Protein AF-A0A2A4K9W3-F1 (afdb_monomer)

pLDDT: mean 78.17, std 26.15, range [20.75, 98.75]

Radius of gyration: 34.93 Å; Cα contacts (8 Å, |Δi|>4): 1114; chains: 1; bounding box: 105×98×85 Å

Nearest PDB structures (foldseek):
  7c4d-assembly1_A  TM=9.275E-01  e=4.435E-24  uncultured bacterium
  3bf8-assembly2_B  TM=8.915E-01  e=7.740E-21  Escherichia coli
  3bf7-assembly2_B  TM=8.606E-01  e=3.906E-21  Escherichia coli
  3e3a-assembly1_A  TM=7.263E-01  e=5.926E-12  Mycobacterium tuberculosis
  4mys-assembly1_A  TM=7.220E-01  e=1.109E-11  Escherichi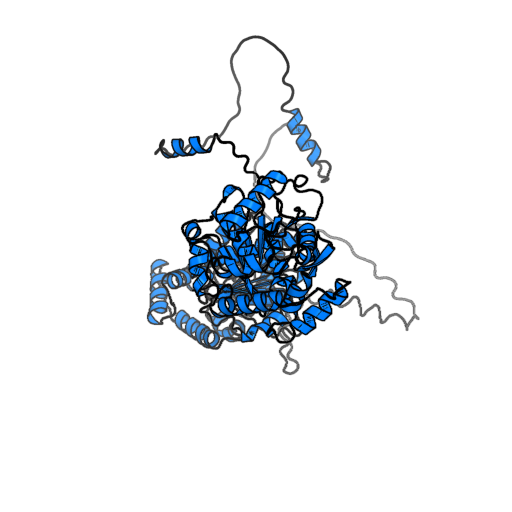a coli K-12

Solvent-accessible surface area (backbone atoms only — not comparable to full-atom values): 40301 Å² total; per-residue (Å²): 122,65,31,69,45,79,43,72,74,56,66,76,73,44,96,48,60,24,38,39,37,31,41,33,80,70,45,34,30,75,78,47,48,65,63,40,50,50,50,22,72,76,67,72,36,21,24,35,29,27,15,53,78,30,17,45,81,13,54,77,55,95,72,67,45,44,70,58,48,24,52,50,50,50,53,48,26,62,77,58,71,46,75,40,28,29,36,37,9,28,35,54,16,17,46,31,45,53,40,26,36,55,72,45,48,91,38,40,51,28,40,40,28,35,27,49,51,84,47,63,61,55,70,67,59,67,60,46,51,58,52,53,50,50,55,60,68,67,54,84,42,90,84,49,88,44,63,78,53,37,42,52,54,44,50,63,71,47,64,83,55,93,67,55,74,65,60,50,51,38,52,49,64,35,53,36,75,44,98,86,72,44,59,41,69,35,48,40,54,71,48,51,61,75,32,40,71,50,58,50,33,51,66,75,88,52,67,84,35,66,30,85,48,52,30,39,38,42,28,16,62,70,27,76,44,56,45,77,84,48,49,63,59,44,40,63,30,23,71,49,53,46,78,46,66,44,80,91,12,33,74,53,32,68,72,69,38,44,62,66,40,46,56,55,50,51,53,53,60,66,73,47,64,79,73,81,73,87,74,67,76,66,57,78,62,50,65,71,55,57,81,76,66,80,91,84,82,81,88,82,90,83,82,85,82,90,80,85,89,86,81,90,88,88,82,88,84,84,86,90,81,56,88,66,55,59,57,51,56,58,55,61,66,67,53,74,85,71,81,73,92,81,84,90,78,86,82,83,82,87,82,85,86,83,88,86,88,84,89,84,89,85,88,86,88,85,87,83,93,80,83,94,81,85,86,87,71,97,82,77,72,69,76,66,67,70,72,68,72,81,82,80,83,88,75,93,73,95,76,85,79,81,94,70,82,96,62,85,77,80,70,80,66,73,56,61,78,64,31,67,46,81,33,63,55,78,81,41,73,83,44,69,37,36,39,37,31,43,33,82,91,45,32,34,75,80,44,46,69,60,41,49,55,51,17,77,75,64,66,40,28,28,37,28,26,16,54,75,30,16,50,79,18,52,78,53,85,74,55,35,40,70,36,50,19,35,22,54,56,46,52,36,55,75,49,53,25,70,29,26,30,33,39,9,28,35,52,18,16,47,20,45,52,40,28,30,49,73,46,44,82,40,37,63,31,42,36,25,33,28,49,47,79,62,65,58,55,64,68,55,57,56,42,54,58,52,50,47,58,56,63,69,67,57,71,35,83,93,33,50,69,68,54,25,40,49,40,50,47,50,57,37,60,80,65,62,73,55,92,46,71,72,51,46,57,55,52,51,67,47,46,39,78,45,98,90,69,47,32,34,71,36,50,40,52,70,32,49,62,77,24,42,70,40,65,50,41,66,77,89,63,83,94,38,58,26,80,46,54,30,39,37,45,26,16,61,71,31,74,49,58,47,80,86,34,48,69,54,45,41,63,35,28,69,46,52,47,80,48,69,40,82,84,7,35,72,55,32,66,72,60,32,44,65,64,42,49,53,54,52,49,54,54,52,55,55,52,56,58,54,70,74,72,112

Structure (mmCIF, N/CA/C/O backbone):
data_AF-A0A2A4K9W3-F1
#
_entry.id   AF-A0A2A4K9W3-F1
#
loop_
_atom_site.group_PDB
_atom_site.id
_atom_site.type_symbol
_atom_site.label_atom_id
_atom_site.label_alt_id
_atom_site.label_comp_id
_atom_site.label_asym_id
_atom_site.label_entity_id
_atom_site.label_seq_id
_atom_site.pdbx_PDB_ins_code
_atom_site.Cartn_x
_atom_site.Cartn_y
_atom_site.Cartn_z
_atom_site.occupancy
_atom_site.B_iso_or_equiv
_atom_site.auth_seq_id
_atom_site.auth_comp_id
_atom_site.auth_asym_id
_atom_site.auth_atom_id
_atom_site.pdbx_PDB_model_num
ATOM 1 N N . MET A 1 1 ? 10.804 8.559 -33.985 1.00 88.06 1 MET A N 1
ATOM 2 C CA . MET A 1 1 ? 9.741 7.810 -33.282 1.00 88.06 1 MET A CA 1
ATOM 3 C C . MET A 1 1 ? 10.394 6.772 -32.387 1.00 88.06 1 MET A C 1
ATOM 5 O O . MET A 1 1 ? 11.371 6.177 -32.829 1.00 88.06 1 MET A O 1
ATOM 9 N N . LEU A 1 2 ? 9.909 6.586 -31.159 1.00 98.00 2 LEU A N 1
ATOM 10 C CA . LEU A 1 2 ? 10.432 5.560 -30.252 1.00 98.00 2 LEU A CA 1
ATOM 11 C C . LEU A 1 2 ? 10.071 4.149 -30.743 1.00 98.00 2 LEU A C 1
ATOM 13 O O . LEU A 1 2 ? 9.017 3.945 -31.344 1.00 98.00 2 LEU A O 1
ATOM 17 N N . SER A 1 3 ? 10.936 3.176 -30.468 1.00 97.88 3 SER A N 1
ATOM 18 C CA . SER A 1 3 ? 10.643 1.753 -30.616 1.00 97.88 3 SER A CA 1
ATOM 19 C C . SER A 1 3 ? 9.884 1.247 -29.394 1.00 97.88 3 SER A C 1
ATOM 21 O O . SER A 1 3 ? 10.222 1.567 -28.256 1.00 97.88 3 SER A O 1
ATOM 23 N N . TYR A 1 4 ? 8.871 0.421 -29.620 1.00 97.94 4 TYR A N 1
ATOM 24 C CA . TYR A 1 4 ? 8.006 -0.109 -28.575 1.00 97.94 4 TYR A CA 1
ATOM 25 C C . TYR A 1 4 ? 7.601 -1.552 -28.881 1.00 97.94 4 TYR A C 1
ATOM 27 O O . TYR A 1 4 ? 7.861 -2.079 -29.965 1.00 97.94 4 TYR A O 1
ATOM 35 N N . LYS A 1 5 ? 6.968 -2.197 -27.904 1.00 96.88 5 LYS A N 1
ATOM 36 C CA . LYS A 1 5 ? 6.293 -3.483 -28.046 1.00 96.88 5 LYS A CA 1
ATOM 37 C C . LYS A 1 5 ? 4.961 -3.418 -27.312 1.00 96.88 5 LYS A C 1
ATOM 39 O O . LYS A 1 5 ? 4.946 -3.162 -26.111 1.00 96.88 5 LYS A O 1
ATOM 44 N N . ILE A 1 6 ? 3.872 -3.659 -28.035 1.00 96.12 6 ILE A N 1
ATOM 45 C CA . ILE A 1 6 ? 2.546 -3.859 -27.446 1.00 96.12 6 ILE A CA 1
ATOM 46 C C . ILE A 1 6 ? 2.469 -5.308 -26.948 1.00 96.12 6 ILE A C 1
ATOM 48 O O . ILE A 1 6 ? 2.940 -6.234 -27.613 1.00 96.12 6 ILE A O 1
ATOM 52 N N . LEU A 1 7 ? 1.910 -5.487 -25.758 1.00 90.88 7 LEU A N 1
ATOM 53 C CA . LEU A 1 7 ? 1.569 -6.758 -25.142 1.00 90.88 7 LEU A CA 1
ATOM 54 C C . LEU A 1 7 ? 0.045 -6.756 -24.963 1.00 90.88 7 LEU A C 1
ATOM 56 O O . LEU A 1 7 ? -0.474 -5.921 -24.219 1.00 90.88 7 LEU A O 1
ATOM 60 N N . GLY A 1 8 ? -0.642 -7.680 -25.636 1.00 80.00 8 GLY A N 1
ATOM 61 C CA . GLY A 1 8 ? -2.106 -7.763 -25.677 1.00 80.00 8 GLY A CA 1
ATOM 62 C C . GLY A 1 8 ? -2.675 -7.542 -27.079 1.00 80.00 8 GLY A C 1
ATOM 63 O O . GLY A 1 8 ? -1.924 -7.394 -28.046 1.00 80.00 8 GLY A O 1
ATOM 64 N N . GLU A 1 9 ? -4.002 -7.540 -27.156 1.00 67.06 9 GLU A N 1
ATOM 65 C CA . GLU A 1 9 ? -4.796 -7.164 -28.330 1.00 67.06 9 GLU A CA 1
ATOM 66 C C . GLU A 1 9 ? -4.887 -5.628 -28.365 1.00 67.06 9 GLU A C 1
ATOM 68 O O . GLU A 1 9 ? -5.492 -5.020 -27.482 1.00 67.06 9 GLU A O 1
ATOM 73 N N . GLY A 1 10 ? -4.174 -5.006 -29.317 1.00 72.06 10 GLY A N 1
ATOM 74 C CA . GLY A 1 10 ? -4.237 -3.570 -29.621 1.00 72.06 10 GLY A CA 1
ATOM 75 C C . GLY A 1 10 ? -3.872 -2.603 -28.484 1.00 72.06 10 GLY A C 1
ATOM 76 O O . GLY A 1 10 ? -3.665 -2.975 -27.340 1.00 72.06 10 GLY A O 1
ATOM 77 N N . VAL A 1 11 ? -3.768 -1.306 -28.786 1.00 75.19 11 VAL A N 1
ATOM 78 C CA . VAL A 1 11 ? -3.808 -0.228 -27.759 1.00 75.19 11 VAL A CA 1
ATOM 79 C C . VAL A 1 11 ? -5.100 0.586 -27.821 1.00 75.19 11 VAL A C 1
ATOM 81 O O . VAL A 1 11 ? -5.365 1.378 -26.925 1.00 75.19 11 VAL A O 1
ATOM 84 N N . THR A 1 12 ? -5.899 0.353 -28.862 1.00 69.75 12 THR A N 1
ATOM 85 C CA . THR A 1 12 ? -7.206 0.961 -29.143 1.00 69.75 12 THR A CA 1
ATOM 86 C C . THR A 1 12 ? -8.359 -0.045 -29.029 1.00 69.75 12 THR A C 1
ATOM 88 O O . THR A 1 12 ? -9.498 0.311 -29.293 1.00 69.75 12 THR A O 1
ATOM 91 N N . GLU A 1 13 ? -8.065 -1.304 -28.690 1.00 67.50 13 GLU A N 1
ATOM 92 C CA . GLU A 1 13 ? -9.034 -2.415 -28.598 1.00 67.50 13 GLU A CA 1
ATOM 93 C C . GLU A 1 13 ? -9.529 -2.635 -27.150 1.00 67.50 13 GLU A C 1
ATOM 95 O O . GLU A 1 13 ? -10.381 -3.478 -26.896 1.00 67.50 13 GLU A O 1
ATOM 100 N N . SER A 1 14 ? -9.016 -1.839 -26.203 1.00 68.88 14 SER A N 1
ATOM 101 C CA . SER A 1 14 ? -9.389 -1.813 -24.785 1.00 68.88 14 SER A CA 1
ATOM 102 C C . SER A 1 14 ? -10.139 -0.517 -24.472 1.00 68.88 14 SER A C 1
ATOM 104 O O . SER A 1 14 ? -9.625 0.565 -24.757 1.00 68.88 14 SER A O 1
ATOM 106 N N . ASP A 1 15 ? -11.299 -0.615 -23.810 1.00 72.56 15 ASP A N 1
ATOM 107 C CA . ASP A 1 15 ? -12.054 0.544 -23.292 1.00 72.56 15 ASP A CA 1
ATOM 108 C C . ASP A 1 15 ? -11.281 1.332 -22.218 1.00 72.56 15 ASP A C 1
ATOM 110 O O . ASP A 1 15 ? -11.595 2.488 -21.919 1.00 72.56 15 ASP A O 1
ATOM 114 N N . GLU A 1 16 ? -10.256 0.716 -21.625 1.00 83.75 16 GLU A N 1
ATOM 115 C CA . GLU A 1 16 ? -9.394 1.358 -20.646 1.00 83.75 16 GLU A CA 1
ATOM 116 C C . GLU A 1 16 ? -8.086 1.894 -21.250 1.00 83.75 16 GLU A C 1
ATOM 118 O O . GLU A 1 16 ? -7.463 1.217 -22.075 1.00 83.75 16 GLU A O 1
ATOM 123 N N . PRO A 1 17 ? -7.585 3.046 -20.756 1.00 90.12 17 PRO A N 1
ATOM 124 C CA . PRO A 1 17 ? -6.285 3.594 -21.127 1.00 90.12 17 PRO A CA 1
ATOM 125 C C . PRO A 1 17 ? -5.141 2.564 -21.038 1.00 90.12 17 PRO A C 1
ATOM 127 O O . PRO A 1 17 ? -5.005 1.896 -20.005 1.00 90.12 17 PRO A O 1
ATOM 130 N N . PRO A 1 18 ? -4.255 2.462 -22.043 1.00 94.94 18 PRO A N 1
ATOM 131 C CA . PRO A 1 18 ? -3.096 1.570 -21.993 1.00 94.94 18 PRO A CA 1
ATOM 132 C C . PRO A 1 18 ? -2.094 1.944 -20.888 1.00 94.94 18 PRO A C 1
ATOM 134 O O . PRO A 1 18 ? -2.093 3.054 -20.343 1.00 94.94 18 PRO A O 1
ATOM 137 N N . ILE A 1 19 ? -1.205 1.002 -20.570 1.00 96.56 19 ILE A N 1
ATOM 138 C CA . ILE A 1 19 ? -0.126 1.163 -19.587 1.00 96.56 19 ILE A CA 1
ATOM 139 C C . ILE A 1 19 ? 1.211 1.231 -20.325 1.00 96.56 19 ILE A C 1
ATOM 141 O O . ILE A 1 19 ? 1.625 0.257 -20.948 1.00 96.56 19 ILE A O 1
ATOM 145 N N . PHE A 1 20 ? 1.919 2.352 -20.232 1.00 98.25 20 PHE A N 1
ATOM 146 C CA . PHE A 1 20 ? 3.242 2.520 -20.837 1.00 98.25 20 PHE A CA 1
ATOM 147 C C . PHE A 1 20 ? 4.344 2.243 -19.814 1.00 98.25 20 PHE A C 1
ATOM 149 O O . PHE A 1 20 ? 4.329 2.817 -18.727 1.00 98.25 20 PHE A O 1
ATOM 156 N N . ILE A 1 21 ? 5.304 1.384 -20.166 1.00 98.69 21 ILE A N 1
ATOM 157 C CA . ILE A 1 21 ? 6.434 1.002 -19.309 1.00 98.69 21 ILE A CA 1
ATOM 158 C C . ILE A 1 21 ? 7.747 1.556 -19.873 1.00 98.69 21 ILE A C 1
ATOM 160 O O . ILE A 1 21 ? 8.115 1.263 -21.015 1.00 98.69 21 ILE A O 1
ATOM 164 N N . PHE A 1 22 ? 8.476 2.301 -19.039 1.00 98.69 22 PHE A N 1
ATOM 165 C CA . PHE A 1 22 ? 9.767 2.913 -19.354 1.00 98.69 22 PHE A CA 1
ATOM 166 C C . PHE A 1 22 ? 10.899 2.330 -18.499 1.00 98.69 22 PHE A C 1
ATOM 168 O O . PHE A 1 22 ? 10.834 2.296 -17.268 1.00 98.69 22 PHE A O 1
ATOM 175 N N . HIS A 1 23 ? 11.969 1.905 -19.162 1.00 97.88 23 HIS A N 1
ATOM 176 C CA . HIS A 1 23 ? 13.103 1.234 -18.532 1.00 97.88 23 HIS A CA 1
ATOM 177 C C . HIS A 1 23 ? 14.119 2.204 -17.884 1.00 97.88 23 HIS A C 1
ATOM 179 O O . HIS A 1 23 ? 14.194 3.385 -18.232 1.00 97.88 23 HIS A O 1
ATOM 185 N N . GLY A 1 24 ? 14.961 1.682 -16.985 1.00 96.56 24 GLY A N 1
ATOM 186 C CA . GLY A 1 24 ? 16.088 2.412 -16.389 1.00 96.56 24 GLY A CA 1
ATOM 187 C C . GLY A 1 24 ? 17.249 2.690 -17.357 1.00 96.56 24 GLY A C 1
ATOM 188 O O . GLY A 1 24 ? 17.265 2.220 -18.496 1.00 96.56 24 GLY A O 1
ATOM 189 N N . LEU A 1 25 ? 18.244 3.465 -16.913 1.00 95.81 25 LEU A N 1
ATOM 190 C CA . LEU A 1 25 ? 19.446 3.759 -17.707 1.00 95.81 25 LEU A CA 1
ATOM 191 C C . LEU A 1 25 ? 20.192 2.454 -18.048 1.00 95.81 25 LEU A C 1
ATOM 193 O O . LEU A 1 25 ? 20.294 1.567 -17.206 1.00 95.81 25 LEU A O 1
ATOM 197 N N . LEU A 1 26 ? 20.701 2.329 -19.279 1.00 94.94 26 LEU A N 1
ATOM 198 C CA . LEU A 1 26 ? 21.335 1.103 -19.810 1.00 94.94 26 LEU A CA 1
ATOM 199 C C . LEU A 1 26 ? 20.417 -0.136 -19.886 1.00 94.94 26 LEU A C 1
ATOM 201 O O . LEU A 1 26 ? 20.894 -1.221 -20.210 1.00 94.94 26 LEU A O 1
ATOM 205 N N . SER A 1 27 ? 19.112 -0.005 -19.645 1.00 94.06 27 SER A N 1
ATOM 206 C CA . SER A 1 27 ? 18.123 -1.066 -19.878 1.00 94.06 27 SER A CA 1
ATOM 207 C C . SER A 1 27 ? 17.445 -0.899 -21.256 1.00 94.06 27 SER A C 1
ATOM 209 O O . SER A 1 27 ? 17.841 -0.055 -22.063 1.00 94.06 27 SER A O 1
ATOM 211 N N . ASN A 1 28 ? 16.465 -1.751 -21.562 1.00 94.50 28 ASN A N 1
ATOM 212 C CA . ASN A 1 28 ? 15.651 -1.727 -22.780 1.00 94.50 28 ASN A CA 1
ATOM 213 C C . ASN A 1 28 ? 14.292 -2.419 -22.546 1.00 94.50 28 ASN A C 1
ATOM 215 O O . ASN A 1 28 ? 14.117 -3.178 -21.587 1.00 94.50 28 ASN A O 1
ATOM 219 N N . LYS A 1 29 ? 13.339 -2.211 -23.461 1.00 95.50 29 LYS A N 1
ATOM 220 C CA . LYS A 1 29 ? 11.953 -2.712 -23.400 1.00 95.50 29 LYS A CA 1
ATOM 221 C C . LYS A 1 29 ? 11.829 -4.219 -23.161 1.00 95.50 29 LYS A C 1
ATOM 223 O O . LYS A 1 29 ? 10.857 -4.656 -22.551 1.00 95.50 29 LYS A O 1
ATOM 228 N N . LYS A 1 30 ? 12.807 -5.024 -23.603 1.00 92.31 30 LYS A N 1
ATOM 229 C CA . LYS A 1 30 ? 12.748 -6.494 -23.503 1.00 92.31 30 LYS A CA 1
ATOM 230 C C . LYS A 1 30 ? 12.833 -6.984 -22.059 1.00 92.31 30 LYS A C 1
ATOM 232 O O . LYS A 1 30 ? 12.216 -7.994 -21.737 1.00 92.31 30 LYS A O 1
ATOM 237 N N . GLN A 1 31 ? 13.547 -6.262 -21.189 1.00 89.81 31 GLN A N 1
ATOM 238 C CA . GLN A 1 31 ? 13.652 -6.610 -19.766 1.00 89.81 31 GLN A CA 1
ATOM 239 C C . GLN A 1 31 ? 12.291 -6.516 -19.050 1.00 89.81 31 GLN A C 1
ATOM 241 O O . GLN A 1 31 ? 12.012 -7.296 -18.145 1.00 89.81 31 GLN A O 1
ATOM 246 N N . TRP A 1 32 ? 11.403 -5.633 -19.518 1.00 93.75 32 TRP A N 1
ATOM 247 C CA . TRP A 1 32 ? 10.076 -5.415 -18.938 1.00 93.75 32 TRP A CA 1
ATOM 248 C C . TRP A 1 32 ? 8.978 -6.325 -19.501 1.00 93.75 32 TRP A C 1
ATOM 250 O O . TRP A 1 32 ? 7.856 -6.291 -19.003 1.00 93.75 32 TRP A O 1
ATOM 260 N N . GLU A 1 33 ? 9.260 -7.176 -20.495 1.00 88.12 33 GLU A N 1
ATOM 261 C CA . GLU A 1 33 ? 8.230 -8.026 -21.113 1.00 88.12 33 GLU A CA 1
ATOM 262 C C . GLU A 1 33 ? 7.602 -9.041 -20.149 1.00 88.12 33 GLU A C 1
ATOM 264 O O . GLU A 1 33 ? 6.416 -9.337 -20.274 1.00 88.12 33 GLU A O 1
ATOM 269 N N . GLY A 1 34 ? 8.373 -9.587 -19.201 1.00 82.69 34 GLY A N 1
ATOM 270 C CA . GLY A 1 34 ? 7.863 -10.553 -18.221 1.00 82.69 34 GLY A CA 1
ATOM 271 C C . GLY A 1 34 ? 6.837 -9.915 -17.284 1.00 82.69 34 GLY A C 1
ATOM 272 O O . GLY A 1 34 ? 5.686 -10.344 -17.232 1.00 82.69 34 GLY A O 1
ATOM 273 N N . ILE A 1 35 ? 7.237 -8.827 -16.623 1.00 87.25 35 ILE A N 1
ATOM 274 C CA . ILE A 1 35 ? 6.372 -8.005 -15.766 1.00 87.25 35 ILE A CA 1
ATOM 275 C C . ILE A 1 35 ? 5.182 -7.452 -16.558 1.00 87.25 35 ILE A C 1
ATOM 277 O O . ILE A 1 35 ? 4.046 -7.560 -16.107 1.00 87.25 35 ILE A O 1
ATOM 281 N N . GLY A 1 36 ? 5.412 -6.927 -17.763 1.00 87.50 36 GLY A N 1
ATOM 282 C CA . GLY A 1 36 ? 4.363 -6.370 -18.616 1.00 87.50 36 GLY A CA 1
ATOM 283 C C . GLY A 1 36 ? 3.294 -7.392 -19.009 1.00 87.50 36 GLY A C 1
ATOM 284 O O . GLY A 1 36 ? 2.113 -7.064 -18.997 1.00 87.50 36 GLY A O 1
ATOM 285 N N . LYS A 1 37 ? 3.671 -8.653 -19.270 1.00 82.69 37 LYS A N 1
ATOM 286 C CA . LYS A 1 37 ? 2.710 -9.749 -19.490 1.00 82.69 37 LYS A CA 1
ATOM 287 C C . LYS A 1 37 ? 1.901 -10.080 -18.236 1.00 82.69 37 LYS A C 1
ATOM 289 O O . LYS A 1 37 ? 0.720 -10.387 -18.352 1.00 82.69 37 LYS A O 1
ATOM 294 N N . ILE A 1 38 ? 2.504 -10.012 -17.049 1.00 76.19 38 ILE A N 1
ATOM 295 C CA . ILE A 1 38 ? 1.777 -10.231 -15.789 1.00 76.19 38 ILE A CA 1
ATOM 296 C C . ILE A 1 38 ? 0.788 -9.082 -15.542 1.00 76.19 38 ILE A C 1
ATOM 298 O O . ILE A 1 38 ? -0.374 -9.340 -15.235 1.00 76.19 38 ILE A O 1
ATOM 302 N N . ILE A 1 39 ? 1.208 -7.831 -15.766 1.00 84.94 39 ILE A N 1
ATOM 303 C CA . ILE A 1 39 ? 0.339 -6.648 -15.681 1.00 84.94 39 ILE A CA 1
ATOM 304 C C . ILE A 1 39 ? -0.838 -6.764 -16.655 1.00 84.94 39 ILE A C 1
ATOM 306 O O . ILE A 1 39 ? -1.982 -6.647 -16.218 1.00 84.94 39 ILE A O 1
ATOM 310 N N . LEU A 1 40 ? -0.585 -7.077 -17.929 1.00 85.00 40 LEU A N 1
ATOM 311 C CA . LEU A 1 40 ? -1.621 -7.365 -18.928 1.00 85.00 40 LEU A CA 1
ATOM 312 C C . LEU A 1 40 ? -2.590 -8.448 -18.430 1.00 85.00 40 LEU A C 1
ATOM 314 O O . LEU A 1 40 ? -3.799 -8.241 -18.396 1.00 85.00 40 LEU A O 1
ATOM 318 N N . ASN A 1 41 ? -2.073 -9.599 -17.996 1.00 75.81 41 ASN A N 1
ATOM 319 C CA . ASN A 1 41 ? -2.905 -10.737 -17.608 1.00 75.81 41 ASN A CA 1
ATOM 320 C C . ASN A 1 41 ? -3.802 -10.443 -16.395 1.00 75.81 41 ASN A C 1
ATOM 322 O O . ASN A 1 41 ? -4.929 -10.945 -16.355 1.00 75.81 41 ASN A O 1
ATOM 326 N N . LEU A 1 42 ? -3.319 -9.648 -15.433 1.00 75.75 42 LEU A N 1
ATOM 327 C CA . LEU A 1 42 ? -4.027 -9.313 -14.192 1.00 75.75 42 LEU A CA 1
ATOM 328 C C . LEU A 1 42 ? -4.925 -8.072 -14.296 1.00 75.75 42 LEU A C 1
ATOM 330 O O . LEU A 1 42 ? -5.874 -7.959 -13.521 1.00 75.75 42 LEU A O 1
ATOM 334 N N . THR A 1 43 ? -4.643 -7.139 -15.207 1.00 81.88 43 THR A N 1
ATOM 335 C CA . THR A 1 43 ? -5.427 -5.894 -15.369 1.00 81.88 43 THR A CA 1
ATOM 336 C C . THR A 1 43 ? -6.319 -5.895 -16.604 1.00 81.88 43 THR A C 1
ATOM 338 O O . THR A 1 43 ? -7.229 -5.085 -16.672 1.00 81.88 43 THR A O 1
ATOM 341 N N . LYS A 1 44 ? -6.057 -6.784 -17.572 1.00 84.25 44 LYS A N 1
ATOM 342 C CA . LYS A 1 44 ? -6.655 -6.824 -18.922 1.00 84.25 44 LYS A CA 1
ATOM 343 C C . LYS A 1 44 ? -6.405 -5.578 -19.783 1.00 84.25 44 LYS A C 1
ATOM 345 O O . LYS A 1 44 ? -6.881 -5.520 -20.908 1.00 84.25 44 LYS A O 1
ATOM 350 N N . ARG A 1 45 ? -5.591 -4.634 -19.303 1.00 88.19 45 ARG A N 1
ATOM 351 C CA . ARG A 1 45 ? -5.194 -3.421 -20.024 1.00 88.19 45 ARG A CA 1
ATOM 352 C C . ARG A 1 45 ? -3.998 -3.702 -20.921 1.00 88.19 45 ARG A C 1
ATOM 354 O O . ARG A 1 45 ? -3.033 -4.333 -20.486 1.00 88.19 45 ARG A O 1
ATOM 361 N N . SER A 1 46 ? -4.017 -3.160 -22.131 1.00 93.12 46 SER A N 1
ATOM 362 C CA . SER A 1 46 ? -2.901 -3.252 -23.071 1.00 93.12 46 SER A CA 1
ATOM 363 C C . SER A 1 46 ? -1.639 -2.592 -22.511 1.00 93.12 46 SER A C 1
ATOM 365 O O . SER A 1 46 ? -1.673 -1.453 -22.034 1.00 93.12 46 SER A O 1
ATOM 367 N N . VAL A 1 47 ? -0.506 -3.295 -22.580 1.00 96.19 47 VAL A N 1
ATOM 368 C CA . VAL A 1 47 ? 0.772 -2.827 -22.021 1.00 96.19 47 VAL A CA 1
ATOM 369 C C . VAL A 1 47 ? 1.761 -2.517 -23.140 1.00 96.19 47 VAL A C 1
ATOM 371 O O . VAL A 1 47 ? 2.003 -3.347 -24.012 1.00 96.19 47 VAL A O 1
ATOM 374 N N . VAL A 1 48 ? 2.379 -1.339 -23.104 1.00 97.88 48 VAL A N 1
ATOM 375 C CA . VAL A 1 48 ? 3.339 -0.865 -24.107 1.00 97.88 48 VAL A CA 1
ATOM 376 C C . VAL A 1 48 ? 4.713 -0.706 -23.463 1.00 97.88 48 VAL A C 1
ATOM 378 O O . VAL A 1 48 ? 4.972 0.264 -22.755 1.00 97.88 48 VAL A O 1
ATOM 381 N N . ALA A 1 49 ? 5.618 -1.651 -23.710 1.00 98.31 49 ALA A N 1
ATOM 382 C CA . ALA A 1 49 ? 7.010 -1.543 -23.275 1.00 98.31 49 ALA A CA 1
ATOM 383 C C . ALA A 1 49 ? 7.810 -0.724 -24.301 1.00 98.31 49 ALA A C 1
ATOM 385 O O . ALA A 1 49 ? 7.861 -1.089 -25.478 1.00 98.31 49 ALA A O 1
ATOM 386 N N . VAL A 1 50 ? 8.433 0.377 -23.876 1.00 98.56 50 VAL A N 1
ATOM 387 C CA . VAL A 1 50 ? 9.063 1.364 -24.772 1.00 98.56 50 VAL A CA 1
ATOM 388 C C . VAL A 1 50 ? 10.572 1.423 -24.553 1.00 98.56 50 VAL A C 1
ATOM 390 O O . VAL A 1 50 ? 11.027 1.520 -23.417 1.00 98.56 50 VAL A O 1
ATOM 393 N N . ASP A 1 51 ? 11.349 1.408 -25.640 1.00 98.50 51 ASP A N 1
ATOM 394 C CA . ASP A 1 51 ? 12.745 1.847 -25.605 1.00 98.50 51 ASP A CA 1
ATOM 395 C C . ASP A 1 51 ? 12.766 3.372 -25.615 1.00 98.50 51 ASP A C 1
ATOM 397 O O . ASP A 1 51 ? 12.289 4.001 -26.563 1.00 98.50 51 ASP A O 1
ATOM 401 N N . LEU A 1 52 ? 13.336 3.994 -24.591 1.00 98.56 52 LEU A N 1
ATOM 402 C CA . LEU A 1 52 ? 13.514 5.442 -24.586 1.00 98.56 52 LEU A CA 1
ATOM 403 C C . LEU A 1 52 ? 14.593 5.867 -25.596 1.00 98.56 52 LEU A C 1
ATOM 405 O O . LEU A 1 52 ? 15.402 5.057 -26.059 1.00 98.56 52 LEU A O 1
ATOM 409 N N . ARG A 1 53 ? 14.621 7.155 -25.960 1.00 98.25 53 ARG A N 1
ATOM 410 C CA . ARG A 1 53 ? 15.642 7.703 -26.872 1.00 98.25 53 ARG A CA 1
ATOM 411 C C . ARG A 1 53 ? 17.057 7.311 -26.442 1.00 98.25 53 ARG A C 1
ATOM 413 O O . ARG A 1 53 ? 17.349 7.203 -25.247 1.00 98.25 53 ARG A O 1
ATOM 420 N N . ASN A 1 54 ? 17.953 7.133 -27.414 1.00 98.06 54 ASN A N 1
ATOM 421 C CA . ASN A 1 54 ? 19.334 6.686 -27.192 1.00 98.06 54 ASN A CA 1
ATOM 422 C C . ASN A 1 54 ? 19.496 5.280 -26.573 1.00 98.06 54 ASN A C 1
ATOM 424 O O . ASN A 1 54 ? 20.617 4.935 -26.200 1.00 98.06 54 ASN A O 1
ATOM 428 N N . HIS A 1 55 ? 18.435 4.466 -26.488 1.00 97.62 55 HIS A N 1
ATOM 429 C CA . HIS A 1 55 ? 18.469 3.095 -25.965 1.00 97.62 55 HIS A CA 1
ATOM 430 C C . HIS A 1 55 ? 17.824 2.082 -26.924 1.00 97.62 55 HIS A C 1
ATOM 432 O O . HIS A 1 55 ? 16.981 2.429 -27.751 1.00 97.62 55 HIS A O 1
ATOM 438 N N . GLY A 1 56 ? 18.213 0.810 -26.784 1.00 94.94 56 GLY A N 1
ATOM 439 C CA . GLY A 1 56 ? 17.588 -0.321 -27.473 1.00 94.94 56 GLY A CA 1
ATOM 440 C C . GLY A 1 56 ? 17.501 -0.150 -28.994 1.00 94.94 56 GLY A C 1
ATOM 441 O O . GLY A 1 56 ? 18.516 -0.027 -29.682 1.00 94.94 56 GLY A O 1
ATOM 442 N N . ASP A 1 57 ? 16.285 -0.195 -29.530 1.00 95.19 57 ASP A N 1
ATOM 443 C CA . ASP A 1 57 ? 15.979 -0.006 -30.952 1.00 95.19 57 ASP A CA 1
ATOM 444 C C . ASP A 1 57 ? 15.403 1.392 -31.262 1.00 95.19 57 ASP A C 1
ATOM 446 O O . ASP A 1 57 ? 14.980 1.647 -32.389 1.00 95.19 57 ASP A O 1
ATOM 450 N N . SER A 1 58 ? 15.385 2.303 -30.282 1.00 97.50 58 SER A N 1
ATOM 451 C CA . SER A 1 58 ? 14.978 3.698 -30.477 1.00 97.50 58 SER A CA 1
ATOM 452 C C . SER A 1 58 ? 16.077 4.545 -31.136 1.00 97.50 58 SER A C 1
ATOM 454 O O . SER A 1 58 ? 17.264 4.228 -31.014 1.00 97.50 58 SER A O 1
ATOM 456 N N . PRO A 1 59 ? 15.715 5.653 -31.816 1.00 95.81 59 PRO A N 1
ATOM 457 C CA . PRO A 1 59 ? 16.674 6.517 -32.494 1.00 95.81 59 PRO A CA 1
ATOM 458 C C . PRO A 1 59 ? 17.789 7.040 -31.585 1.00 95.81 59 PRO A C 1
ATOM 460 O O . PRO A 1 59 ? 17.574 7.402 -30.422 1.00 95.81 59 PRO A O 1
ATOM 463 N N . HIS A 1 60 ? 18.985 7.129 -32.163 1.00 96.06 60 HIS A N 1
ATOM 464 C CA . HIS A 1 60 ? 20.129 7.817 -31.576 1.00 96.06 60 HIS A CA 1
ATOM 465 C C . HIS A 1 60 ? 20.041 9.300 -31.957 1.00 96.06 60 HIS A C 1
ATOM 467 O O . HIS A 1 60 ? 20.096 9.646 -33.134 1.00 96.06 60 HIS A O 1
ATOM 473 N N . VAL A 1 61 ? 19.846 10.171 -30.965 1.00 97.38 61 VAL A N 1
ATOM 474 C CA . VAL A 1 61 ? 19.565 11.609 -31.125 1.00 97.38 61 VAL A CA 1
ATOM 475 C C . VAL A 1 61 ? 20.435 12.442 -30.185 1.00 97.38 61 VAL A C 1
ATOM 477 O O . VAL A 1 61 ? 20.771 12.002 -29.089 1.00 97.38 61 VAL A O 1
ATOM 480 N N . GLY A 1 62 ? 20.788 13.665 -30.590 1.00 97.38 62 GLY A N 1
ATOM 481 C CA . GLY A 1 62 ? 21.809 14.494 -29.926 1.00 97.38 62 GLY A CA 1
ATOM 482 C C . GLY A 1 62 ? 21.447 15.131 -28.572 1.00 97.38 62 GLY A C 1
ATOM 483 O O . GLY A 1 62 ? 22.282 15.862 -28.033 1.00 97.38 62 GLY A O 1
ATOM 484 N N . SER A 1 63 ? 20.242 14.880 -28.043 1.00 96.62 63 SER A N 1
ATOM 485 C CA . SER A 1 63 ? 19.745 15.372 -26.744 1.00 96.62 63 SER A CA 1
ATOM 486 C C . SER A 1 63 ? 19.131 14.239 -25.922 1.00 96.62 63 SER A C 1
ATOM 488 O O . SER A 1 63 ? 18.527 13.317 -26.475 1.00 96.62 63 SER A O 1
ATOM 490 N N . HIS A 1 64 ? 19.231 14.329 -24.595 1.00 97.69 64 HIS A N 1
ATOM 491 C CA . HIS A 1 64 ? 18.669 13.350 -23.665 1.00 97.69 64 HIS A CA 1
ATOM 492 C C . HIS A 1 64 ? 18.011 13.999 -22.425 1.00 97.69 64 HIS A C 1
ATOM 494 O O . HIS A 1 64 ? 18.047 13.457 -21.324 1.00 97.69 64 HIS A O 1
ATOM 500 N N . ARG A 1 65 ? 17.406 15.182 -22.596 1.00 96.31 65 ARG A N 1
ATOM 501 C CA . ARG A 1 65 ? 16.672 15.888 -21.530 1.00 96.31 65 ARG A CA 1
ATOM 502 C C . ARG A 1 65 ? 15.290 15.272 -21.272 1.00 96.31 65 ARG A C 1
ATOM 504 O O . ARG A 1 65 ? 14.699 14.669 -22.164 1.00 96.31 65 ARG A O 1
ATOM 511 N N . TYR A 1 66 ? 14.729 15.443 -20.075 1.00 97.44 66 TYR A N 1
ATOM 512 C CA . TYR A 1 66 ? 13.430 14.842 -19.727 1.00 97.44 66 TYR A CA 1
ATOM 513 C C . TYR A 1 66 ? 12.219 15.524 -20.380 1.00 97.44 66 TYR A C 1
ATOM 515 O O . TYR A 1 66 ? 11.233 14.849 -20.662 1.00 97.44 66 TYR A O 1
ATOM 523 N N . GLU A 1 67 ? 12.293 16.820 -20.694 1.00 95.75 67 GLU A N 1
ATOM 524 C CA . GLU A 1 67 ? 11.265 17.502 -21.502 1.00 95.75 67 GLU A CA 1
ATOM 525 C C . GLU A 1 67 ? 11.206 16.933 -22.934 1.00 95.75 67 GLU A C 1
ATOM 527 O O . GLU A 1 67 ? 10.143 16.785 -23.531 1.00 95.75 67 GLU A O 1
ATOM 532 N N . ASP A 1 68 ? 12.377 16.557 -23.440 1.00 97.69 68 ASP A N 1
ATOM 533 C CA . ASP A 1 68 ? 12.629 15.896 -24.719 1.00 97.69 68 ASP A CA 1
ATOM 534 C C . ASP A 1 68 ? 12.046 14.462 -24.733 1.00 97.69 68 ASP A C 1
ATOM 536 O O . ASP A 1 68 ? 11.339 14.085 -25.666 1.00 97.69 68 ASP A O 1
ATOM 540 N N . HIS A 1 69 ? 12.264 13.679 -23.664 1.00 98.31 69 HIS A N 1
ATOM 541 C CA . HIS A 1 69 ? 11.600 12.376 -23.472 1.00 98.31 69 HIS A CA 1
ATOM 542 C C . HIS A 1 69 ? 10.068 12.514 -23.448 1.00 98.31 69 HIS A C 1
ATOM 544 O O . HIS A 1 69 ? 9.377 11.710 -24.068 1.00 98.31 69 HIS A O 1
ATOM 550 N N . ALA A 1 70 ? 9.522 13.538 -22.781 1.00 98.00 70 ALA A N 1
ATOM 551 C CA . ALA A 1 70 ? 8.077 13.773 -22.752 1.00 98.00 70 ALA A CA 1
ATOM 552 C C . ALA A 1 70 ? 7.503 14.068 -24.152 1.00 98.00 70 ALA A C 1
ATOM 554 O O . ALA A 1 70 ? 6.448 13.535 -24.499 1.00 98.00 70 ALA A O 1
ATOM 555 N N . ALA A 1 71 ? 8.207 14.851 -24.977 1.00 97.94 71 ALA A N 1
ATOM 556 C CA . ALA A 1 71 ? 7.809 15.118 -26.361 1.00 97.94 71 ALA A CA 1
ATOM 557 C C . ALA A 1 71 ? 7.807 13.844 -27.231 1.00 97.94 71 ALA A C 1
ATOM 559 O O . ALA A 1 71 ? 6.857 13.612 -27.981 1.00 97.94 71 ALA A O 1
ATOM 560 N N . ASP A 1 72 ? 8.820 12.981 -27.091 1.00 98.56 72 ASP A N 1
ATOM 561 C CA . ASP A 1 72 ? 8.877 11.697 -27.805 1.00 98.56 72 ASP A CA 1
ATOM 562 C C . ASP A 1 72 ? 7.714 10.765 -27.436 1.00 98.56 72 ASP A C 1
ATOM 564 O O . ASP A 1 72 ? 7.167 10.081 -28.305 1.00 98.56 72 ASP A O 1
ATOM 568 N N . ILE A 1 73 ? 7.342 10.720 -26.151 1.00 98.56 73 ILE A N 1
ATOM 569 C CA . ILE A 1 73 ? 6.249 9.872 -25.663 1.00 98.56 73 ILE A CA 1
ATOM 570 C C . ILE A 1 73 ? 4.890 10.419 -26.126 1.00 98.56 73 ILE A C 1
ATOM 572 O O . ILE A 1 73 ? 4.037 9.633 -26.525 1.00 98.56 73 ILE A O 1
ATOM 576 N N . LEU A 1 74 ? 4.692 11.742 -26.154 1.00 98.38 74 LEU A N 1
ATOM 577 C CA . LEU A 1 74 ? 3.467 12.348 -26.697 1.00 98.38 74 LEU A CA 1
ATOM 578 C C . LEU A 1 74 ? 3.300 12.081 -28.201 1.00 98.38 74 LEU A C 1
ATOM 580 O O . LEU A 1 74 ? 2.203 11.746 -28.637 1.00 98.38 74 LEU A O 1
ATOM 584 N N . ASN A 1 75 ? 4.386 12.143 -28.976 1.00 98.25 75 ASN A N 1
ATOM 585 C CA . ASN A 1 75 ? 4.390 11.749 -30.390 1.00 98.25 75 ASN A CA 1
ATOM 586 C C . ASN A 1 75 ? 4.056 10.249 -30.553 1.00 98.25 75 ASN A C 1
ATOM 588 O O . ASN A 1 75 ? 3.278 9.862 -31.423 1.00 98.25 75 ASN A O 1
ATOM 592 N N . LEU A 1 76 ? 4.573 9.390 -29.663 1.00 98.19 76 LEU A N 1
ATOM 593 C CA . LEU A 1 76 ? 4.192 7.976 -29.637 1.00 98.19 76 LEU A CA 1
ATOM 594 C C . LEU A 1 76 ? 2.705 7.775 -29.287 1.00 98.19 76 LEU A C 1
ATOM 596 O O . LEU A 1 76 ? 2.071 6.910 -29.887 1.00 98.19 76 LEU A O 1
ATOM 600 N N . PHE A 1 77 ? 2.136 8.564 -28.369 1.00 97.19 77 PHE A N 1
ATOM 601 C CA . PHE A 1 77 ? 0.704 8.515 -28.046 1.00 97.19 77 PHE A CA 1
ATOM 602 C C . PHE A 1 77 ? -0.146 8.897 -29.261 1.00 97.19 77 PHE A C 1
ATOM 604 O O . PHE A 1 77 ? -1.037 8.140 -29.632 1.00 97.19 77 PHE A O 1
ATOM 611 N N . GLU A 1 78 ? 0.168 10.018 -29.915 1.00 96.75 78 GLU A N 1
ATOM 612 C CA . GLU A 1 78 ? -0.506 10.472 -31.138 1.00 96.75 78 GLU A CA 1
ATOM 613 C C . GLU A 1 78 ? -0.460 9.396 -32.230 1.00 96.75 78 GLU A C 1
ATOM 615 O O . GLU A 1 78 ? -1.493 9.018 -32.782 1.00 96.75 78 GLU A O 1
ATOM 620 N N . LYS A 1 79 ? 0.721 8.815 -32.480 1.00 96.00 79 LYS A N 1
ATOM 621 C CA . LYS A 1 79 ? 0.892 7.756 -33.482 1.00 96.00 79 LYS A CA 1
ATOM 622 C C . LYS A 1 79 ? 0.089 6.485 -33.183 1.00 96.00 79 LYS A C 1
ATOM 624 O O . LYS A 1 79 ? -0.259 5.759 -34.116 1.00 96.00 79 LYS A O 1
ATOM 629 N N . LEU A 1 80 ? -0.156 6.203 -31.907 1.00 95.25 80 LEU A N 1
ATOM 630 C CA . LEU A 1 80 ? -0.892 5.036 -31.426 1.00 95.25 80 LEU A CA 1
ATOM 631 C C . LEU A 1 80 ? -2.387 5.307 -31.172 1.00 95.25 80 LEU A C 1
ATOM 633 O O . LEU A 1 80 ? -3.084 4.391 -30.747 1.00 95.25 80 LEU A O 1
ATOM 637 N N . GLY A 1 81 ? -2.883 6.528 -31.407 1.00 94.44 81 GLY A N 1
ATOM 638 C CA . GLY A 1 81 ? -4.271 6.901 -31.104 1.00 94.44 81 GLY A CA 1
ATOM 639 C C . GLY A 1 81 ? -4.588 6.969 -29.603 1.00 94.44 81 GLY A C 1
ATOM 640 O O . GLY A 1 81 ? -5.741 6.840 -29.207 1.00 94.44 81 GLY A O 1
ATOM 641 N N . VAL A 1 82 ? -3.575 7.143 -28.750 1.00 94.62 82 VAL A N 1
ATOM 642 C CA . VAL A 1 82 ? -3.713 7.098 -27.288 1.00 94.62 82 VAL A CA 1
ATOM 643 C C . VAL A 1 82 ? -4.107 8.471 -26.745 1.00 94.62 82 VAL A C 1
ATOM 645 O O . VAL A 1 82 ? -3.299 9.401 -26.673 1.00 94.62 82 VAL A O 1
ATOM 648 N N . GLU A 1 83 ? -5.363 8.603 -26.317 1.00 93.06 83 GLU A N 1
ATOM 649 C CA . GLU A 1 83 ? -5.855 9.837 -25.698 1.00 93.06 83 GLU A CA 1
ATOM 650 C C . GLU A 1 83 ? -5.301 10.056 -24.291 1.00 93.06 83 GLU A C 1
ATOM 652 O O . GLU A 1 83 ? -4.924 11.183 -23.963 1.00 93.06 83 GLU A O 1
ATOM 657 N N . GLN A 1 84 ? -5.241 8.994 -23.484 1.00 93.62 84 GLN A N 1
ATOM 658 C CA . GLN A 1 84 ? -4.682 8.971 -22.134 1.00 93.62 84 GLN A CA 1
ATOM 659 C C . GLN A 1 84 ? -3.979 7.636 -21.857 1.00 93.62 84 GLN A C 1
ATOM 661 O O . GLN A 1 84 ? -4.294 6.629 -22.484 1.00 93.62 84 GLN A O 1
ATOM 666 N N . ALA A 1 85 ? -3.067 7.604 -20.882 1.00 95.88 85 ALA A N 1
ATOM 667 C CA . ALA A 1 85 ? -2.396 6.377 -20.440 1.00 95.88 85 ALA A CA 1
ATOM 668 C C . ALA A 1 85 ? -2.096 6.379 -18.934 1.00 95.88 85 ALA A C 1
ATOM 670 O O . ALA A 1 85 ? -2.080 7.435 -18.295 1.00 95.88 85 ALA A O 1
ATOM 671 N N . SER A 1 86 ? -1.823 5.208 -18.355 1.00 96.38 86 SER A N 1
ATOM 672 C CA . SER A 1 86 ? -1.068 5.108 -17.095 1.00 96.38 86 SER A CA 1
ATOM 673 C C . SER A 1 86 ? 0.411 4.879 -17.403 1.00 96.38 86 SER A C 1
ATOM 675 O O . SER A 1 86 ? 0.747 4.228 -18.392 1.00 96.38 86 SER A O 1
ATOM 677 N N . LEU A 1 87 ? 1.301 5.402 -16.562 1.00 98.44 87 LEU A N 1
ATOM 678 C CA . LEU A 1 87 ? 2.748 5.294 -16.746 1.00 98.44 87 LEU A CA 1
ATOM 679 C C . LEU A 1 87 ? 3.369 4.423 -15.653 1.00 98.44 87 LEU A C 1
ATOM 681 O O . LEU A 1 87 ? 3.035 4.574 -14.482 1.00 98.44 87 LEU A O 1
ATOM 685 N N . VAL A 1 88 ? 4.319 3.575 -16.031 1.00 98.62 88 VAL A N 1
ATOM 686 C CA . VAL A 1 88 ? 5.220 2.838 -15.139 1.00 98.62 88 VAL A CA 1
ATOM 687 C C . VAL A 1 88 ? 6.645 3.175 -15.564 1.00 98.62 88 VAL A C 1
ATOM 689 O O . VAL A 1 88 ? 6.977 3.051 -16.741 1.00 98.62 88 VAL A O 1
ATOM 692 N N . GLY A 1 89 ? 7.508 3.602 -14.647 1.00 98.44 89 GLY A N 1
ATOM 693 C CA . GLY A 1 89 ? 8.879 3.962 -15.005 1.00 98.44 89 GLY A CA 1
ATOM 694 C C . GLY A 1 89 ? 9.893 3.653 -13.916 1.00 98.44 89 GLY A C 1
ATOM 695 O O . GLY A 1 89 ? 9.737 4.105 -12.787 1.00 98.44 89 GLY A O 1
ATOM 696 N N . HIS A 1 90 ? 10.962 2.933 -14.265 1.00 98.31 90 HIS A N 1
ATOM 697 C CA . HIS A 1 90 ? 12.081 2.646 -13.358 1.00 98.31 90 HIS A CA 1
ATOM 698 C C . HIS A 1 90 ? 13.240 3.610 -13.560 1.00 98.31 90 HIS A C 1
ATOM 700 O O . HIS A 1 90 ? 13.646 3.849 -14.697 1.00 98.31 90 HIS A O 1
ATOM 706 N N . SER A 1 91 ? 13.804 4.141 -12.472 1.00 96.56 91 SER A N 1
ATOM 707 C CA . SER A 1 91 ? 15.019 4.963 -12.513 1.00 96.56 91 SER A CA 1
ATOM 708 C C . SER A 1 91 ? 14.909 6.115 -13.537 1.00 96.56 91 SER A C 1
ATOM 710 O O . SER A 1 91 ? 13.993 6.934 -13.473 1.00 96.56 91 SER A O 1
ATOM 712 N N . MET A 1 92 ? 15.784 6.175 -14.543 1.00 97.62 92 MET A N 1
ATOM 713 C CA . MET A 1 92 ? 15.678 7.119 -15.665 1.00 97.62 92 MET A CA 1
ATOM 714 C C . MET A 1 92 ? 14.276 7.149 -16.315 1.00 97.62 92 MET A C 1
ATOM 716 O O . MET A 1 92 ? 13.761 8.230 -16.596 1.00 97.62 92 MET A O 1
ATOM 720 N N . GLY A 1 93 ? 13.635 5.993 -16.514 1.00 98.50 93 GLY A N 1
ATOM 721 C CA . GLY A 1 93 ? 12.273 5.889 -17.041 1.00 98.50 93 GLY A CA 1
ATOM 722 C C . GLY A 1 93 ? 11.205 6.432 -16.088 1.00 98.50 93 GLY A C 1
ATOM 723 O O . GLY A 1 93 ? 10.213 7.000 -16.540 1.00 98.50 93 GLY A O 1
ATOM 724 N N . GLY A 1 94 ? 11.432 6.353 -14.774 1.00 98.44 94 GLY A N 1
ATOM 725 C CA . GLY A 1 94 ? 10.578 6.983 -13.762 1.00 98.44 94 GLY A CA 1
ATOM 726 C C . GLY A 1 94 ? 10.623 8.507 -13.853 1.00 98.44 94 GLY A C 1
ATOM 727 O O . GLY A 1 94 ? 9.583 9.160 -13.886 1.00 98.44 94 GLY A O 1
ATOM 728 N N . LYS A 1 95 ? 11.815 9.088 -14.031 1.00 98.31 95 LYS A N 1
ATOM 729 C CA . LYS A 1 95 ? 11.961 10.528 -14.305 1.00 98.31 95 LYS A CA 1
ATOM 730 C C . LYS A 1 95 ? 11.339 10.951 -15.639 1.00 98.31 95 LYS A C 1
ATOM 732 O O . LYS A 1 95 ? 10.749 12.028 -15.700 1.00 98.31 95 LYS A O 1
ATOM 737 N N . ALA A 1 96 ? 11.392 10.116 -16.678 1.00 98.69 96 ALA A N 1
ATOM 738 C CA . ALA A 1 96 ? 10.667 10.375 -17.925 1.00 98.69 96 ALA A CA 1
ATOM 739 C C . ALA A 1 96 ? 9.138 10.387 -17.709 1.00 98.69 96 ALA A C 1
ATOM 741 O O . ALA A 1 96 ? 8.468 11.312 -18.168 1.00 98.69 96 ALA A O 1
ATOM 742 N N . ALA A 1 97 ? 8.598 9.434 -16.938 1.00 98.75 97 ALA A N 1
ATOM 743 C CA . ALA A 1 97 ? 7.177 9.392 -16.584 1.00 98.75 97 ALA A CA 1
ATOM 744 C C . ALA A 1 97 ? 6.728 10.625 -15.777 1.00 98.75 97 ALA A C 1
ATOM 746 O O . ALA A 1 97 ? 5.739 11.272 -16.120 1.00 98.75 97 ALA A O 1
ATOM 747 N N . LEU A 1 98 ? 7.492 10.994 -14.744 1.00 98.62 98 LEU A N 1
ATOM 748 C CA . LEU A 1 98 ? 7.253 12.187 -13.923 1.00 98.62 98 LEU A CA 1
ATOM 749 C C . LEU A 1 98 ? 7.340 13.475 -14.756 1.00 98.62 98 LEU A C 1
ATOM 751 O O . LEU A 1 98 ? 6.507 14.371 -14.616 1.00 98.62 98 LEU A O 1
ATOM 755 N N . GLY A 1 99 ? 8.321 13.559 -15.660 1.00 98.19 99 GLY A N 1
ATOM 756 C CA . GLY A 1 99 ? 8.491 14.685 -16.576 1.00 98.19 99 GLY A CA 1
ATOM 757 C C . GLY A 1 99 ? 7.308 14.856 -17.530 1.00 98.19 99 GLY A C 1
ATOM 758 O O . GLY A 1 99 ? 6.841 15.979 -17.738 1.00 98.19 99 GLY A O 1
ATOM 759 N N . LEU A 1 100 ? 6.773 13.748 -18.049 1.00 98.56 100 LEU A N 1
ATOM 760 C CA . LEU A 1 100 ? 5.573 13.738 -18.880 1.00 98.56 100 LEU A CA 1
ATOM 761 C C . LEU A 1 100 ? 4.320 14.140 -18.092 1.00 98.56 100 LEU A C 1
ATOM 763 O O . LEU A 1 100 ? 3.590 15.018 -18.545 1.00 98.56 100 LEU A O 1
ATOM 767 N N . ALA A 1 101 ? 4.094 13.583 -16.900 1.00 98.38 101 ALA A N 1
ATOM 768 C CA . ALA A 1 101 ? 2.926 13.903 -16.074 1.00 98.38 101 ALA A CA 1
ATOM 769 C C . ALA A 1 101 ? 2.864 15.384 -15.656 1.00 98.38 101 ALA A C 1
ATOM 771 O O . ALA A 1 101 ? 1.794 15.989 -15.662 1.00 98.38 101 ALA A O 1
ATOM 772 N N . LEU A 1 102 ? 4.015 16.008 -15.380 1.00 98.12 102 LEU A N 1
ATOM 773 C CA . LEU A 1 102 ? 4.107 17.452 -15.127 1.00 98.12 102 LEU A CA 1
ATOM 774 C C . LEU A 1 102 ? 3.975 18.301 -16.404 1.00 98.12 102 LEU A C 1
ATOM 776 O O . LEU A 1 102 ? 3.706 19.500 -16.327 1.00 98.12 102 LEU A O 1
ATOM 780 N N . THR A 1 103 ? 4.193 17.726 -17.586 1.00 97.38 103 THR A N 1
ATOM 781 C CA . THR A 1 103 ? 4.136 18.453 -18.865 1.00 97.38 103 THR A CA 1
ATOM 782 C C . THR A 1 103 ? 2.753 18.387 -19.507 1.00 97.38 103 THR A C 1
ATOM 784 O O . THR A 1 103 ? 2.270 19.412 -19.981 1.00 97.38 103 THR A O 1
ATOM 787 N N . ALA A 1 104 ? 2.100 17.227 -19.463 1.00 97.00 104 ALA A N 1
ATOM 788 C CA . ALA A 1 104 ? 0.793 16.961 -20.056 1.00 97.00 104 ALA A CA 1
ATOM 789 C C . ALA A 1 104 ? -0.132 16.229 -19.055 1.00 97.00 104 ALA A C 1
ATOM 791 O O . ALA A 1 104 ? -0.514 15.083 -19.293 1.00 97.00 104 ALA A O 1
ATOM 792 N N . PRO A 1 105 ? -0.518 16.863 -17.928 1.00 95.69 105 PRO A N 1
ATOM 793 C CA . PRO A 1 105 ? -1.252 16.202 -16.842 1.00 95.69 105 PRO A CA 1
ATOM 794 C C . PRO A 1 105 ? -2.575 15.565 -17.294 1.00 95.69 105 PRO A C 1
ATOM 796 O O . PRO A 1 105 ? -2.902 14.467 -16.857 1.00 95.69 105 PRO A O 1
ATOM 799 N N . LEU A 1 106 ? -3.296 16.199 -18.226 1.00 94.12 106 LEU A N 1
ATOM 800 C CA . LEU A 1 106 ? -4.571 15.701 -18.770 1.00 94.12 106 LEU A CA 1
ATOM 801 C C . LEU A 1 106 ? -4.432 14.465 -19.680 1.00 94.12 106 LEU A C 1
ATOM 803 O O . LEU A 1 106 ? -5.441 13.881 -20.068 1.00 94.12 106 LEU A O 1
ATOM 807 N N . LYS A 1 107 ? -3.203 14.070 -20.037 1.00 95.94 107 LYS A N 1
ATOM 808 C CA . LYS A 1 107 ? -2.908 12.843 -20.791 1.00 95.94 107 LYS A CA 1
ATOM 809 C C . LYS A 1 107 ? -2.627 11.643 -19.880 1.00 95.94 107 LYS A C 1
ATOM 811 O O . LYS A 1 107 ? -2.534 10.524 -20.377 1.00 95.94 107 LYS A O 1
ATOM 816 N N . ILE A 1 108 ? -2.473 11.848 -18.568 1.00 96.75 108 ILE A N 1
ATOM 817 C CA . ILE A 1 108 ? -1.985 10.819 -17.644 1.00 96.75 108 ILE A CA 1
ATOM 818 C C . ILE A 1 108 ? -3.025 10.497 -16.569 1.00 96.75 108 ILE A C 1
ATOM 820 O O . ILE A 1 108 ? -3.419 11.360 -15.787 1.00 96.75 108 ILE A O 1
ATOM 824 N N . THR A 1 109 ? -3.413 9.226 -16.499 1.00 93.38 109 THR A N 1
ATOM 825 C CA . THR A 1 109 ? -4.404 8.681 -15.546 1.00 93.38 109 THR A CA 1
ATOM 826 C C . THR A 1 109 ? -3.785 8.277 -14.208 1.00 93.38 109 THR A C 1
ATOM 828 O O . THR A 1 109 ? -4.455 8.315 -13.182 1.00 93.38 109 THR A O 1
ATOM 831 N N . GLY A 1 110 ? -2.495 7.936 -14.208 1.00 94.75 110 GLY A N 1
ATOM 832 C CA . GLY A 1 110 ? -1.717 7.653 -13.008 1.00 94.75 110 GLY A CA 1
ATOM 833 C C . GLY A 1 110 ? -0.249 7.381 -13.334 1.00 94.75 110 GLY A C 1
ATOM 834 O O . GLY A 1 110 ? 0.079 6.977 -14.454 1.00 94.75 110 GLY A O 1
ATOM 835 N N . VAL A 1 111 ? 0.634 7.610 -12.361 1.00 98.31 111 VAL A N 1
ATOM 836 C CA . VAL A 1 111 ? 2.088 7.421 -12.491 1.00 98.31 111 VAL A CA 1
ATOM 837 C C . VAL A 1 111 ? 2.603 6.485 -11.403 1.00 98.31 111 VAL A C 1
ATOM 839 O O . VAL A 1 111 ? 2.499 6.796 -10.220 1.00 98.31 111 VAL A O 1
ATOM 842 N N . LEU A 1 112 ? 3.207 5.369 -11.804 1.00 98.44 112 LEU A N 1
ATOM 843 C CA . LEU A 1 112 ? 3.951 4.463 -10.937 1.00 98.44 112 LEU A CA 1
ATOM 844 C C . LEU A 1 112 ? 5.451 4.637 -11.200 1.00 98.44 112 LEU A C 1
ATOM 846 O O . LEU A 1 112 ? 5.951 4.388 -12.299 1.00 98.44 112 LEU A O 1
ATOM 850 N N . VAL A 1 113 ? 6.170 5.058 -10.172 1.00 98.69 113 VAL A N 1
ATOM 851 C CA . VAL A 1 113 ? 7.611 5.283 -10.180 1.00 98.69 113 VAL A CA 1
ATOM 852 C C . VAL A 1 113 ? 8.302 4.154 -9.431 1.00 98.69 113 VAL A C 1
ATOM 854 O O . VAL A 1 113 ? 7.995 3.905 -8.268 1.00 98.69 113 VAL A O 1
ATOM 857 N N . VAL A 1 114 ? 9.250 3.485 -10.084 1.00 98.50 114 VAL A N 1
ATOM 858 C CA . VAL A 1 114 ? 10.086 2.452 -9.467 1.00 98.50 114 VAL A CA 1
ATOM 859 C C . VAL A 1 114 ? 11.449 3.060 -9.154 1.00 98.50 114 VAL A C 1
ATOM 861 O O . VAL A 1 114 ? 12.224 3.382 -10.058 1.00 98.50 114 VAL A O 1
ATOM 864 N N . ASP A 1 115 ? 11.680 3.233 -7.861 1.00 97.06 115 ASP A N 1
ATOM 865 C CA . ASP A 1 115 ? 12.916 3.630 -7.196 1.00 97.06 115 ASP A CA 1
ATOM 866 C C . ASP A 1 115 ? 13.678 4.807 -7.830 1.00 97.06 115 ASP A C 1
ATOM 868 O O . ASP A 1 115 ? 14.776 4.673 -8.373 1.00 97.06 115 ASP A O 1
ATOM 872 N N . ILE A 1 116 ? 13.045 5.986 -7.823 1.00 97.62 116 ILE A N 1
ATOM 873 C CA . ILE A 1 116 ? 13.677 7.258 -8.187 1.00 97.62 116 ILE A CA 1
ATOM 874 C C . ILE A 1 116 ? 12.874 8.454 -7.667 1.00 97.62 116 ILE A C 1
ATOM 876 O O . ILE A 1 116 ? 11.645 8.474 -7.744 1.00 97.62 116 ILE A O 1
ATOM 880 N N . SER A 1 117 ? 13.559 9.494 -7.200 1.00 94.94 117 SER A N 1
ATOM 881 C CA . SER A 1 117 ? 12.954 10.789 -6.883 1.00 94.94 117 SER A CA 1
ATOM 882 C C . SER A 1 117 ? 13.005 11.777 -8.072 1.00 94.94 117 SER A C 1
ATOM 884 O O . SER A 1 117 ? 13.865 11.672 -8.956 1.00 94.94 117 SER A O 1
ATOM 886 N N . PRO A 1 118 ? 12.152 12.821 -8.103 1.00 94.56 118 PRO A N 1
ATOM 887 C CA . PRO A 1 118 ? 12.294 13.973 -8.998 1.00 94.56 118 PRO A CA 1
ATOM 888 C C . PRO A 1 118 ? 13.429 14.932 -8.563 1.00 94.56 118 PRO A C 1
ATOM 890 O O . PRO A 1 118 ? 13.404 16.124 -8.883 1.00 94.56 118 PRO A O 1
ATOM 893 N N . ALA A 1 119 ? 14.439 14.438 -7.841 1.00 91.56 119 ALA A N 1
ATOM 894 C CA . ALA A 1 119 ? 15.597 15.201 -7.396 1.00 91.56 119 ALA A CA 1
ATOM 895 C C . ALA A 1 119 ? 16.882 14.804 -8.151 1.00 91.56 119 ALA A C 1
ATOM 897 O O . ALA A 1 119 ? 16.863 14.209 -9.236 1.00 91.56 119 ALA A O 1
ATOM 898 N N . SER A 1 120 ? 18.026 15.226 -7.615 1.00 84.31 120 SER A N 1
ATOM 899 C CA . SER A 1 120 ? 19.344 14.844 -8.118 1.00 84.31 120 SER A CA 1
ATOM 900 C C . SER A 1 120 ? 19.863 13.698 -7.260 1.00 84.31 120 SER A C 1
ATOM 902 O O . SER A 1 120 ? 19.893 13.845 -6.045 1.00 84.31 120 SER A O 1
ATOM 904 N N . ILE A 1 121 ? 20.277 12.591 -7.877 1.00 84.81 121 ILE A N 1
ATOM 905 C CA . ILE A 1 121 ? 20.796 11.432 -7.133 1.00 84.81 121 ILE A CA 1
ATOM 906 C C . ILE A 1 121 ? 22.098 11.784 -6.389 1.00 84.81 121 ILE A C 1
ATOM 908 O O . ILE A 1 121 ? 22.741 12.809 -6.673 1.00 84.81 121 ILE A O 1
ATOM 912 N N . THR A 1 122 ? 22.494 10.925 -5.446 1.00 80.75 122 THR A N 1
ATOM 913 C CA . THR A 1 122 ? 23.693 11.113 -4.615 1.00 80.75 122 THR A CA 1
ATOM 914 C C . THR A 1 122 ? 24.960 11.317 -5.458 1.00 80.75 122 THR A C 1
ATOM 916 O O . THR A 1 122 ? 25.059 10.860 -6.601 1.00 80.75 122 THR A O 1
ATOM 919 N N . GLN A 1 123 ? 25.953 12.022 -4.900 1.00 81.88 123 GLN A N 1
ATOM 920 C CA . GLN A 1 123 ? 27.201 12.320 -5.618 1.00 81.88 123 GLN A CA 1
ATOM 921 C C . GLN A 1 123 ? 27.932 11.045 -6.064 1.00 81.88 123 GLN A C 1
ATOM 923 O O . GLN A 1 123 ? 28.456 11.008 -7.172 1.00 81.88 123 GLN A O 1
ATOM 928 N N . TYR A 1 124 ? 27.852 9.975 -5.266 1.00 80.44 124 TYR A N 1
ATOM 929 C CA . TYR A 1 124 ? 28.375 8.654 -5.607 1.00 80.44 124 TYR A CA 1
ATOM 930 C C . TYR A 1 124 ? 27.956 8.203 -7.017 1.00 80.44 124 TYR A C 1
ATOM 932 O O . TYR A 1 124 ? 28.807 7.969 -7.872 1.00 80.44 124 TYR A O 1
ATOM 940 N N . TYR A 1 125 ? 26.654 8.168 -7.319 1.00 81.19 125 TYR A N 1
ATOM 941 C CA . TYR A 1 125 ? 26.189 7.725 -8.637 1.00 81.19 125 TYR A CA 1
ATOM 942 C C . TYR A 1 125 ? 26.561 8.693 -9.770 1.00 81.19 125 TYR A C 1
ATOM 944 O O . TYR A 1 125 ? 26.778 8.253 -10.901 1.00 81.19 125 TYR A O 1
ATOM 952 N N . LYS A 1 126 ? 26.686 9.998 -9.485 1.00 84.62 126 LYS A N 1
ATOM 953 C CA . LYS A 1 126 ? 27.172 10.990 -10.464 1.00 84.62 126 LYS A CA 1
ATOM 954 C C . LYS A 1 126 ? 28.617 10.738 -10.877 1.00 84.62 126 LYS A C 1
ATOM 956 O O . LYS A 1 126 ? 28.950 10.994 -12.030 1.00 84.62 126 LYS A O 1
ATOM 961 N N . ASP A 1 127 ? 29.436 10.218 -9.968 1.00 87.38 127 ASP A N 1
ATOM 962 C CA . ASP A 1 127 ? 30.840 9.903 -10.224 1.00 87.38 127 ASP A CA 1
ATOM 963 C C . ASP A 1 127 ? 31.012 8.499 -10.836 1.00 87.38 127 ASP A C 1
ATOM 965 O O . ASP A 1 127 ? 31.910 8.287 -11.653 1.00 87.38 127 ASP A O 1
ATOM 969 N N . GLU A 1 128 ? 30.145 7.537 -10.494 1.00 88.69 128 GLU A N 1
ATOM 970 C CA . GLU A 1 128 ? 30.208 6.160 -11.010 1.00 88.69 128 GLU A CA 1
ATOM 971 C C . GLU A 1 128 ? 29.684 6.015 -12.451 1.00 88.69 128 GLU A C 1
ATOM 973 O O . GLU A 1 128 ? 30.329 5.355 -13.271 1.00 88.69 128 GLU A O 1
ATOM 978 N N . TYR A 1 129 ? 28.556 6.640 -12.820 1.00 91.19 129 TYR A N 1
ATOM 979 C CA . TYR A 1 129 ? 27.999 6.481 -14.174 1.00 91.19 129 TYR A CA 1
ATOM 980 C C . TYR A 1 129 ? 28.945 6.929 -15.310 1.00 91.19 129 TYR A C 1
ATOM 982 O O . TYR A 1 129 ? 29.043 6.202 -16.304 1.00 91.19 129 TYR A O 1
ATOM 990 N N . PRO A 1 130 ? 29.698 8.044 -15.205 1.00 94.25 130 PRO A N 1
ATOM 991 C CA . PRO A 1 130 ? 30.733 8.390 -16.176 1.00 94.25 130 PRO A CA 1
ATOM 992 C C . PRO A 1 130 ? 31.835 7.332 -16.293 1.00 94.25 130 PRO A C 1
ATOM 994 O O . PRO A 1 130 ? 32.315 7.091 -17.399 1.00 94.25 130 PRO A O 1
ATOM 997 N N . LYS A 1 131 ? 32.230 6.667 -15.197 1.00 94.38 131 LYS A N 1
ATOM 998 C CA . LYS A 1 131 ? 33.227 5.578 -15.235 1.00 94.38 131 LYS A CA 1
ATOM 999 C C . LYS A 1 131 ? 32.677 4.374 -15.996 1.00 94.38 131 LYS A C 1
ATOM 1001 O O . LYS A 1 131 ? 33.340 3.886 -16.907 1.00 94.38 131 LYS A O 1
ATOM 1006 N N . ILE A 1 132 ? 31.440 3.965 -15.693 1.00 94.31 132 ILE A N 1
ATOM 1007 C CA . ILE A 1 132 ? 30.738 2.874 -16.391 1.00 94.31 132 ILE A CA 1
ATOM 1008 C C . ILE A 1 132 ? 30.643 3.167 -17.894 1.00 94.31 132 ILE A C 1
ATOM 1010 O O . ILE A 1 132 ? 31.037 2.341 -18.715 1.00 94.31 132 ILE A O 1
ATOM 1014 N N . LEU A 1 133 ? 30.166 4.356 -18.269 1.00 95.81 133 LEU A N 1
ATOM 1015 C CA . LEU A 1 133 ? 29.994 4.740 -19.670 1.00 95.81 133 LEU A CA 1
ATOM 1016 C C . LEU A 1 133 ? 31.331 4.847 -20.424 1.00 95.81 133 LEU A C 1
ATOM 1018 O O . LEU A 1 133 ? 31.407 4.421 -21.575 1.00 95.81 133 LEU A O 1
ATOM 1022 N N . ASN A 1 134 ? 32.396 5.355 -19.793 1.00 96.69 134 ASN A N 1
ATOM 1023 C CA . ASN A 1 134 ? 33.732 5.375 -20.399 1.00 96.69 134 ASN A CA 1
ATOM 1024 C C . ASN A 1 134 ? 34.323 3.963 -20.549 1.00 96.69 134 ASN A C 1
ATOM 1026 O O . ASN A 1 134 ? 34.890 3.659 -21.597 1.00 96.69 134 ASN A O 1
ATOM 1030 N N . ALA A 1 135 ? 34.132 3.077 -19.566 1.00 96.50 135 ALA A N 1
ATOM 1031 C CA . ALA A 1 135 ? 34.532 1.674 -19.673 1.00 96.50 135 ALA A CA 1
ATOM 1032 C C . ALA A 1 135 ? 33.783 0.965 -20.815 1.00 96.50 135 ALA A C 1
ATOM 1034 O O . ALA A 1 135 ? 34.403 0.300 -21.640 1.00 96.50 135 ALA A O 1
ATOM 1035 N N . MET A 1 136 ? 32.467 1.180 -20.942 1.00 96.69 136 MET A N 1
ATOM 1036 C CA . MET A 1 136 ? 31.688 0.687 -22.084 1.00 96.69 136 MET A CA 1
ATOM 1037 C C . MET A 1 136 ? 32.187 1.262 -23.417 1.00 96.69 136 MET A C 1
ATOM 1039 O O . MET A 1 136 ? 32.296 0.523 -24.394 1.00 96.69 136 MET A O 1
ATOM 1043 N N . LYS A 1 137 ? 32.522 2.559 -23.478 1.00 96.44 137 LYS A N 1
ATOM 1044 C CA . LYS A 1 137 ? 33.070 3.207 -24.683 1.00 96.44 137 LYS A CA 1
ATOM 1045 C C . LYS A 1 137 ? 34.408 2.604 -25.126 1.00 96.44 137 LYS A C 1
ATOM 1047 O O . LYS A 1 137 ? 34.681 2.574 -26.322 1.00 96.44 137 LYS A O 1
ATOM 1052 N N . ALA A 1 138 ? 35.216 2.124 -24.181 1.00 96.69 138 ALA A N 1
ATOM 1053 C CA . ALA A 1 138 ? 36.514 1.510 -24.445 1.00 96.69 138 ALA A CA 1
ATOM 1054 C C . ALA A 1 138 ? 36.437 0.058 -24.963 1.00 96.69 138 ALA A C 1
ATOM 1056 O O . ALA A 1 138 ? 37.449 -0.455 -25.436 1.00 96.69 138 ALA A O 1
ATOM 1057 N N . VAL A 1 139 ? 35.272 -0.605 -24.899 1.00 96.69 139 VAL A N 1
ATOM 1058 C CA . VAL A 1 139 ? 35.115 -1.991 -25.374 1.00 96.69 139 VAL A CA 1
ATOM 1059 C C . VAL A 1 139 ? 35.260 -2.073 -26.895 1.00 96.69 139 VAL A C 1
ATOM 1061 O O . VAL A 1 139 ? 34.460 -1.500 -27.639 1.00 96.69 139 VAL A O 1
ATOM 1064 N N . ASP A 1 140 ? 36.246 -2.842 -27.360 1.00 94.88 140 ASP A N 1
ATOM 1065 C CA . ASP A 1 140 ? 36.459 -3.121 -28.780 1.00 94.88 140 ASP A CA 1
ATOM 1066 C C . ASP A 1 140 ? 35.637 -4.344 -29.235 1.00 94.88 140 ASP A C 1
ATOM 1068 O O . ASP A 1 140 ? 35.675 -5.412 -28.616 1.00 94.88 140 ASP A O 1
ATOM 1072 N N . PHE A 1 141 ? 34.913 -4.177 -30.347 1.00 95.00 141 PHE A N 1
ATOM 1073 C CA . PHE A 1 141 ? 34.103 -5.199 -31.019 1.00 95.00 141 PHE A CA 1
ATOM 1074 C C . PHE A 1 141 ? 34.636 -5.587 -32.414 1.00 95.00 141 PHE A C 1
ATOM 1076 O O . PHE A 1 141 ? 34.043 -6.443 -33.071 1.00 95.00 141 PHE A O 1
ATOM 1083 N N . LYS A 1 142 ? 35.740 -4.995 -32.904 1.00 88.44 142 LYS A N 1
ATOM 1084 C CA . LYS A 1 142 ? 36.253 -5.184 -34.285 1.00 88.44 142 LYS A CA 1
ATOM 1085 C C . LYS A 1 142 ? 36.485 -6.647 -34.669 1.00 88.44 142 LYS A C 1
ATOM 1087 O O . LYS A 1 142 ? 36.329 -7.013 -35.837 1.00 88.44 142 LYS A O 1
ATOM 1092 N N . LEU A 1 143 ? 36.883 -7.481 -33.707 1.00 84.50 143 LEU A N 1
ATOM 1093 C CA . LEU A 1 143 ? 37.165 -8.907 -33.912 1.00 84.50 143 LEU A CA 1
ATOM 1094 C C . LEU A 1 143 ? 35.945 -9.806 -33.670 1.00 84.50 143 LEU A C 1
ATOM 1096 O O . LEU A 1 143 ? 35.935 -10.957 -34.112 1.00 84.50 143 LEU A O 1
ATOM 1100 N N . SER A 1 144 ? 34.897 -9.296 -33.025 1.00 90.75 144 SER A N 1
ATOM 1101 C CA . SER A 1 144 ? 33.689 -10.066 -32.759 1.00 90.75 144 SER A CA 1
ATOM 1102 C C . SER A 1 144 ? 32.966 -10.403 -34.070 1.00 90.75 144 SER A C 1
ATOM 1104 O O . SER A 1 144 ? 32.810 -9.561 -34.958 1.00 90.75 144 SER A O 1
ATOM 1106 N N . ARG A 1 145 ? 32.501 -11.651 -34.209 1.00 88.69 145 ARG A N 1
ATOM 1107 C CA . ARG A 1 145 ? 31.712 -12.107 -35.376 1.00 88.69 145 ARG A CA 1
ATOM 1108 C C . ARG A 1 145 ? 30.324 -12.629 -35.006 1.00 88.69 145 ARG A C 1
ATOM 1110 O O . ARG A 1 145 ? 29.486 -12.822 -35.879 1.00 88.69 145 ARG A O 1
ATOM 1117 N N . LYS A 1 146 ? 30.060 -12.860 -33.715 1.00 94.50 146 LYS A N 1
ATOM 1118 C CA . LYS A 1 146 ? 28.760 -13.307 -33.182 1.00 94.50 146 LYS A CA 1
ATOM 1119 C C . LYS A 1 146 ? 28.435 -12.551 -31.894 1.00 94.50 146 LYS A C 1
ATOM 1121 O O . LYS A 1 146 ? 29.315 -12.355 -31.062 1.00 94.50 146 LYS A O 1
ATOM 1126 N N . VAL A 1 147 ? 27.167 -12.203 -31.665 1.00 94.94 147 VAL A N 1
ATOM 1127 C CA . VAL A 1 147 ? 26.741 -11.459 -30.456 1.00 94.94 147 VAL A CA 1
ATOM 1128 C C . VAL A 1 147 ? 27.131 -12.182 -29.158 1.00 94.94 147 VAL A C 1
ATOM 1130 O O . VAL A 1 147 ? 27.648 -11.561 -28.236 1.00 94.94 147 VAL A O 1
ATOM 1133 N N . ASN A 1 148 ? 26.977 -13.508 -29.092 1.00 93.75 148 ASN A N 1
ATOM 1134 C CA . ASN A 1 148 ? 27.356 -14.286 -27.902 1.00 93.75 148 ASN A CA 1
ATOM 1135 C C . ASN A 1 148 ? 28.877 -14.352 -27.673 1.00 93.75 148 ASN A C 1
ATOM 1137 O O . ASN A 1 148 ? 29.310 -14.576 -26.547 1.00 93.75 148 ASN A O 1
ATOM 1141 N N . GLN A 1 149 ? 29.687 -14.163 -28.719 1.00 94.69 149 GLN A N 1
ATOM 1142 C CA . GLN A 1 149 ? 31.137 -14.003 -28.599 1.00 94.69 149 GLN A CA 1
ATOM 1143 C C . GLN A 1 149 ? 31.450 -12.603 -28.049 1.00 94.69 149 GLN A C 1
ATOM 1145 O O . GLN A 1 149 ? 32.087 -12.500 -27.004 1.00 94.69 149 GLN A O 1
ATOM 1150 N N . ALA A 1 150 ? 30.888 -11.560 -28.670 1.00 96.44 150 ALA A N 1
ATOM 1151 C CA . ALA A 1 150 ? 31.039 -10.167 -28.249 1.00 96.44 150 ALA A CA 1
ATOM 1152 C C . ALA A 1 150 ? 30.656 -9.940 -26.778 1.00 96.44 150 ALA A C 1
ATOM 1154 O O . ALA A 1 150 ? 31.344 -9.221 -26.066 1.00 96.44 150 ALA A O 1
ATOM 1155 N N . LYS A 1 151 ? 29.595 -10.595 -26.282 1.00 96.25 151 LYS A N 1
ATOM 1156 C CA . LYS A 1 151 ? 29.202 -10.533 -24.863 1.00 96.25 151 LYS A CA 1
ATOM 1157 C C . LYS A 1 151 ? 30.259 -11.110 -23.915 1.00 96.25 151 LYS A C 1
ATOM 1159 O O . LYS A 1 151 ? 30.458 -10.557 -22.839 1.00 96.25 151 LYS A O 1
ATOM 1164 N N . ARG A 1 152 ? 30.957 -12.188 -24.293 1.00 94.44 152 ARG A N 1
ATOM 1165 C CA . ARG A 1 152 ? 32.063 -12.744 -23.486 1.00 94.44 152 ARG A CA 1
ATOM 1166 C C . ARG A 1 152 ? 33.300 -11.852 -23.544 1.00 94.44 152 ARG A C 1
ATOM 1168 O O . ARG A 1 152 ? 33.913 -11.595 -22.517 1.00 94.44 152 ARG A O 1
ATOM 1175 N N . GLU A 1 153 ? 33.632 -11.352 -24.731 1.00 95.19 153 GLU A N 1
ATOM 1176 C CA . GLU A 1 153 ? 34.759 -10.436 -24.947 1.00 95.19 153 GLU A CA 1
ATOM 1177 C C . GLU A 1 153 ? 34.561 -9.124 -24.177 1.00 95.19 153 GLU A C 1
ATOM 1179 O O . GLU A 1 153 ? 35.469 -8.686 -23.476 1.00 95.19 153 GLU A O 1
ATOM 1184 N N . ALA A 1 154 ? 33.358 -8.549 -24.217 1.00 96.25 154 ALA A N 1
ATOM 1185 C CA . ALA A 1 154 ? 32.988 -7.381 -23.427 1.00 96.25 154 ALA A CA 1
ATOM 1186 C C . ALA A 1 154 ? 32.978 -7.674 -21.918 1.00 96.25 154 ALA A C 1
ATOM 1188 O O . ALA A 1 154 ? 33.485 -6.858 -21.158 1.00 96.25 154 ALA A O 1
ATOM 1189 N N . LYS A 1 155 ? 32.481 -8.841 -21.463 1.00 95.44 155 LYS A N 1
ATOM 1190 C CA . LYS A 1 155 ? 32.552 -9.225 -20.037 1.00 95.44 155 LYS A CA 1
ATOM 1191 C C . LYS A 1 155 ? 34.002 -9.274 -19.541 1.00 95.44 155 LYS A C 1
ATOM 1193 O O . LYS A 1 155 ? 34.281 -8.796 -18.449 1.00 95.44 155 LYS A O 1
ATOM 1198 N N . ASN A 1 156 ? 34.923 -9.790 -20.356 1.00 94.19 156 ASN A N 1
ATOM 1199 C CA . ASN A 1 156 ? 36.348 -9.829 -20.023 1.00 94.19 156 ASN A CA 1
ATOM 1200 C C . ASN A 1 156 ? 37.000 -8.435 -20.038 1.00 94.19 156 ASN A C 1
ATOM 1202 O O . ASN A 1 156 ? 37.839 -8.158 -19.186 1.00 94.19 156 ASN A O 1
ATOM 1206 N N . GLN A 1 157 ? 36.616 -7.560 -20.974 1.00 96.00 157 GLN A N 1
ATOM 1207 C CA . GLN A 1 157 ? 37.094 -6.168 -21.037 1.00 96.00 157 GLN A CA 1
ATOM 1208 C C . GLN A 1 157 ? 36.543 -5.298 -19.891 1.00 96.00 157 GLN A C 1
ATOM 1210 O O . GLN A 1 157 ? 37.209 -4.366 -19.457 1.00 96.00 157 GLN A O 1
ATOM 1215 N N . LEU A 1 158 ? 35.355 -5.621 -19.372 1.00 95.31 158 LEU A N 1
ATOM 1216 C CA . LEU A 1 158 ? 34.696 -4.925 -18.261 1.00 95.31 158 LEU A CA 1
ATOM 1217 C C . LEU A 1 158 ? 34.943 -5.583 -16.890 1.00 95.31 158 LEU A C 1
ATOM 1219 O O . LEU A 1 158 ? 34.317 -5.185 -15.914 1.00 95.31 158 LEU A O 1
ATOM 1223 N N . LYS A 1 159 ? 35.839 -6.574 -16.785 1.00 91.38 159 LYS A N 1
ATOM 1224 C CA . LYS A 1 159 ? 36.078 -7.343 -15.544 1.00 91.38 159 LYS A CA 1
ATOM 1225 C C . LYS A 1 159 ? 36.483 -6.475 -14.339 1.00 91.38 159 LYS A C 1
ATOM 1227 O O . LYS A 1 159 ? 36.188 -6.836 -13.206 1.00 91.38 159 LYS A O 1
ATOM 1232 N N . ASP A 1 160 ? 37.159 -5.354 -14.598 1.00 89.12 160 ASP A N 1
ATOM 1233 C CA . ASP A 1 160 ? 37.677 -4.432 -13.580 1.00 89.12 160 ASP A CA 1
ATOM 1234 C C . ASP A 1 160 ? 36.651 -3.328 -13.230 1.00 89.12 160 ASP A C 1
ATOM 1236 O O . ASP A 1 160 ? 36.899 -2.479 -12.372 1.00 89.12 160 ASP A O 1
ATOM 1240 N N . LEU A 1 161 ? 35.476 -3.329 -13.878 1.00 89.25 161 LEU A N 1
ATOM 1241 C CA . LEU A 1 161 ? 34.375 -2.427 -13.559 1.00 89.25 161 LEU A CA 1
ATOM 1242 C C . LEU A 1 161 ? 33.675 -2.900 -12.281 1.00 89.25 161 LEU A C 1
ATOM 1244 O O . LEU A 1 161 ? 32.918 -3.873 -12.299 1.00 89.25 161 LEU A O 1
ATOM 1248 N N . LYS A 1 162 ? 33.872 -2.164 -11.182 1.00 81.06 162 LYS A N 1
ATOM 1249 C CA . LYS A 1 162 ? 33.168 -2.390 -9.914 1.00 81.06 162 LYS A CA 1
ATOM 1250 C C . LYS A 1 162 ? 31.652 -2.270 -10.126 1.00 81.06 162 LYS A C 1
ATOM 1252 O O . LYS A 1 162 ? 31.105 -1.176 -10.208 1.00 81.06 162 LYS A O 1
ATOM 1257 N N . SER A 1 163 ? 30.987 -3.411 -10.247 1.00 81.06 163 SER A N 1
ATOM 1258 C CA . SER A 1 163 ? 29.561 -3.539 -10.543 1.00 81.06 163 SER A CA 1
ATOM 1259 C C . SER A 1 163 ? 29.044 -4.866 -9.993 1.00 81.06 163 SER A C 1
ATOM 1261 O O . SER A 1 163 ? 29.816 -5.812 -9.834 1.00 81.06 163 SER A O 1
ATOM 1263 N N . ASP A 1 164 ? 27.752 -4.934 -9.679 1.00 82.50 164 ASP A N 1
ATOM 1264 C CA . ASP A 1 164 ? 27.091 -6.211 -9.409 1.00 82.50 164 ASP A CA 1
ATOM 1265 C C . ASP A 1 164 ? 26.801 -6.976 -10.718 1.00 82.50 164 ASP A C 1
ATOM 1267 O O . ASP A 1 164 ? 26.825 -6.420 -11.825 1.00 82.50 164 ASP A O 1
ATOM 1271 N N . ASP A 1 165 ? 26.516 -8.277 -10.599 1.00 84.06 165 ASP A N 1
ATOM 1272 C CA . ASP A 1 165 ? 26.198 -9.124 -11.752 1.00 84.06 165 ASP A CA 1
ATOM 1273 C C . ASP A 1 165 ? 24.950 -8.642 -12.514 1.00 84.06 165 ASP A C 1
ATOM 1275 O O . ASP A 1 165 ? 24.845 -8.878 -13.720 1.00 84.06 165 ASP A O 1
ATOM 1279 N N . TYR A 1 166 ? 23.999 -7.963 -11.865 1.00 85.62 166 TYR A N 1
ATOM 1280 C CA . TYR A 1 166 ? 22.776 -7.494 -12.518 1.00 85.62 166 TYR A CA 1
ATOM 1281 C C . TYR A 1 166 ? 23.053 -6.311 -13.456 1.00 85.62 166 TYR A C 1
ATOM 1283 O O . TYR A 1 166 ? 22.635 -6.328 -14.620 1.00 85.62 166 TYR A O 1
ATOM 1291 N N . LEU A 1 167 ? 23.810 -5.315 -12.994 1.00 87.75 167 LEU A N 1
ATOM 1292 C CA . LEU A 1 167 ? 24.269 -4.180 -13.788 1.00 87.75 167 LEU A CA 1
ATOM 1293 C C . LEU A 1 167 ? 25.162 -4.652 -14.940 1.00 87.75 167 LEU A C 1
ATOM 1295 O O . LEU A 1 167 ? 24.952 -4.239 -16.082 1.00 87.75 167 LEU A O 1
ATOM 1299 N N . LEU A 1 168 ? 26.101 -5.567 -14.680 1.00 91.38 168 LEU A N 1
ATOM 1300 C CA . LEU A 1 168 ? 26.967 -6.123 -15.721 1.00 91.38 168 LEU A CA 1
ATOM 1301 C C . LEU A 1 168 ? 26.161 -6.884 -16.787 1.00 91.38 168 LEU A C 1
ATOM 1303 O O . LEU A 1 168 ? 26.340 -6.651 -17.984 1.00 91.38 168 LEU A O 1
ATOM 1307 N N . ASN A 1 169 ? 25.221 -7.745 -16.388 1.00 90.69 169 ASN A N 1
ATOM 1308 C CA . ASN A 1 169 ? 24.339 -8.441 -17.330 1.00 90.69 169 ASN A CA 1
ATOM 1309 C C . ASN A 1 169 ? 23.425 -7.467 -18.098 1.00 90.69 169 ASN A C 1
ATOM 1311 O O . ASN A 1 169 ? 23.199 -7.655 -19.297 1.00 90.69 169 ASN A O 1
ATOM 1315 N N . THR A 1 170 ? 22.958 -6.396 -17.451 1.00 91.44 170 THR A N 1
ATOM 1316 C CA . THR A 1 170 ? 22.182 -5.319 -18.081 1.00 91.44 170 THR A CA 1
ATOM 1317 C C . THR A 1 170 ? 23.000 -4.598 -19.149 1.00 91.44 170 THR A C 1
ATOM 1319 O O . THR A 1 170 ? 22.550 -4.527 -20.294 1.00 91.44 170 THR A O 1
ATOM 1322 N N . ILE A 1 171 ? 24.235 -4.183 -18.844 1.00 94.44 171 ILE A N 1
ATOM 1323 C CA . ILE A 1 171 ? 25.189 -3.611 -19.809 1.00 94.44 171 ILE A CA 1
ATOM 1324 C C . ILE A 1 171 ? 25.346 -4.549 -21.010 1.00 94.44 171 ILE A C 1
ATOM 1326 O O . ILE A 1 171 ? 25.027 -4.167 -22.139 1.00 94.44 171 ILE A O 1
ATOM 1330 N N . LEU A 1 172 ? 25.738 -5.805 -20.770 1.00 94.75 172 LEU A N 1
ATOM 1331 C CA . LEU A 1 172 ? 25.965 -6.812 -21.812 1.00 94.75 172 LEU A CA 1
ATOM 1332 C C . LEU A 1 172 ? 24.703 -7.129 -22.632 1.00 94.75 172 LEU A C 1
ATOM 1334 O O . LEU A 1 172 ? 24.810 -7.544 -23.789 1.00 94.75 172 LEU A O 1
ATOM 1338 N N . SER A 1 173 ? 23.500 -6.913 -22.088 1.00 93.00 173 SER A N 1
ATOM 1339 C CA . SER A 1 173 ? 22.242 -7.083 -22.828 1.00 93.00 173 SER A CA 1
ATOM 1340 C C . SER A 1 173 ? 22.104 -6.125 -24.021 1.00 93.00 173 SER A C 1
ATOM 1342 O O . SER A 1 173 ? 21.446 -6.481 -24.999 1.00 93.00 173 SER A O 1
ATOM 1344 N N . ASN A 1 174 ? 22.801 -4.981 -24.000 1.00 95.44 174 ASN A N 1
ATOM 1345 C CA . ASN A 1 174 ? 22.794 -3.971 -25.064 1.00 95.44 174 ASN A CA 1
ATOM 1346 C C . ASN A 1 174 ? 23.715 -4.291 -26.249 1.00 95.44 174 ASN A C 1
ATOM 1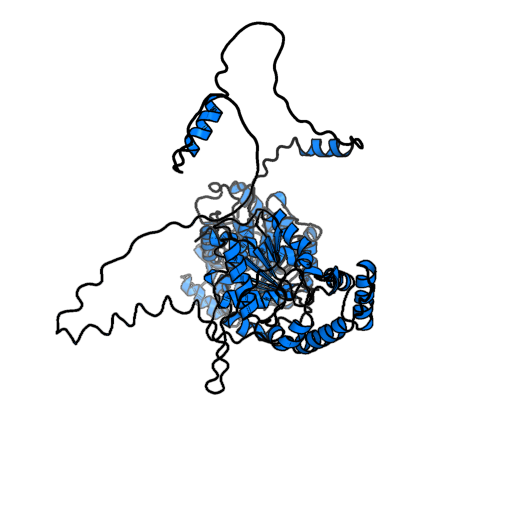348 O O . ASN A 1 174 ? 23.775 -3.500 -27.187 1.00 95.44 174 ASN A O 1
ATOM 1352 N N . ILE A 1 175 ? 24.451 -5.404 -26.240 1.00 96.38 175 ILE A N 1
ATOM 1353 C CA . ILE A 1 175 ? 25.292 -5.791 -27.380 1.00 96.38 175 ILE A CA 1
ATOM 1354 C C . ILE A 1 175 ? 24.401 -6.413 -28.461 1.00 96.38 175 ILE A C 1
ATOM 1356 O O . ILE A 1 175 ? 23.822 -7.484 -28.251 1.00 96.38 175 ILE A O 1
ATOM 1360 N N . LYS A 1 176 ? 24.310 -5.752 -29.621 1.00 94.38 176 LYS A N 1
ATOM 1361 C CA . LYS A 1 176 ? 23.535 -6.204 -30.787 1.00 94.38 176 LYS A CA 1
ATOM 1362 C C . LYS A 1 176 ? 24.297 -6.023 -32.100 1.00 94.38 176 LYS A C 1
ATOM 1364 O O . LYS A 1 176 ? 25.334 -5.366 -32.144 1.00 94.38 176 LYS A O 1
ATOM 1369 N N . ILE A 1 177 ? 23.751 -6.600 -33.170 1.00 93.50 177 ILE A N 1
ATOM 1370 C CA . ILE A 1 177 ? 24.108 -6.225 -34.541 1.00 93.50 177 ILE A CA 1
ATOM 1371 C C . ILE A 1 177 ? 23.412 -4.891 -34.843 1.00 93.50 177 ILE A C 1
ATOM 1373 O O . ILE A 1 177 ? 22.220 -4.727 -34.564 1.00 93.50 177 ILE A O 1
ATOM 1377 N N . ARG A 1 178 ? 24.175 -3.925 -35.344 1.00 87.94 178 ARG A N 1
ATOM 1378 C CA . ARG A 1 178 ? 23.736 -2.581 -35.729 1.00 87.94 178 ARG A CA 1
ATOM 1379 C C . ARG A 1 178 ? 23.252 -2.562 -37.191 1.00 87.94 178 ARG A C 1
ATOM 1381 O O . ARG A 1 178 ? 23.519 -3.511 -37.926 1.00 87.94 178 ARG A O 1
ATOM 1388 N N . PRO A 1 179 ? 22.544 -1.504 -37.639 1.00 84.81 179 PRO A N 1
ATOM 1389 C CA . PRO A 1 179 ? 22.061 -1.403 -39.023 1.00 84.81 179 PRO A CA 1
ATOM 1390 C C . PRO A 1 179 ? 23.165 -1.450 -40.094 1.00 84.81 179 PRO A C 1
ATOM 1392 O O . PRO A 1 179 ? 22.900 -1.857 -41.217 1.00 84.81 179 PRO A O 1
ATOM 1395 N N . ASP A 1 180 ? 24.399 -1.085 -39.739 1.00 87.81 180 ASP A N 1
ATOM 1396 C CA . ASP A 1 180 ? 25.607 -1.165 -40.575 1.00 87.81 180 ASP A CA 1
ATOM 1397 C C . ASP A 1 180 ? 26.268 -2.565 -40.582 1.00 87.81 180 ASP A C 1
ATOM 1399 O O . ASP A 1 180 ? 27.411 -2.717 -41.010 1.00 87.81 180 ASP A O 1
ATOM 1403 N N . ALA A 1 181 ? 25.568 -3.584 -40.071 1.00 88.50 181 ALA A N 1
ATOM 1404 C CA . ALA A 1 181 ? 26.040 -4.952 -39.846 1.00 88.50 181 ALA A CA 1
ATOM 1405 C C . ALA A 1 181 ? 27.230 -5.108 -38.870 1.00 88.50 181 ALA A C 1
ATOM 1407 O O . ALA A 1 181 ? 27.707 -6.228 -38.664 1.00 88.50 181 ALA A O 1
ATOM 1408 N N . THR A 1 182 ? 27.683 -4.040 -38.202 1.00 91.25 182 THR A N 1
ATOM 1409 C CA . THR A 1 182 ? 28.697 -4.138 -37.140 1.00 91.25 182 THR A CA 1
ATOM 1410 C C . THR A 1 182 ? 28.088 -4.665 -35.839 1.00 91.25 182 THR A C 1
ATOM 1412 O O . THR A 1 182 ? 26.881 -4.571 -35.609 1.00 91.25 182 THR A O 1
ATOM 1415 N N . ILE A 1 183 ? 28.911 -5.225 -34.948 1.00 95.88 183 ILE A N 1
ATOM 1416 C CA . ILE A 1 183 ? 28.487 -5.513 -33.572 1.00 95.88 183 ILE A CA 1
ATOM 1417 C C . ILE A 1 183 ? 28.851 -4.322 -32.690 1.00 95.88 183 ILE A C 1
ATOM 1419 O O . ILE A 1 183 ? 29.963 -3.804 -32.763 1.00 95.88 183 ILE A O 1
ATOM 1423 N N . GLY A 1 184 ? 27.933 -3.916 -31.817 1.00 95.25 184 GLY A N 1
ATOM 1424 C CA . GLY A 1 184 ? 28.240 -2.946 -30.779 1.00 95.25 184 GLY A CA 1
ATOM 1425 C C . GLY A 1 184 ? 27.062 -2.636 -29.871 1.00 95.25 184 GLY A C 1
ATOM 1426 O O . GLY A 1 184 ? 26.038 -3.323 -29.866 1.00 95.25 184 GLY A O 1
ATOM 1427 N N . TRP A 1 185 ? 27.216 -1.570 -29.094 1.00 96.62 185 TRP A N 1
ATOM 1428 C CA . TRP A 1 185 ? 26.194 -1.102 -28.166 1.00 96.62 185 TRP A CA 1
ATOM 1429 C C . TRP A 1 185 ? 24.946 -0.585 -28.887 1.00 96.62 185 TRP A C 1
ATOM 1431 O O . TRP A 1 185 ? 25.048 0.189 -29.844 1.00 96.62 185 TRP A O 1
ATOM 1441 N N . ALA A 1 186 ? 23.783 -0.987 -28.372 1.00 95.44 186 ALA A N 1
ATOM 1442 C CA . ALA A 1 186 ? 22.460 -0.456 -28.685 1.00 95.44 186 ALA A CA 1
ATOM 1443 C C . ALA A 1 186 ? 22.210 0.928 -28.062 1.00 95.44 186 ALA A C 1
ATOM 1445 O O . ALA A 1 186 ? 21.358 1.671 -28.543 1.00 95.44 186 ALA A O 1
ATOM 1446 N N . VAL A 1 187 ? 22.956 1.280 -27.011 1.00 96.75 187 VAL A N 1
ATOM 1447 C CA . VAL A 1 187 ? 22.908 2.596 -26.363 1.00 96.75 187 VAL A CA 1
ATOM 1448 C C . VAL A 1 187 ? 23.845 3.602 -27.038 1.00 96.75 187 VAL A C 1
ATOM 1450 O O . VAL A 1 187 ? 24.940 3.246 -27.477 1.00 96.75 187 VAL A O 1
ATOM 1453 N N . ASN A 1 188 ? 23.430 4.867 -27.097 1.00 97.00 188 ASN A N 1
ATOM 1454 C CA . ASN A 1 188 ? 24.231 5.969 -27.639 1.00 97.00 188 ASN A CA 1
ATOM 1455 C C . ASN A 1 188 ? 25.167 6.544 -26.560 1.00 97.00 188 ASN A C 1
ATOM 1457 O O . ASN A 1 188 ? 24.870 7.572 -25.948 1.00 97.00 188 ASN A O 1
ATOM 1461 N N . ILE A 1 189 ? 26.275 5.849 -26.288 1.00 97.19 189 ILE A N 1
ATOM 1462 C CA . ILE A 1 189 ? 27.173 6.165 -25.163 1.00 97.19 189 ILE A CA 1
ATOM 1463 C C . ILE A 1 189 ? 27.677 7.612 -25.205 1.00 97.19 189 ILE A C 1
ATOM 1465 O O . ILE A 1 189 ? 27.709 8.261 -24.164 1.00 97.19 189 ILE A O 1
ATOM 1469 N N . ASP A 1 190 ? 28.019 8.144 -26.380 1.00 97.38 190 ASP A N 1
ATOM 1470 C CA . ASP A 1 190 ? 28.536 9.510 -26.509 1.00 97.38 190 ASP A CA 1
ATOM 1471 C C . ASP A 1 190 ? 27.521 10.570 -26.065 1.00 97.38 190 ASP A C 1
ATOM 1473 O O . ASP A 1 190 ? 27.875 11.518 -25.359 1.00 97.38 190 ASP A O 1
ATOM 1477 N N . VAL A 1 191 ? 26.241 10.390 -26.406 1.00 98.12 191 VAL A N 1
ATOM 1478 C CA . VAL A 1 191 ? 25.184 11.301 -25.946 1.00 98.12 191 VAL A CA 1
ATOM 1479 C C . VAL A 1 191 ? 24.851 11.071 -24.471 1.00 98.12 191 VAL A C 1
ATOM 1481 O O . VAL A 1 191 ? 24.633 12.048 -23.758 1.00 98.12 191 VAL A O 1
ATOM 1484 N N . LEU A 1 192 ? 24.860 9.826 -23.981 1.00 97.75 192 LEU A N 1
ATOM 1485 C CA . LEU A 1 192 ? 24.643 9.545 -22.554 1.00 97.75 192 LEU A CA 1
ATOM 1486 C C . LEU A 1 192 ? 25.760 10.137 -21.675 1.00 97.75 192 LEU A C 1
ATOM 1488 O O . LEU A 1 192 ? 25.456 10.704 -20.631 1.00 97.75 192 LEU A O 1
ATOM 1492 N N . LEU A 1 193 ? 27.023 10.090 -22.117 1.00 96.62 193 LEU A N 1
ATOM 1493 C CA . LEU A 1 193 ? 28.150 10.772 -21.466 1.00 96.62 193 LEU A CA 1
ATOM 1494 C C . LEU A 1 193 ? 27.952 12.291 -21.460 1.00 96.62 193 LEU A C 1
ATOM 1496 O O . LEU A 1 193 ? 28.028 12.920 -20.407 1.00 96.62 193 LEU A O 1
ATOM 1500 N N . LYS A 1 194 ? 27.652 12.880 -22.624 1.00 97.25 194 LYS A N 1
ATOM 1501 C CA . LYS A 1 194 ? 27.428 14.326 -22.774 1.00 97.25 194 LYS A CA 1
ATOM 1502 C C . LYS A 1 194 ? 26.285 14.843 -21.887 1.00 97.25 194 LYS A C 1
ATOM 1504 O O . LYS A 1 194 ? 26.378 15.948 -21.361 1.00 97.25 194 LYS A O 1
ATOM 1509 N N . HIS A 1 195 ? 25.222 14.057 -21.727 1.00 96.62 195 HIS A N 1
ATOM 1510 C CA . HIS A 1 195 ? 24.009 14.427 -20.991 1.00 96.62 195 HIS A CA 1
ATOM 1511 C C . HIS A 1 195 ? 23.893 13.760 -19.612 1.00 96.62 195 HIS A C 1
ATOM 1513 O O . HIS A 1 195 ? 22.809 13.759 -19.026 1.00 96.62 195 HIS A O 1
ATOM 1519 N N . ILE A 1 196 ? 24.982 13.224 -19.044 1.00 94.38 196 ILE A N 1
ATOM 1520 C CA . ILE A 1 196 ? 24.904 12.516 -17.757 1.00 94.38 196 ILE A CA 1
ATOM 1521 C C . ILE A 1 196 ? 24.350 13.406 -16.637 1.00 94.38 196 ILE A C 1
ATOM 1523 O O . ILE A 1 196 ? 23.516 12.960 -15.855 1.00 94.38 196 ILE A O 1
ATOM 1527 N N . ASN A 1 197 ? 24.703 14.695 -16.634 1.00 92.19 197 ASN A N 1
ATOM 1528 C CA . ASN A 1 197 ? 24.182 15.677 -15.680 1.00 92.19 197 ASN A CA 1
ATOM 1529 C C . ASN A 1 197 ? 22.666 15.911 -15.804 1.00 92.19 197 ASN A C 1
ATOM 1531 O O . ASN A 1 197 ? 22.023 16.177 -14.787 1.00 92.19 197 ASN A O 1
ATOM 1535 N N . ASP A 1 198 ? 22.090 15.781 -17.005 1.00 93.81 198 ASP A N 1
ATOM 1536 C CA . ASP A 1 198 ? 20.640 15.861 -17.217 1.00 93.81 198 ASP A CA 1
ATOM 1537 C C . ASP A 1 198 ? 19.946 14.597 -16.684 1.00 93.81 198 ASP A C 1
ATOM 1539 O O . ASP A 1 198 ? 18.958 14.706 -15.960 1.00 93.81 198 ASP A O 1
ATOM 1543 N N . ILE A 1 199 ? 20.509 13.413 -16.971 1.00 95.12 199 ILE A N 1
ATOM 1544 C CA . ILE A 1 199 ? 20.010 12.091 -16.537 1.00 95.12 199 ILE A CA 1
ATOM 1545 C C . ILE A 1 199 ? 19.955 11.985 -15.007 1.00 95.12 199 ILE A C 1
ATOM 1547 O O . ILE A 1 199 ? 18.941 11.617 -14.414 1.00 95.12 199 ILE A O 1
ATOM 1551 N N . VAL A 1 200 ? 21.058 12.316 -14.335 1.00 93.06 200 VAL A N 1
ATOM 1552 C CA . VAL A 1 200 ? 21.179 12.176 -12.873 1.00 93.06 200 VAL A CA 1
ATOM 1553 C C . VAL A 1 200 ? 20.386 13.241 -12.104 1.00 93.06 200 VAL A C 1
ATOM 1555 O O . VAL A 1 200 ? 20.148 13.090 -10.904 1.00 93.06 200 VAL A O 1
ATOM 1558 N N . SER A 1 201 ? 19.928 14.298 -12.781 1.00 92.38 201 SER A N 1
ATOM 1559 C CA . SER A 1 201 ? 19.175 15.425 -12.214 1.00 92.38 201 SER A CA 1
ATOM 1560 C C . SER A 1 201 ? 17.685 15.366 -12.575 1.00 92.38 201 SER A C 1
ATOM 1562 O O . SER A 1 201 ? 17.185 14.341 -13.031 1.00 92.38 201 SER A O 1
ATOM 1564 N N . PHE A 1 202 ? 16.949 16.451 -12.329 1.00 95.38 202 PHE A N 1
ATOM 1565 C CA . PHE A 1 202 ? 15.577 16.631 -12.805 1.00 95.38 202 PHE A CA 1
ATOM 1566 C C . PHE A 1 202 ? 15.376 18.091 -13.249 1.00 95.38 202 PHE A C 1
ATOM 1568 O O . PHE A 1 202 ? 15.954 18.981 -12.606 1.00 95.38 202 PHE A O 1
ATOM 1575 N N . PRO A 1 203 ? 14.603 18.386 -14.316 1.00 94.06 203 PRO A N 1
ATOM 1576 C CA . PRO A 1 203 ? 14.575 19.724 -14.900 1.00 94.06 203 PRO A CA 1
ATOM 1577 C C . PRO A 1 203 ? 14.054 20.789 -13.931 1.00 94.06 203 PRO A C 1
ATOM 1579 O O . PRO A 1 203 ? 12.951 20.686 -13.388 1.00 94.06 203 PRO A O 1
ATOM 1582 N N . ARG A 1 204 ? 14.826 21.869 -13.746 1.00 92.19 204 ARG A N 1
ATOM 1583 C CA . ARG A 1 204 ? 14.443 23.001 -12.875 1.00 92.19 204 ARG A CA 1
ATOM 1584 C C . ARG A 1 204 ? 13.129 23.658 -13.319 1.00 92.19 204 ARG A C 1
ATOM 1586 O O . ARG A 1 204 ? 12.364 24.115 -12.476 1.00 92.19 204 ARG A O 1
ATOM 1593 N N . THR A 1 205 ? 12.858 23.639 -14.623 1.00 92.50 205 THR A N 1
ATOM 1594 C CA . THR A 1 205 ? 11.619 24.084 -15.285 1.00 92.50 205 THR A CA 1
ATOM 1595 C C . THR A 1 205 ? 10.366 23.343 -14.809 1.00 92.50 205 THR A C 1
ATOM 1597 O O . THR A 1 205 ? 9.278 23.912 -14.835 1.00 92.50 205 THR A O 1
ATOM 1600 N N . LEU A 1 206 ? 10.502 22.096 -14.344 1.00 93.31 206 LEU A N 1
ATOM 1601 C CA . LEU A 1 206 ? 9.386 21.261 -13.895 1.00 93.31 206 LEU A CA 1
ATOM 1602 C C . LEU A 1 206 ? 9.169 21.293 -12.374 1.00 93.31 206 LEU A C 1
ATOM 1604 O O . LEU A 1 206 ? 8.073 20.981 -11.924 1.00 93.31 206 LEU A O 1
ATOM 1608 N N . ARG A 1 207 ? 10.151 21.738 -11.575 1.00 88.19 207 ARG A N 1
ATOM 1609 C CA . ARG A 1 207 ? 10.062 21.764 -10.095 1.00 88.19 207 ARG A CA 1
ATOM 1610 C C . ARG A 1 207 ? 8.922 22.622 -9.532 1.00 88.19 207 ARG A C 1
ATOM 1612 O O . ARG A 1 207 ? 8.443 22.366 -8.435 1.00 88.19 207 ARG A O 1
ATOM 1619 N N . ARG A 1 208 ? 8.478 23.641 -10.276 1.00 88.62 208 ARG A N 1
ATOM 1620 C CA . ARG A 1 208 ? 7.339 24.506 -9.904 1.00 88.62 208 ARG A CA 1
ATOM 1621 C C . ARG A 1 208 ? 5.985 24.005 -10.420 1.00 88.62 208 ARG A C 1
ATOM 1623 O O . ARG A 1 208 ? 4.970 24.638 -10.154 1.00 88.62 208 ARG A O 1
ATOM 1630 N N . LYS A 1 209 ? 5.956 22.908 -11.182 1.00 95.25 209 LYS A N 1
ATOM 1631 C CA . LYS A 1 209 ? 4.710 22.301 -11.658 1.00 95.25 209 LYS A CA 1
ATOM 1632 C C . LYS A 1 209 ? 4.166 21.310 -10.631 1.00 95.25 209 LYS A C 1
ATOM 1634 O O . LYS A 1 209 ? 4.900 20.825 -9.771 1.00 95.25 209 LYS A O 1
ATOM 1639 N N . ARG A 1 210 ? 2.869 21.028 -10.726 1.00 96.50 210 ARG A N 1
ATOM 1640 C CA . ARG A 1 210 ? 2.130 20.150 -9.815 1.00 96.50 210 ARG A CA 1
ATOM 1641 C C . ARG A 1 210 ? 1.327 19.144 -10.627 1.00 96.50 210 ARG A C 1
ATOM 1643 O O . ARG A 1 210 ? 0.637 19.545 -11.562 1.00 96.50 210 ARG A O 1
ATOM 1650 N N . TYR A 1 211 ? 1.397 17.867 -10.267 1.00 95.19 211 TYR A N 1
ATOM 1651 C CA . TYR A 1 211 ? 0.514 16.831 -10.800 1.00 95.19 211 TYR A CA 1
ATOM 1652 C C . TYR A 1 211 ? -0.401 16.324 -9.681 1.00 95.19 211 TYR A C 1
ATOM 1654 O O . TYR A 1 211 ? 0.050 15.713 -8.716 1.00 95.19 211 TYR A O 1
ATOM 1662 N N . PHE A 1 212 ? -1.700 16.606 -9.809 1.00 89.25 212 PHE A N 1
ATOM 1663 C CA . PHE A 1 212 ? -2.738 16.235 -8.835 1.00 89.25 212 PHE A CA 1
ATOM 1664 C C . PHE A 1 212 ? -3.441 14.907 -9.166 1.00 89.25 212 PHE A C 1
ATOM 1666 O O . PHE A 1 212 ? -4.469 14.577 -8.560 1.00 89.25 212 PHE A O 1
ATOM 1673 N N . GLY A 1 213 ? -2.927 14.166 -10.150 1.00 83.62 213 GLY A N 1
ATOM 1674 C CA . GLY A 1 213 ? -3.383 12.816 -10.447 1.00 83.62 213 GLY A CA 1
ATOM 1675 C C . GLY A 1 213 ? -2.722 11.769 -9.538 1.00 83.62 213 GLY A C 1
ATOM 1676 O O . GLY A 1 213 ? -1.762 12.077 -8.822 1.00 83.62 213 GLY A O 1
ATOM 1677 N N . PRO A 1 214 ? -3.231 10.530 -9.551 1.00 91.00 214 PRO A N 1
ATOM 1678 C CA . PRO A 1 214 ? -2.689 9.425 -8.770 1.00 91.00 214 PRO A CA 1
ATOM 1679 C C . PRO A 1 214 ? -1.204 9.195 -9.040 1.00 91.00 214 PRO A C 1
ATOM 1681 O O . PRO A 1 214 ? -0.785 9.055 -10.190 1.00 91.00 214 PRO A O 1
ATOM 1684 N N . THR A 1 215 ? -0.403 9.146 -7.979 1.00 96.25 215 THR A N 1
ATOM 1685 C CA . THR A 1 215 ? 1.037 8.901 -8.080 1.00 96.25 215 THR A CA 1
ATOM 1686 C C . THR A 1 215 ? 1.461 7.913 -7.002 1.00 96.25 215 THR A C 1
ATOM 1688 O O . THR A 1 215 ? 1.104 8.077 -5.838 1.00 96.25 215 THR A O 1
ATOM 1691 N N . LEU A 1 216 ? 2.236 6.900 -7.377 1.00 97.00 216 LEU A N 1
ATOM 1692 C CA . LEU A 1 216 ? 2.839 5.940 -6.461 1.00 97.00 216 LEU A CA 1
ATOM 1693 C C . LEU A 1 216 ? 4.344 5.877 -6.709 1.00 97.00 216 LEU A C 1
ATOM 1695 O O . LEU A 1 216 ? 4.779 5.682 -7.841 1.00 97.00 216 LEU A O 1
ATOM 1699 N N . PHE A 1 217 ? 5.124 5.966 -5.641 1.00 97.88 217 PHE A N 1
ATOM 1700 C CA . PHE A 1 217 ? 6.544 5.647 -5.622 1.00 97.88 217 PHE A CA 1
ATOM 1701 C C . PHE A 1 217 ? 6.747 4.315 -4.894 1.00 97.88 217 PHE A C 1
ATOM 1703 O O . PHE A 1 217 ? 6.287 4.157 -3.764 1.00 97.88 217 PHE A O 1
ATOM 1710 N N . ILE A 1 218 ? 7.438 3.370 -5.534 1.00 96.62 218 ILE A N 1
ATOM 1711 C CA . ILE A 1 218 ? 7.888 2.110 -4.934 1.00 96.62 218 ILE A CA 1
ATOM 1712 C C . ILE A 1 218 ? 9.418 2.148 -4.875 1.00 96.62 218 ILE A C 1
ATOM 1714 O O . ILE A 1 218 ? 10.067 2.010 -5.912 1.00 96.62 218 ILE A O 1
ATOM 1718 N N . GLY A 1 219 ? 9.984 2.372 -3.690 1.00 92.69 219 GLY A N 1
ATOM 1719 C CA . GLY A 1 219 ? 11.430 2.385 -3.448 1.00 92.69 219 GLY A CA 1
ATOM 1720 C C . GLY A 1 219 ? 11.952 1.073 -2.860 1.00 92.69 219 GLY A C 1
ATOM 1721 O O . GLY A 1 219 ? 11.195 0.298 -2.267 1.00 92.69 219 GLY A O 1
ATOM 1722 N N . GLY A 1 220 ? 13.254 0.824 -2.993 1.00 89.88 220 GLY A N 1
ATOM 1723 C CA . GLY A 1 220 ? 13.926 -0.249 -2.263 1.00 89.88 220 GLY A CA 1
ATOM 1724 C C . GLY A 1 220 ? 14.316 0.217 -0.864 1.00 89.88 220 GLY A C 1
ATOM 1725 O O . GLY A 1 220 ? 14.864 1.304 -0.711 1.00 89.88 220 GLY A O 1
ATOM 1726 N N . GLN A 1 221 ? 14.061 -0.574 0.184 1.00 89.06 221 GLN A N 1
ATOM 1727 C CA . GLN A 1 221 ? 14.455 -0.187 1.551 1.00 89.06 221 GLN A CA 1
ATOM 1728 C C . GLN A 1 221 ? 15.979 -0.005 1.706 1.00 89.06 221 GLN A C 1
ATOM 1730 O O . GLN A 1 221 ? 16.423 0.752 2.563 1.00 89.06 221 GLN A O 1
ATOM 1735 N N . MET A 1 222 ? 16.781 -0.697 0.891 1.00 86.06 222 MET A N 1
ATOM 1736 C CA . MET A 1 222 ? 18.246 -0.607 0.877 1.00 86.06 222 MET A CA 1
ATOM 1737 C C . MET A 1 222 ? 18.767 0.337 -0.225 1.00 86.06 222 MET A C 1
ATOM 1739 O O . MET A 1 222 ? 19.908 0.193 -0.662 1.00 86.06 222 MET A O 1
ATOM 1743 N N . SER A 1 223 ? 17.925 1.247 -0.728 1.00 89.44 223 SER A N 1
ATOM 1744 C CA . SER A 1 223 ? 18.205 2.074 -1.903 1.00 89.44 223 SER A CA 1
ATOM 1745 C C . SER A 1 223 ? 18.179 3.571 -1.593 1.00 89.44 223 SER A C 1
ATOM 1747 O O . SER A 1 223 ? 17.169 4.117 -1.154 1.00 89.44 223 SER A O 1
ATOM 1749 N N . ASP A 1 224 ? 19.270 4.264 -1.924 1.00 89.12 224 ASP A N 1
ATOM 1750 C CA . ASP A 1 224 ? 19.412 5.718 -1.743 1.00 89.12 224 ASP A CA 1
ATOM 1751 C C . ASP A 1 224 ? 18.833 6.536 -2.923 1.00 89.12 224 ASP A C 1
ATOM 1753 O O . ASP A 1 224 ? 19.194 7.697 -3.127 1.00 89.12 224 ASP A O 1
ATOM 1757 N N . TYR A 1 225 ? 17.961 5.938 -3.746 1.00 92.69 225 TYR A N 1
ATOM 1758 C CA . TYR A 1 225 ? 17.324 6.599 -4.897 1.00 92.69 225 TYR A CA 1
ATOM 1759 C C . TYR A 1 225 ? 16.021 7.340 -4.552 1.00 92.69 225 TYR A C 1
ATOM 1761 O O . TYR A 1 225 ? 15.595 8.210 -5.320 1.00 92.69 225 TYR A O 1
ATOM 1769 N N . ILE A 1 226 ? 15.416 7.030 -3.399 1.00 89.62 226 ILE A N 1
ATOM 1770 C CA . ILE A 1 226 ? 14.329 7.798 -2.772 1.00 89.62 226 ILE A CA 1
ATOM 1771 C C . ILE A 1 226 ? 14.670 8.010 -1.282 1.00 89.62 226 ILE A C 1
ATOM 1773 O O . ILE A 1 226 ? 14.048 7.391 -0.412 1.00 89.62 226 ILE A O 1
ATOM 1777 N N . PRO A 1 227 ? 15.675 8.846 -0.957 1.00 84.88 227 PRO A N 1
ATOM 1778 C CA . PRO A 1 227 ? 16.017 9.149 0.429 1.00 84.88 227 PRO A CA 1
ATOM 1779 C C . PRO A 1 227 ? 14.876 9.924 1.121 1.00 84.88 227 PRO A C 1
ATOM 1781 O O . PRO A 1 227 ? 14.136 10.650 0.447 1.00 84.88 227 PRO A O 1
ATOM 1784 N N . PRO A 1 228 ? 14.736 9.843 2.461 1.00 80.25 228 PRO A N 1
ATOM 1785 C CA . PRO A 1 228 ? 13.700 10.571 3.203 1.00 80.25 228 PRO A CA 1
ATOM 1786 C C . PRO A 1 228 ? 13.671 12.086 2.931 1.00 80.25 228 PRO A C 1
ATOM 1788 O O . PRO A 1 228 ? 12.593 12.675 2.852 1.00 80.25 228 PRO A O 1
ATOM 1791 N N . ASP A 1 229 ? 14.838 12.695 2.702 1.00 85.81 229 ASP A N 1
ATOM 1792 C CA . ASP A 1 229 ? 14.996 14.126 2.402 1.00 85.81 229 ASP A CA 1
ATOM 1793 C C . ASP A 1 229 ? 14.345 14.560 1.075 1.00 85.81 229 ASP A C 1
ATOM 1795 O O . ASP A 1 229 ? 14.011 15.733 0.903 1.00 85.81 229 ASP A O 1
ATOM 1799 N N . ASP A 1 230 ? 14.111 13.628 0.142 1.00 87.25 230 ASP A N 1
ATOM 1800 C CA . ASP A 1 230 ? 13.415 13.908 -1.119 1.00 87.25 230 ASP A CA 1
ATOM 1801 C C . ASP A 1 230 ? 11.881 13.857 -0.975 1.00 87.25 230 ASP A C 1
ATOM 1803 O O . ASP A 1 230 ? 11.166 14.376 -1.840 1.00 87.25 230 ASP A O 1
ATOM 1807 N N . LEU A 1 231 ? 11.341 13.281 0.109 1.00 85.88 231 LEU A N 1
ATOM 1808 C CA . LEU A 1 231 ? 9.892 13.126 0.311 1.00 85.88 231 LEU A CA 1
ATOM 1809 C C . LEU A 1 231 ? 9.118 14.460 0.331 1.00 85.88 231 LEU A C 1
ATOM 1811 O O . LEU A 1 231 ? 8.035 14.505 -0.261 1.00 85.88 231 LEU A O 1
ATOM 1815 N N . PRO A 1 232 ? 9.618 15.562 0.933 1.00 85.69 232 PRO A N 1
ATOM 1816 C CA . PRO A 1 232 ? 8.978 16.872 0.820 1.00 85.69 232 PRO A CA 1
ATOM 1817 C C . PRO A 1 232 ? 8.932 17.377 -0.627 1.00 85.69 232 PRO A C 1
ATOM 1819 O O . PRO A 1 232 ? 7.902 17.884 -1.055 1.00 85.69 232 PRO A O 1
ATOM 1822 N N . GLY A 1 233 ? 10.003 17.188 -1.408 1.00 87.12 233 GLY A N 1
ATOM 1823 C CA . GLY A 1 233 ? 10.050 17.576 -2.825 1.00 87.12 233 GLY A CA 1
ATOM 1824 C C . GLY A 1 233 ? 9.134 16.726 -3.712 1.00 87.12 233 GLY A C 1
ATOM 1825 O O . GLY A 1 233 ? 8.505 17.242 -4.637 1.00 87.12 233 GLY A O 1
ATOM 1826 N N . ILE A 1 234 ? 9.004 15.433 -3.395 1.00 91.00 234 ILE A N 1
ATOM 1827 C CA . ILE A 1 234 ? 8.027 14.530 -4.013 1.00 91.00 234 ILE A CA 1
ATOM 1828 C C . ILE A 1 234 ? 6.606 15.021 -3.739 1.00 91.00 234 ILE A C 1
ATOM 1830 O O . ILE A 1 234 ? 5.859 15.235 -4.689 1.00 91.00 234 ILE A O 1
ATOM 1834 N N . ARG A 1 235 ? 6.240 15.245 -2.470 1.00 89.50 235 ARG A N 1
ATOM 1835 C CA . ARG A 1 235 ? 4.892 15.698 -2.081 1.00 89.50 235 ARG A CA 1
ATOM 1836 C C . ARG A 1 235 ? 4.572 17.102 -2.587 1.00 89.50 235 ARG A C 1
ATOM 1838 O O . ARG A 1 235 ? 3.432 17.362 -2.950 1.00 89.50 235 ARG A O 1
ATOM 1845 N N . ASP A 1 236 ? 5.567 17.982 -2.673 1.00 90.88 236 ASP A N 1
ATOM 1846 C CA . ASP A 1 236 ? 5.418 19.298 -3.289 1.00 90.88 236 ASP A CA 1
ATOM 1847 C C . ASP A 1 236 ? 5.018 19.166 -4.766 1.00 90.88 236 ASP A C 1
ATOM 1849 O O . ASP A 1 236 ? 4.004 19.713 -5.182 1.00 90.88 236 ASP A O 1
ATOM 1853 N N . MET A 1 237 ? 5.755 18.392 -5.567 1.00 96.44 237 MET A N 1
ATOM 1854 C CA . MET A 1 237 ? 5.488 18.254 -7.007 1.00 96.44 237 MET A CA 1
ATOM 1855 C C . MET A 1 237 ? 4.308 17.317 -7.334 1.00 96.44 237 MET A C 1
ATOM 1857 O O . MET A 1 237 ? 3.642 17.498 -8.358 1.00 96.44 237 MET A O 1
ATOM 1861 N N . PHE A 1 238 ? 4.024 16.353 -6.459 1.00 95.62 238 PHE A N 1
ATOM 1862 C CA . PHE A 1 238 ? 3.004 15.313 -6.605 1.00 95.62 238 PHE A CA 1
ATOM 1863 C C . PHE A 1 238 ? 2.182 15.197 -5.304 1.00 95.62 238 PHE A C 1
ATOM 1865 O O . PHE A 1 238 ? 2.400 14.274 -4.519 1.00 95.62 238 PHE A O 1
ATOM 1872 N N . PRO A 1 239 ? 1.213 16.100 -5.044 1.00 87.62 239 PRO A N 1
ATOM 1873 C CA . PRO A 1 239 ? 0.522 16.164 -3.746 1.00 87.62 239 PRO A CA 1
ATOM 1874 C C . PRO A 1 239 ? -0.318 14.936 -3.373 1.00 87.62 239 PRO A C 1
ATOM 1876 O O . PRO A 1 239 ? -0.671 14.773 -2.211 1.00 87.62 239 PRO A O 1
ATOM 1879 N N . LYS A 1 240 ? -0.629 14.060 -4.340 1.00 82.81 240 LYS A N 1
ATOM 1880 C CA . LYS A 1 240 ? -1.282 12.756 -4.116 1.00 82.81 240 LYS A CA 1
ATOM 1881 C C . LYS A 1 240 ? -0.309 11.572 -4.207 1.00 82.81 240 LYS A C 1
ATOM 1883 O O . LYS A 1 240 ? -0.725 10.462 -4.529 1.00 82.81 240 LYS A O 1
ATOM 1888 N N . ALA A 1 241 ? 0.988 11.807 -4.004 1.00 87.12 241 ALA A N 1
ATOM 1889 C CA . ALA A 1 241 ? 1.990 10.751 -4.005 1.00 87.12 241 ALA A CA 1
ATOM 1890 C C . ALA A 1 241 ? 1.868 9.862 -2.763 1.00 87.12 241 ALA A C 1
ATOM 1892 O O . ALA A 1 241 ? 2.123 10.300 -1.640 1.00 87.12 241 ALA A O 1
ATOM 1893 N N . VAL A 1 242 ? 1.562 8.588 -2.993 1.00 85.19 242 VAL A N 1
ATOM 1894 C CA . VAL A 1 242 ? 1.827 7.511 -2.038 1.00 85.19 242 VAL A CA 1
ATOM 1895 C C . VAL A 1 242 ? 3.281 7.076 -2.221 1.00 85.19 242 VAL A C 1
ATOM 1897 O O . VAL A 1 242 ? 3.753 6.952 -3.351 1.00 85.19 242 VAL A O 1
ATOM 1900 N N . ILE A 1 243 ? 3.999 6.842 -1.124 1.00 85.81 243 ILE A N 1
ATOM 1901 C CA . ILE A 1 243 ? 5.360 6.297 -1.144 1.00 85.81 243 ILE A CA 1
ATOM 1902 C C . ILE A 1 243 ? 5.356 4.997 -0.344 1.00 85.81 243 ILE A C 1
ATOM 1904 O O . ILE A 1 243 ? 4.873 4.963 0.786 1.00 85.81 243 ILE A O 1
ATOM 1908 N N . SER A 1 244 ? 5.882 3.932 -0.940 1.00 83.69 244 SER A N 1
ATOM 1909 C CA . SER A 1 244 ? 6.018 2.611 -0.337 1.00 83.69 244 SER A CA 1
ATOM 1910 C C . SER A 1 244 ? 7.448 2.110 -0.530 1.00 83.69 244 SER A C 1
ATOM 1912 O O .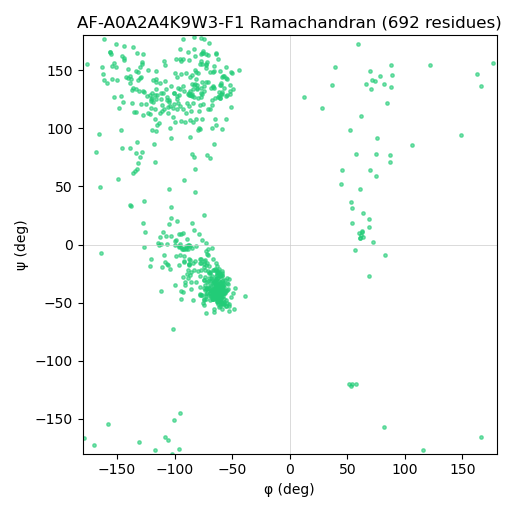 SER A 1 244 ? 8.050 2.354 -1.575 1.00 83.69 244 SER A O 1
ATOM 1914 N N . TYR A 1 245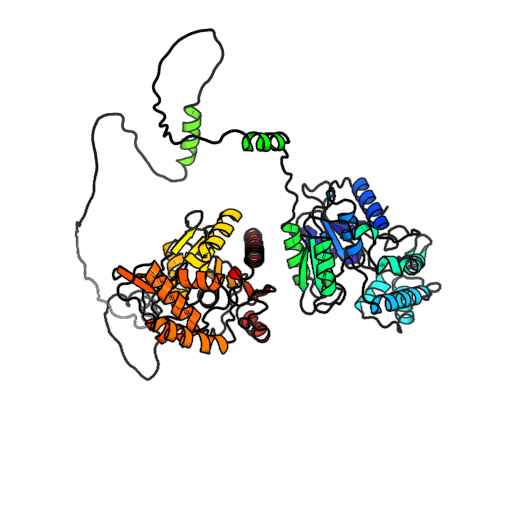 ? 7.988 1.411 0.467 1.00 82.94 245 TYR A N 1
ATOM 1915 C CA . TYR A 1 245 ? 9.318 0.806 0.407 1.00 82.94 245 TYR A CA 1
ATOM 1916 C C . TYR A 1 245 ? 9.200 -0.703 0.577 1.00 82.94 245 TYR A C 1
ATOM 1918 O O . TYR A 1 245 ? 8.567 -1.164 1.529 1.00 82.94 245 TYR A O 1
ATOM 1926 N N . ILE A 1 246 ? 9.827 -1.476 -0.311 1.00 76.38 246 ILE A N 1
ATOM 1927 C CA . ILE A 1 246 ? 9.846 -2.938 -0.190 1.00 76.38 246 ILE A CA 1
ATOM 1928 C C . ILE A 1 246 ? 11.057 -3.359 0.659 1.00 76.38 246 ILE A C 1
ATOM 1930 O O . ILE A 1 246 ? 12.197 -3.031 0.298 1.00 76.38 246 ILE A O 1
ATOM 1934 N N . PRO A 1 247 ? 10.855 -4.073 1.786 1.00 75.31 247 PRO A N 1
ATOM 1935 C CA . PRO A 1 247 ? 11.947 -4.467 2.668 1.00 75.31 247 PRO A CA 1
ATOM 1936 C C . PRO A 1 247 ? 13.014 -5.306 1.965 1.00 75.31 247 PRO A C 1
ATOM 1938 O O . PRO A 1 247 ? 12.693 -6.144 1.128 1.00 75.31 247 PRO A O 1
ATOM 1941 N N . LYS A 1 248 ? 14.283 -5.126 2.354 1.00 80.19 248 LYS A N 1
ATOM 1942 C CA . LYS A 1 248 ? 15.443 -5.904 1.858 1.00 80.19 248 LYS A CA 1
ATOM 1943 C C . LYS A 1 248 ? 15.718 -5.840 0.341 1.00 80.19 248 LYS A C 1
ATOM 1945 O O . LYS A 1 248 ? 16.558 -6.596 -0.138 1.00 80.19 248 LYS A O 1
ATOM 1950 N N . THR A 1 249 ? 15.054 -4.956 -0.404 1.00 85.12 249 THR A N 1
ATOM 1951 C CA . THR A 1 249 ? 15.325 -4.726 -1.835 1.00 85.12 249 THR A CA 1
ATOM 1952 C C . THR A 1 249 ? 16.186 -3.480 -2.041 1.00 85.12 249 THR A C 1
ATOM 1954 O O . THR A 1 249 ? 16.104 -2.528 -1.257 1.00 85.12 249 THR A O 1
ATOM 1957 N N . GLY A 1 250 ? 17.028 -3.497 -3.073 1.00 89.94 250 GLY A N 1
ATOM 1958 C CA . GLY A 1 250 ? 17.809 -2.351 -3.529 1.00 89.94 250 GLY A CA 1
ATOM 1959 C C . GLY A 1 250 ? 17.167 -1.689 -4.750 1.00 89.94 250 GLY A C 1
ATOM 1960 O O . GLY A 1 250 ? 15.956 -1.754 -4.949 1.00 89.94 250 GLY A O 1
ATOM 1961 N N . HIS A 1 251 ? 17.999 -1.081 -5.603 1.00 92.50 251 HIS A N 1
ATOM 1962 C CA . HIS A 1 251 ? 17.551 -0.275 -6.752 1.00 92.50 251 HIS A CA 1
ATOM 1963 C C . HIS A 1 251 ? 16.671 -1.015 -7.771 1.00 92.50 251 HIS A C 1
ATOM 1965 O O . HIS A 1 251 ? 15.919 -0.412 -8.541 1.00 92.50 251 HIS A O 1
ATOM 1971 N N . ASN A 1 252 ? 16.764 -2.342 -7.819 1.00 92.69 252 ASN A N 1
ATOM 1972 C CA . ASN A 1 252 ? 16.045 -3.168 -8.782 1.00 92.69 252 ASN A CA 1
ATOM 1973 C C . ASN A 1 252 ? 14.877 -3.883 -8.104 1.00 92.69 252 ASN A C 1
ATOM 1975 O O . ASN A 1 252 ? 14.670 -5.067 -8.324 1.00 92.69 252 ASN A O 1
ATOM 1979 N N . VAL A 1 253 ? 14.080 -3.146 -7.324 1.00 93.06 253 VAL A N 1
ATOM 1980 C CA . VAL A 1 253 ? 12.917 -3.623 -6.547 1.00 93.06 253 VAL A CA 1
ATOM 1981 C C . VAL A 1 253 ? 12.066 -4.679 -7.271 1.00 93.06 253 VAL A C 1
ATOM 1983 O O . VAL A 1 253 ? 11.709 -5.706 -6.706 1.00 93.06 253 VAL A O 1
ATOM 1986 N N . HIS A 1 254 ? 11.784 -4.444 -8.554 1.00 89.69 254 HIS A N 1
ATOM 1987 C CA . HIS A 1 254 ? 10.980 -5.298 -9.434 1.00 89.69 254 HIS A CA 1
ATOM 1988 C C . HIS A 1 254 ? 11.650 -6.625 -9.860 1.00 89.69 254 HIS A C 1
ATOM 1990 O O . HIS A 1 254 ? 11.003 -7.461 -10.487 1.00 89.69 254 HIS A O 1
ATOM 1996 N N . ILE A 1 255 ? 12.933 -6.801 -9.544 1.00 87.31 255 ILE A N 1
ATOM 1997 C CA . ILE A 1 255 ? 13.766 -7.995 -9.747 1.00 87.31 255 ILE A CA 1
ATOM 1998 C C . ILE A 1 255 ? 14.119 -8.633 -8.399 1.00 87.31 255 ILE A C 1
ATOM 2000 O O . ILE A 1 255 ? 14.101 -9.857 -8.292 1.00 87.31 255 ILE A O 1
ATOM 2004 N N . ASP A 1 256 ? 14.417 -7.809 -7.391 1.00 84.50 256 ASP A N 1
ATOM 2005 C CA . ASP A 1 256 ? 14.806 -8.242 -6.045 1.00 84.50 256 ASP A CA 1
ATOM 2006 C C . ASP A 1 256 ? 13.629 -8.911 -5.308 1.00 84.50 256 ASP A C 1
ATOM 2008 O O . ASP A 1 256 ? 13.791 -9.977 -4.716 1.00 84.50 256 ASP A O 1
ATOM 2012 N N . ASP A 1 257 ? 12.429 -8.321 -5.394 1.00 81.75 257 ASP A N 1
ATOM 2013 C CA . ASP A 1 257 ? 11.166 -8.945 -4.984 1.00 81.75 257 ASP A CA 1
ATOM 2014 C C . ASP A 1 257 ? 10.057 -8.636 -6.013 1.00 81.75 257 ASP A C 1
ATOM 2016 O O . ASP A 1 257 ? 9.240 -7.722 -5.829 1.00 81.75 257 ASP A O 1
ATOM 2020 N N . PRO A 1 258 ? 9.988 -9.407 -7.118 1.00 78.25 258 PRO A N 1
ATOM 2021 C CA . PRO A 1 258 ? 8.980 -9.204 -8.150 1.00 78.25 258 PRO A CA 1
ATOM 2022 C C . PRO A 1 258 ? 7.562 -9.430 -7.621 1.00 78.25 258 PRO A C 1
ATOM 2024 O O . PRO A 1 258 ? 6.620 -8.880 -8.186 1.00 78.25 258 PRO A O 1
ATOM 2027 N N . ARG A 1 259 ? 7.387 -10.224 -6.553 1.00 77.12 259 ARG A N 1
ATOM 2028 C CA . ARG A 1 259 ? 6.071 -10.528 -5.991 1.00 77.12 259 ARG A CA 1
ATOM 2029 C C . ARG A 1 259 ? 5.518 -9.308 -5.267 1.00 77.12 259 ARG A C 1
ATOM 2031 O O . ARG A 1 259 ? 4.468 -8.816 -5.671 1.00 77.12 259 ARG A O 1
ATOM 2038 N N . SER A 1 260 ? 6.230 -8.798 -4.263 1.00 70.25 260 SER A N 1
ATOM 2039 C CA . SER A 1 260 ? 5.793 -7.614 -3.514 1.00 70.25 260 SER A CA 1
ATOM 2040 C C . SER A 1 260 ? 5.670 -6.395 -4.436 1.00 70.25 260 SER A C 1
ATOM 2042 O O . SER A 1 260 ? 4.717 -5.623 -4.325 1.00 70.25 260 SER A O 1
ATOM 2044 N N . PHE A 1 261 ? 6.579 -6.253 -5.412 1.00 86.62 261 PHE A N 1
ATOM 2045 C CA . PHE A 1 261 ? 6.479 -5.215 -6.439 1.00 86.62 261 PHE A CA 1
ATOM 2046 C C . PHE A 1 261 ? 5.174 -5.315 -7.240 1.00 86.62 261 PHE A C 1
ATOM 2048 O O . PHE A 1 261 ? 4.466 -4.317 -7.379 1.00 86.62 261 PHE A O 1
ATOM 2055 N N . LEU A 1 262 ? 4.836 -6.503 -7.754 1.00 78.50 262 LEU A N 1
ATOM 2056 C CA . LEU A 1 262 ? 3.611 -6.715 -8.527 1.00 78.50 262 LEU A CA 1
ATOM 2057 C C . LEU A 1 262 ? 2.349 -6.555 -7.671 1.00 78.50 262 LEU A C 1
ATOM 2059 O O . LEU A 1 262 ? 1.392 -5.955 -8.149 1.00 78.50 262 LEU A O 1
ATOM 2063 N N . GLU A 1 263 ? 2.333 -7.028 -6.424 1.00 74.44 263 GLU A N 1
ATOM 2064 C CA . GLU A 1 263 ? 1.192 -6.861 -5.510 1.00 74.44 263 GLU A CA 1
ATOM 2065 C C . GLU A 1 263 ? 0.845 -5.368 -5.327 1.00 74.44 263 GLU A C 1
ATOM 2067 O O . GLU A 1 263 ? -0.298 -4.961 -5.557 1.00 74.44 263 GLU A O 1
ATOM 2072 N N . ILE A 1 264 ? 1.845 -4.528 -5.033 1.00 76.25 264 ILE A N 1
ATOM 2073 C CA . ILE A 1 264 ? 1.670 -3.076 -4.869 1.00 76.25 264 ILE A CA 1
ATOM 2074 C C . ILE A 1 264 ? 1.334 -2.400 -6.213 1.00 76.25 264 ILE A C 1
ATOM 2076 O O . ILE A 1 264 ? 0.419 -1.573 -6.291 1.00 76.25 264 ILE A O 1
ATOM 2080 N N . ALA A 1 265 ? 2.039 -2.755 -7.292 1.00 84.19 265 ALA A N 1
ATOM 2081 C CA . ALA A 1 265 ? 1.849 -2.150 -8.609 1.00 84.19 265 ALA A CA 1
ATOM 2082 C C . ALA A 1 265 ? 0.451 -2.415 -9.184 1.00 84.19 265 ALA A C 1
ATOM 2084 O O . ALA A 1 265 ? -0.206 -1.493 -9.672 1.00 84.19 265 ALA A O 1
ATOM 2085 N N . ILE A 1 266 ? -0.031 -3.657 -9.099 1.00 81.75 266 ILE A N 1
ATOM 2086 C CA . ILE A 1 266 ? -1.358 -4.048 -9.584 1.00 81.75 266 ILE A CA 1
ATOM 2087 C C . ILE A 1 266 ? -2.454 -3.387 -8.747 1.00 81.75 266 ILE A C 1
ATOM 2089 O O . ILE A 1 266 ? -3.433 -2.917 -9.324 1.00 81.75 266 ILE A O 1
ATOM 2093 N N . ALA A 1 267 ? -2.285 -3.274 -7.424 1.00 75.44 267 ALA A N 1
ATOM 2094 C CA . ALA A 1 267 ? -3.229 -2.550 -6.574 1.00 75.44 267 ALA A CA 1
ATOM 2095 C C . ALA A 1 267 ? -3.360 -1.072 -6.988 1.00 75.44 267 ALA A C 1
ATOM 2097 O O . ALA A 1 267 ? -4.476 -0.564 -7.106 1.00 75.44 267 ALA A O 1
ATOM 2098 N N . PHE A 1 268 ? -2.249 -0.391 -7.288 1.00 85.62 268 PHE A N 1
ATOM 2099 C CA . PHE A 1 268 ? -2.271 0.995 -7.772 1.00 85.62 268 PHE A CA 1
ATOM 2100 C C . PHE A 1 268 ? -2.908 1.133 -9.159 1.00 85.62 268 PHE A C 1
ATOM 2102 O O . PHE A 1 268 ? -3.768 1.991 -9.358 1.00 85.62 268 PHE A O 1
ATOM 2109 N N . ILE A 1 269 ? -2.524 0.270 -10.105 1.00 85.25 269 ILE A N 1
ATOM 2110 C CA . ILE A 1 269 ? -3.061 0.273 -11.472 1.00 85.25 269 ILE A CA 1
ATOM 2111 C C . ILE A 1 269 ? -4.574 -0.012 -11.467 1.00 85.25 269 ILE A C 1
ATOM 2113 O O . ILE A 1 269 ? -5.294 0.580 -12.271 1.00 85.25 269 ILE A O 1
ATOM 2117 N N . ARG A 1 270 ? -5.054 -0.862 -10.543 1.00 75.44 270 ARG A N 1
ATOM 2118 C CA . ARG A 1 270 ? -6.478 -1.202 -10.374 1.00 75.44 270 ARG A CA 1
ATOM 2119 C C . ARG A 1 270 ? -7.313 -0.173 -9.607 1.00 75.44 270 ARG A C 1
ATOM 2121 O O . ARG A 1 270 ? -8.529 -0.143 -9.746 1.00 75.44 270 ARG A O 1
ATOM 2128 N N . THR A 1 271 ? -6.704 0.662 -8.772 1.00 67.25 271 THR A N 1
ATOM 2129 C CA . THR A 1 271 ? -7.443 1.682 -7.996 1.00 67.25 271 THR A CA 1
ATOM 2130 C C . THR A 1 271 ? -7.641 2.990 -8.761 1.00 67.25 271 THR A C 1
ATOM 2132 O O . THR A 1 271 ? -8.470 3.808 -8.372 1.00 67.25 271 THR A O 1
ATOM 2135 N N . HIS A 1 272 ? -6.931 3.172 -9.879 1.00 66.62 272 HIS A N 1
ATOM 2136 C CA . HIS A 1 272 ? -6.872 4.430 -10.629 1.00 66.62 272 HIS A CA 1
ATOM 2137 C C . HIS A 1 272 ? -7.226 4.259 -12.116 1.00 66.62 272 HIS A C 1
ATOM 2139 O O . HIS A 1 272 ? -6.642 4.893 -12.997 1.00 66.62 272 HIS A O 1
ATOM 2145 N N . HIS A 1 273 ? -8.197 3.388 -12.399 1.00 60.22 273 HIS A N 1
ATOM 2146 C CA . HIS A 1 273 ? -8.805 3.262 -13.723 1.00 60.22 273 HIS A CA 1
ATOM 2147 C C . HIS A 1 273 ? -9.609 4.514 -14.102 1.00 60.22 273 HIS A C 1
ATOM 2149 O O . HIS A 1 273 ? -10.235 5.167 -13.264 1.00 60.22 273 HIS A O 1
ATOM 2155 N N . TYR A 1 274 ? -9.650 4.813 -15.399 1.00 43.31 274 TYR A N 1
ATOM 2156 C CA . TYR A 1 274 ? -10.498 5.861 -15.952 1.00 43.31 274 TYR A CA 1
ATOM 2157 C C . TYR A 1 274 ? -11.935 5.349 -16.105 1.00 43.31 274 TYR A C 1
ATOM 2159 O O . TYR A 1 274 ? -12.274 4.715 -17.100 1.00 43.31 274 TYR A O 1
ATOM 2167 N N . LYS A 1 275 ? -12.813 5.669 -15.149 1.00 40.22 275 LYS A N 1
ATOM 2168 C CA . LYS A 1 275 ? -14.244 5.759 -15.465 1.00 40.22 275 LYS A CA 1
ATOM 2169 C C . LYS A 1 275 ? -14.453 7.068 -16.218 1.00 40.22 275 LYS A C 1
ATOM 2171 O O . LYS A 1 275 ? -14.175 8.121 -15.646 1.00 40.22 275 LYS A O 1
ATOM 2176 N N . ARG A 1 276 ? -14.977 7.017 -17.451 1.00 35.12 276 ARG A N 1
ATOM 2177 C CA . ARG A 1 276 ? -15.563 8.207 -18.094 1.00 35.12 276 ARG A CA 1
ATOM 2178 C C . ARG A 1 276 ? -16.564 8.815 -17.108 1.00 35.12 276 ARG A C 1
ATOM 2180 O O . ARG A 1 276 ? -17.549 8.146 -16.788 1.00 35.12 276 ARG A O 1
ATOM 2187 N N . PRO A 1 277 ? -16.380 10.059 -16.639 1.00 34.09 277 PRO A N 1
ATOM 2188 C CA . PRO A 1 277 ? -17.517 10.812 -16.159 1.00 34.09 277 PRO A CA 1
ATOM 2189 C C . PRO A 1 277 ? -18.406 11.023 -17.383 1.00 34.09 277 PRO A C 1
ATOM 2191 O O . PRO A 1 277 ? -17.936 11.552 -18.395 1.00 34.09 277 PRO A O 1
ATOM 2194 N N . HIS A 1 278 ? -19.682 10.652 -17.302 1.00 29.83 278 HIS A N 1
ATOM 2195 C CA . HIS A 1 278 ? -20.677 11.311 -18.140 1.00 29.83 278 HIS A CA 1
ATOM 2196 C C . HIS A 1 278 ? -20.748 12.762 -17.657 1.00 29.83 278 HIS A C 1
ATOM 2198 O O . HIS A 1 278 ? -21.498 13.102 -16.747 1.00 29.83 278 HIS A O 1
ATOM 2204 N N . LEU A 1 279 ? -19.866 13.589 -18.219 1.00 31.88 279 LEU A N 1
ATOM 2205 C CA . LEU A 1 279 ? -19.832 15.032 -18.041 1.00 31.88 279 LEU A CA 1
ATOM 2206 C C . LEU A 1 279 ? -21.017 15.613 -18.810 1.00 31.88 279 LEU A C 1
ATOM 2208 O O . LEU A 1 279 ? -20.874 16.137 -19.912 1.00 31.88 279 LEU A O 1
ATOM 2212 N N . ASP A 1 280 ? -22.201 15.487 -18.216 1.00 33.22 280 ASP A N 1
ATOM 2213 C CA . ASP A 1 280 ? -23.312 16.357 -18.555 1.00 33.22 280 ASP A CA 1
ATOM 2214 C C . ASP A 1 280 ? -22.951 17.763 -18.064 1.00 33.22 280 ASP A C 1
ATOM 2216 O O . ASP A 1 280 ? -22.975 18.076 -16.870 1.00 33.22 280 ASP A O 1
ATOM 2220 N N . VAL A 1 281 ? -22.503 18.588 -19.010 1.00 31.59 281 VAL A N 1
ATOM 2221 C CA . VAL A 1 281 ? -21.907 19.906 -18.753 1.00 31.59 281 VAL A CA 1
ATOM 2222 C C . VAL A 1 281 ? -22.947 20.936 -18.278 1.00 31.59 281 VAL A C 1
ATOM 2224 O O . VAL A 1 281 ? -22.578 22.054 -17.924 1.00 31.59 281 VAL A O 1
ATOM 2227 N N . SER A 1 282 ? -24.232 20.566 -18.239 1.00 32.19 282 SER A N 1
ATOM 2228 C CA . SER A 1 282 ? -25.339 21.398 -17.755 1.00 32.19 282 SER A CA 1
ATOM 2229 C C . SER A 1 282 ? -25.275 21.669 -16.242 1.00 32.19 282 SER A C 1
ATOM 2231 O O . SER A 1 282 ? -25.354 22.820 -15.807 1.00 32.19 282 SER A O 1
ATOM 2233 N N . ASN A 1 283 ? -25.048 20.635 -15.425 1.00 33.38 283 ASN A N 1
ATOM 2234 C CA . ASN A 1 283 ? -25.218 20.726 -13.968 1.00 33.38 283 ASN A CA 1
ATOM 2235 C C . ASN A 1 283 ? -24.161 21.581 -13.243 1.00 33.38 283 ASN A C 1
ATOM 2237 O O . ASN A 1 283 ? -24.437 22.112 -12.166 1.00 33.38 283 ASN A O 1
ATOM 2241 N N . PHE A 1 284 ? -22.969 21.777 -13.820 1.00 31.59 284 PHE A N 1
ATOM 2242 C CA . PHE A 1 284 ? -21.891 22.528 -13.154 1.00 31.59 284 PHE A CA 1
ATOM 2243 C C . PHE A 1 284 ? -22.146 24.048 -13.087 1.00 31.59 284 PHE A C 1
ATOM 2245 O O . PHE A 1 284 ? -21.522 24.746 -12.286 1.00 31.59 284 PHE A O 1
ATOM 2252 N N . TYR A 1 285 ? -23.068 24.570 -13.905 1.00 32.34 285 TYR A N 1
ATOM 2253 C CA . TYR A 1 285 ? -23.502 25.972 -13.851 1.00 32.34 285 TYR A CA 1
ATOM 2254 C C . TYR A 1 285 ? -24.739 26.189 -12.972 1.00 32.34 285 TYR A C 1
ATOM 2256 O O . TYR A 1 285 ? -24.894 27.265 -12.400 1.00 32.34 285 TYR A O 1
ATOM 2264 N N . GLN A 1 286 ? -25.593 25.175 -12.831 1.00 30.78 286 GLN A N 1
ATOM 2265 C CA . GLN A 1 286 ? -26.872 25.287 -12.128 1.00 30.78 286 GLN A CA 1
ATOM 2266 C C . GLN A 1 286 ? -26.688 25.258 -10.601 1.00 30.78 286 GLN A C 1
ATOM 2268 O O . GLN A 1 286 ? -27.203 26.120 -9.888 1.00 30.78 286 GLN A O 1
ATOM 2273 N N . GLN A 1 287 ? -25.819 24.365 -10.114 1.00 30.66 287 GLN A N 1
ATOM 2274 C CA . GLN A 1 287 ? -25.544 24.182 -8.683 1.00 30.66 287 GLN A CA 1
ATOM 2275 C C . GLN A 1 287 ? -24.967 25.436 -7.994 1.00 30.66 287 GLN A C 1
ATOM 2277 O O . GLN A 1 287 ? -25.080 25.589 -6.783 1.00 30.66 287 GLN A O 1
ATOM 2282 N N . ARG A 1 288 ? -24.380 26.369 -8.759 1.00 31.00 288 ARG A N 1
ATOM 2283 C CA . ARG A 1 288 ? -23.791 27.615 -8.235 1.00 31.00 288 ARG A CA 1
ATOM 2284 C C . ARG A 1 288 ? -24.748 28.815 -8.221 1.00 31.00 288 ARG A C 1
ATOM 2286 O O . ARG A 1 288 ? -24.363 29.883 -7.754 1.00 31.00 288 ARG A O 1
ATOM 2293 N N . ILE A 1 289 ? -25.962 28.650 -8.749 1.00 32.12 289 ILE A N 1
ATOM 2294 C CA . ILE A 1 289 ? -27.025 29.667 -8.747 1.00 32.12 289 ILE A CA 1
ATOM 2295 C C . ILE A 1 289 ? -28.027 29.382 -7.616 1.00 32.12 289 ILE A C 1
ATOM 2297 O O . ILE A 1 289 ? -28.500 30.310 -6.964 1.00 32.12 289 ILE A O 1
ATOM 2301 N N . GLU A 1 290 ? -28.288 28.106 -7.318 1.00 30.92 290 GLU A N 1
ATOM 2302 C CA . GLU A 1 290 ? -29.215 27.693 -6.254 1.00 30.92 290 GLU A CA 1
ATOM 2303 C C . GLU A 1 290 ? -28.670 27.974 -4.837 1.00 30.92 290 GLU A C 1
ATOM 2305 O O . GLU A 1 290 ? -29.432 28.360 -3.953 1.00 30.92 290 GLU A O 1
ATOM 2310 N N . GLU A 1 291 ? -27.347 27.926 -4.624 1.00 30.73 291 GLU A N 1
ATOM 2311 C CA . GLU A 1 291 ? -26.713 28.247 -3.327 1.00 30.73 291 GLU A CA 1
ATOM 2312 C C . GLU A 1 291 ? -26.811 29.733 -2.900 1.00 30.73 291 GLU A C 1
ATOM 2314 O O . GLU A 1 291 ? -26.379 30.082 -1.800 1.00 30.73 291 GLU A O 1
ATOM 2319 N N . GLN A 1 292 ? -27.387 30.622 -3.722 1.00 28.34 292 GLN A N 1
ATOM 2320 C CA . GLN A 1 292 ? -27.646 32.025 -3.350 1.00 28.34 292 GLN A CA 1
ATOM 2321 C C . GLN A 1 292 ? -29.131 32.412 -3.270 1.00 28.34 292 GLN A C 1
ATOM 2323 O O . GLN A 1 292 ? -29.427 33.562 -2.941 1.00 28.34 292 GLN A O 1
ATOM 2328 N N . ILE A 1 293 ? -30.075 31.489 -3.502 1.00 26.11 293 ILE A N 1
ATOM 2329 C CA . ILE A 1 293 ? -31.514 31.797 -3.439 1.00 26.11 293 ILE A CA 1
ATOM 2330 C C . ILE A 1 293 ? -32.273 30.748 -2.615 1.00 26.11 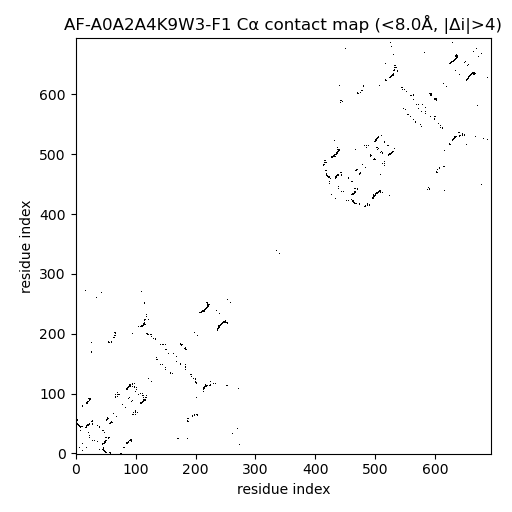293 ILE A C 1
ATOM 2332 O O . ILE A 1 293 ? -32.833 29.797 -3.152 1.00 26.11 293 ILE A O 1
ATOM 2336 N N . THR A 1 294 ? -32.339 30.990 -1.301 1.00 24.75 294 THR A N 1
ATOM 2337 C CA . THR A 1 294 ? -33.539 30.919 -0.426 1.00 24.75 294 THR A CA 1
ATOM 2338 C C . THR A 1 294 ? -33.150 30.500 0.993 1.00 24.75 294 THR A C 1
ATOM 2340 O O . THR A 1 294 ? -33.124 29.326 1.355 1.00 24.75 294 THR A O 1
ATOM 2343 N N . VAL A 1 295 ? -32.939 31.499 1.848 1.00 24.97 295 VAL A N 1
ATOM 2344 C CA . VAL A 1 295 ? -33.209 31.344 3.280 1.00 24.97 295 VAL A CA 1
ATOM 2345 C C . VAL A 1 295 ? -34.729 31.380 3.475 1.00 24.97 295 VAL A C 1
ATOM 2347 O O . VAL A 1 295 ? -35.374 32.282 2.944 1.00 24.97 295 VAL A O 1
ATOM 2350 N N . SER A 1 296 ? -35.255 30.467 4.305 1.00 23.06 296 SER A N 1
ATOM 2351 C CA . SER A 1 296 ? -36.513 30.535 5.088 1.00 23.06 296 SER A CA 1
ATOM 2352 C C . SER A 1 296 ? -37.570 29.436 4.854 1.00 23.06 296 SER A C 1
ATOM 2354 O O . SER A 1 296 ? -37.684 28.834 3.794 1.00 23.06 296 SER A O 1
ATOM 2356 N N . THR A 1 297 ? -38.374 29.244 5.910 1.00 24.17 297 THR A N 1
ATOM 2357 C CA . THR A 1 297 ? -39.661 28.518 6.013 1.00 24.17 297 THR A CA 1
ATOM 2358 C C . THR A 1 297 ? -39.682 26.976 6.037 1.00 24.17 297 THR A C 1
ATOM 2360 O O . THR A 1 297 ? -39.809 26.301 5.029 1.00 24.17 297 THR A O 1
ATOM 2363 N N . ASN A 1 298 ? -39.636 26.451 7.270 1.00 23.14 298 ASN A N 1
ATOM 2364 C CA . ASN A 1 298 ? -40.645 25.606 7.943 1.00 23.14 298 ASN A CA 1
ATOM 2365 C C . ASN A 1 298 ? -41.477 24.547 7.176 1.00 23.14 298 ASN A C 1
ATOM 2367 O O . ASN A 1 298 ? -42.123 24.834 6.180 1.00 23.14 298 ASN A O 1
ATOM 2371 N N . MET A 1 299 ? -41.599 23.378 7.830 1.00 23.23 299 MET A N 1
ATOM 2372 C CA . MET A 1 299 ? -42.708 22.395 7.824 1.00 23.23 299 MET A CA 1
ATOM 2373 C C . MET A 1 299 ? -43.817 22.511 6.758 1.00 23.23 299 MET A C 1
ATOM 2375 O O . MET A 1 299 ? -44.604 23.452 6.792 1.00 23.23 299 MET A O 1
ATOM 2379 N N . THR A 1 300 ? -44.072 21.406 6.044 1.00 22.80 300 THR A N 1
ATOM 2380 C CA . THR A 1 300 ? -45.427 20.831 5.863 1.00 22.80 300 THR A CA 1
ATOM 2381 C C . THR A 1 300 ? -45.326 19.346 5.483 1.00 22.80 300 THR A C 1
ATOM 2383 O O . THR A 1 300 ? -44.470 18.954 4.695 1.00 22.80 300 THR A O 1
ATOM 2386 N N . VAL A 1 301 ? -46.201 18.510 6.053 1.00 24.25 301 VAL A N 1
ATOM 2387 C CA . VAL A 1 301 ? -46.430 17.118 5.625 1.00 24.25 301 VAL A CA 1
ATOM 2388 C C . VAL A 1 301 ? -47.448 17.132 4.487 1.00 24.25 301 VAL A C 1
ATOM 2390 O O . VAL A 1 301 ? -48.522 17.702 4.662 1.00 24.25 301 VAL A O 1
ATOM 2393 N N . ILE A 1 302 ? -47.163 16.465 3.366 1.00 22.33 302 ILE A N 1
ATOM 2394 C CA . ILE A 1 302 ? -48.154 16.238 2.303 1.00 22.33 302 ILE A CA 1
ATOM 2395 C C . ILE A 1 302 ? -48.396 14.737 2.160 1.00 22.33 302 ILE A C 1
ATOM 2397 O O . ILE A 1 302 ? -47.555 13.994 1.659 1.00 22.33 302 ILE A O 1
ATOM 2401 N N . ALA A 1 303 ? -49.575 14.304 2.605 1.00 21.97 303 ALA A N 1
ATOM 2402 C CA . ALA A 1 303 ? -50.186 13.069 2.141 1.00 21.97 303 ALA A CA 1
ATOM 2403 C C . ALA A 1 303 ? -50.878 13.342 0.797 1.00 21.97 303 ALA A C 1
ATOM 2405 O O . ALA A 1 303 ? -51.486 14.399 0.629 1.00 21.97 303 ALA A O 1
ATOM 2406 N N . VAL A 1 304 ? -50.821 12.393 -0.137 1.00 24.08 304 VAL A N 1
ATOM 2407 C CA . VAL A 1 304 ? -51.553 12.481 -1.408 1.00 24.08 304 VAL A CA 1
ATOM 2408 C C . VAL A 1 304 ? -52.765 11.549 -1.337 1.00 24.08 304 VAL A C 1
ATOM 2410 O O . VAL A 1 304 ? -52.632 10.336 -1.484 1.00 24.08 304 VAL A O 1
ATOM 2413 N N . ASP A 1 305 ? -53.941 12.124 -1.071 1.00 22.88 305 ASP A N 1
ATOM 2414 C CA . ASP A 1 305 ? -55.243 11.478 -1.300 1.00 22.88 305 ASP A CA 1
ATOM 2415 C C . ASP A 1 305 ? -55.541 11.542 -2.805 1.00 22.88 305 ASP A C 1
ATOM 2417 O O . ASP A 1 305 ? -55.460 12.609 -3.415 1.00 22.88 305 ASP A O 1
ATOM 2421 N N . ALA A 1 306 ? -55.848 10.400 -3.416 1.00 27.00 306 ALA A N 1
ATOM 2422 C CA . ALA A 1 306 ? -56.116 10.294 -4.844 1.00 27.00 306 ALA A CA 1
ATOM 2423 C C . ALA A 1 306 ? -57.628 10.182 -5.088 1.00 27.00 306 ALA A C 1
ATOM 2425 O O . ALA A 1 306 ? -58.165 9.073 -5.108 1.00 27.00 306 ALA A O 1
ATOM 2426 N N . ARG A 1 307 ? -58.318 11.316 -5.294 1.00 26.25 307 ARG A N 1
ATOM 2427 C CA . ARG A 1 307 ? -59.738 11.347 -5.697 1.00 26.25 307 ARG A CA 1
ATOM 2428 C C . ARG A 1 307 ? -60.069 12.409 -6.761 1.00 26.25 307 ARG A C 1
ATOM 2430 O O . ARG A 1 307 ? -59.481 13.479 -6.803 1.00 26.25 307 ARG A O 1
ATOM 2437 N N . ASN A 1 308 ? -61.010 12.013 -7.622 1.00 28.62 308 ASN A N 1
ATOM 2438 C CA . ASN A 1 308 ? -61.323 12.486 -8.983 1.00 28.62 308 ASN A CA 1
ATOM 2439 C C . ASN A 1 308 ? -62.035 13.851 -9.149 1.00 28.62 308 ASN A C 1
ATOM 2441 O O . ASN A 1 308 ? -62.573 14.401 -8.191 1.00 28.62 308 ASN A O 1
ATOM 2445 N N . HIS A 1 309 ? -62.205 14.195 -10.445 1.00 28.16 309 HIS A N 1
ATOM 2446 C CA . HIS A 1 309 ? -63.091 15.193 -11.095 1.00 28.16 309 HIS A CA 1
ATOM 2447 C C . HIS A 1 309 ? -62.474 16.596 -11.196 1.00 28.16 309 HIS A C 1
ATOM 2449 O O . HIS A 1 309 ? -61.878 17.056 -10.233 1.00 28.16 309 HIS A O 1
ATOM 2455 N N . GLY A 1 310 ? -62.530 17.354 -12.295 1.00 26.36 310 GLY A N 1
ATOM 2456 C CA . GLY A 1 310 ? -63.250 17.395 -13.594 1.00 26.36 310 GLY A CA 1
ATOM 2457 C C . GLY A 1 310 ? -63.035 18.856 -14.084 1.00 26.36 310 GLY A C 1
ATOM 2458 O O . GLY A 1 310 ? -62.820 19.716 -13.236 1.00 26.36 310 GLY A O 1
ATOM 2459 N N . ASP A 1 311 ? -62.913 19.257 -15.353 1.00 28.11 311 ASP A N 1
ATOM 2460 C CA . ASP A 1 311 ? -63.672 18.930 -16.564 1.00 28.11 311 ASP A CA 1
ATOM 2461 C C . ASP A 1 311 ? -62.874 19.293 -17.853 1.00 28.11 311 ASP A C 1
ATOM 2463 O O . ASP A 1 311 ? -62.133 20.270 -17.847 1.00 28.11 311 ASP A O 1
ATOM 2467 N N . SER A 1 312 ? -63.058 18.506 -18.932 1.00 26.75 312 SER A N 1
ATOM 2468 C CA . SER A 1 312 ? -63.444 18.889 -20.326 1.00 26.75 312 SER A CA 1
ATOM 2469 C C . SER A 1 312 ? -62.900 20.169 -21.035 1.00 26.75 312 SER A C 1
ATOM 2471 O O . SER A 1 312 ? -62.819 21.213 -20.393 1.00 26.75 312 SER A O 1
ATOM 2473 N N . PRO A 1 313 ? -62.800 20.227 -22.393 1.00 37.03 313 PRO A N 1
ATOM 2474 C CA . PRO A 1 313 ? -62.509 19.198 -23.419 1.00 37.03 313 PRO A CA 1
ATOM 2475 C C . PRO A 1 313 ? -61.438 19.634 -24.467 1.00 37.03 313 PRO A C 1
ATOM 2477 O O . PRO A 1 313 ? -61.145 20.817 -24.598 1.00 37.03 313 PRO A O 1
ATOM 2480 N N . ASP A 1 314 ? -60.878 18.695 -25.250 1.00 30.25 314 ASP A N 1
ATOM 2481 C CA . ASP A 1 314 ? -61.057 18.623 -26.726 1.00 30.25 314 ASP A CA 1
ATOM 2482 C C . ASP A 1 314 ? -60.070 17.673 -27.458 1.00 30.25 314 ASP A C 1
ATOM 2484 O O . ASP A 1 314 ? -58.868 17.644 -27.214 1.00 30.25 314 ASP A O 1
ATOM 2488 N N . ASP A 1 315 ? -60.667 16.913 -28.381 1.00 29.81 315 ASP A N 1
ATOM 2489 C CA . ASP A 1 315 ? -60.170 16.227 -29.590 1.00 29.81 315 ASP A CA 1
ATOM 2490 C C . ASP A 1 315 ? -58.944 15.264 -29.590 1.00 29.81 315 ASP A C 1
ATOM 2492 O O . ASP A 1 315 ? -57.785 15.634 -29.757 1.00 29.81 315 ASP A O 1
ATOM 2496 N N . ASN A 1 316 ? -59.271 13.963 -29.538 1.00 27.95 316 ASN A N 1
ATOM 2497 C CA . ASN A 1 316 ? -58.774 12.860 -30.390 1.00 27.95 316 ASN A CA 1
ATOM 2498 C C . ASN A 1 316 ? -57.351 12.975 -31.007 1.00 27.95 316 ASN A C 1
ATOM 2500 O O . ASN A 1 316 ? -57.123 13.671 -31.992 1.00 27.95 316 ASN A O 1
ATOM 2504 N N . SER A 1 317 ? -56.400 12.088 -30.690 1.00 27.84 317 SER A N 1
ATOM 2505 C CA . SER A 1 317 ? -56.472 10.678 -31.118 1.00 27.84 317 SER A CA 1
ATOM 2506 C C . SER A 1 317 ? -55.227 9.858 -30.700 1.00 27.84 317 SER A C 1
ATOM 2508 O O . SER A 1 317 ? -54.137 10.394 -30.542 1.00 27.84 317 SER A O 1
ATOM 2510 N N . HIS A 1 318 ? -55.402 8.530 -30.600 1.00 33.69 318 HIS A N 1
ATOM 2511 C CA . HIS A 1 318 ? -54.357 7.485 -30.493 1.00 33.69 318 HIS A CA 1
ATOM 2512 C C . HIS A 1 318 ? -53.616 7.312 -29.141 1.00 33.69 318 HIS A C 1
ATOM 2514 O O . HIS A 1 318 ? -52.424 7.561 -29.011 1.00 33.69 318 HIS A O 1
ATOM 2520 N N . GLY A 1 319 ? -54.299 6.647 -28.201 1.00 28.28 319 GLY A N 1
ATOM 2521 C CA . GLY A 1 319 ? -53.826 5.320 -27.766 1.00 28.28 319 GLY A CA 1
ATOM 2522 C C . GLY A 1 319 ? -52.794 5.220 -26.637 1.00 28.28 319 GLY A C 1
ATOM 2523 O O . GLY A 1 319 ? -51.697 4.723 -26.869 1.00 28.28 319 GLY A O 1
ATOM 2524 N N . TYR A 1 320 ? -53.207 5.512 -25.399 1.00 27.28 320 TYR A N 1
ATOM 2525 C CA . TYR A 1 320 ? -52.603 4.917 -24.195 1.00 27.28 320 TYR A CA 1
ATOM 2526 C C . TYR A 1 320 ? -53.462 3.757 -23.662 1.00 27.28 320 TYR A C 1
ATOM 2528 O O . TYR A 1 320 ? -54.500 3.979 -23.037 1.00 27.28 320 TYR A O 1
ATOM 2536 N N . PRO A 1 321 ? -53.008 2.519 -23.879 1.00 31.41 321 PRO A N 1
ATOM 2537 C CA . PRO A 1 321 ? -52.994 1.456 -22.876 1.00 31.41 321 PRO A CA 1
ATOM 2538 C C . PRO A 1 321 ? -51.512 1.076 -22.606 1.00 31.41 321 PRO A C 1
ATOM 2540 O O . PRO A 1 321 ? -50.707 1.072 -23.528 1.00 31.41 321 PRO A O 1
ATOM 2543 N N . ASP A 1 322 ? -51.033 0.755 -21.404 1.00 34.34 322 ASP A N 1
ATOM 2544 C CA . ASP A 1 322 ? -51.742 0.247 -20.232 1.00 34.34 322 ASP A CA 1
ATOM 2545 C C . ASP A 1 322 ? -50.852 0.359 -18.964 1.00 34.34 322 ASP A C 1
ATOM 2547 O O . ASP A 1 322 ? -50.044 -0.524 -18.670 1.00 34.34 322 ASP A O 1
ATOM 2551 N N . LEU A 1 323 ? -50.983 1.439 -18.178 1.00 34.81 323 LEU A N 1
ATOM 2552 C CA . LEU A 1 323 ? -50.172 1.620 -16.956 1.00 34.81 323 LEU A CA 1
ATOM 2553 C C . LEU A 1 323 ? -50.596 0.675 -15.803 1.00 34.81 323 LEU A C 1
ATOM 2555 O O . LEU A 1 323 ? -49.935 0.627 -14.766 1.00 34.81 323 LEU A O 1
ATOM 2559 N N . ALA A 1 324 ? -51.682 -0.090 -15.973 1.00 33.25 324 ALA A N 1
ATOM 2560 C CA . ALA A 1 324 ? -52.097 -1.131 -15.035 1.00 33.25 324 ALA A CA 1
ATOM 2561 C C . ALA A 1 324 ? -51.489 -2.502 -15.393 1.00 33.25 324 ALA A C 1
ATOM 2563 O O . ALA A 1 324 ? -51.101 -3.246 -14.489 1.00 33.25 324 ALA A O 1
ATOM 2564 N N . ALA A 1 325 ? -51.324 -2.819 -16.683 1.00 35.38 325 ALA A N 1
ATOM 2565 C CA . ALA A 1 325 ? -50.708 -4.072 -17.123 1.00 35.38 325 ALA A CA 1
ATOM 2566 C C . ALA A 1 325 ? -49.206 -4.162 -16.811 1.00 35.38 325 ALA A C 1
ATOM 2568 O O . ALA A 1 325 ? -48.755 -5.224 -16.379 1.00 35.38 325 ALA A O 1
ATOM 2569 N N . ASP A 1 326 ? -48.428 -3.083 -16.954 1.00 37.84 326 ASP A N 1
ATOM 2570 C CA . ASP A 1 326 ? -46.972 -3.143 -16.718 1.00 37.84 326 ASP A CA 1
ATOM 2571 C C . ASP A 1 326 ? -46.613 -3.408 -15.243 1.00 37.84 326 ASP A C 1
ATOM 2573 O O . ASP A 1 326 ? -45.669 -4.146 -14.941 1.00 37.84 326 ASP A O 1
ATOM 2577 N N . ILE A 1 327 ? -47.417 -2.902 -14.300 1.00 38.34 327 ILE A N 1
ATOM 2578 C CA . ILE A 1 327 ? -47.251 -3.196 -12.866 1.00 38.34 327 ILE A CA 1
ATOM 2579 C C . ILE A 1 327 ? -47.663 -4.647 -12.561 1.00 38.34 327 ILE A C 1
ATOM 2581 O O . ILE A 1 327 ? -46.984 -5.335 -11.792 1.00 38.34 327 ILE A O 1
ATOM 2585 N N . SER A 1 328 ? -48.715 -5.163 -13.207 1.00 33.91 328 SER A N 1
ATOM 2586 C CA . SER A 1 328 ? -49.078 -6.582 -13.113 1.00 33.91 328 SER A CA 1
ATOM 2587 C C . SER A 1 328 ? -48.014 -7.506 -13.720 1.00 33.91 328 SER A C 1
ATOM 2589 O O . SER A 1 328 ? -47.738 -8.562 -13.148 1.00 33.91 328 SER A O 1
ATOM 2591 N N . HIS A 1 329 ? -47.362 -7.120 -14.821 1.00 36.00 329 HIS A N 1
ATOM 2592 C CA . HIS A 1 329 ? -46.356 -7.952 -15.484 1.00 36.00 329 HIS A CA 1
ATOM 2593 C C . HIS A 1 329 ? -45.018 -8.002 -14.718 1.00 36.00 329 HIS A C 1
ATOM 2595 O O . HIS A 1 329 ? -44.344 -9.040 -14.733 1.00 36.00 329 HIS A O 1
ATOM 2601 N N . LEU A 1 330 ? -44.641 -6.941 -13.989 1.00 35.50 330 LEU A N 1
ATOM 2602 C CA . LEU A 1 330 ? -43.478 -6.985 -13.091 1.00 35.50 330 LEU A CA 1
ATOM 2603 C C . LEU A 1 330 ? -43.728 -7.884 -11.866 1.00 35.50 330 LEU A C 1
ATOM 2605 O O . LEU A 1 330 ? -42.860 -8.673 -11.486 1.00 35.50 330 LEU A O 1
ATOM 2609 N N . LEU A 1 331 ? -44.926 -7.814 -11.275 1.00 35.25 331 LEU A N 1
ATOM 2610 C CA . LEU A 1 331 ? -45.298 -8.610 -10.097 1.00 35.25 331 LEU A CA 1
ATOM 2611 C C . LEU A 1 331 ? -45.572 -10.089 -10.431 1.00 35.25 331 LEU A C 1
ATOM 2613 O O . LEU A 1 331 ? -45.270 -10.966 -9.621 1.00 35.25 331 LEU A O 1
ATOM 2617 N N . ALA A 1 332 ? -46.059 -10.394 -11.638 1.00 36.03 332 ALA A N 1
ATOM 2618 C CA . ALA A 1 332 ? -46.250 -11.767 -12.115 1.00 36.03 332 ALA A CA 1
ATOM 2619 C C . ALA A 1 332 ? -44.931 -12.521 -12.368 1.00 36.03 332 ALA A C 1
ATOM 2621 O O . ALA A 1 332 ? -44.904 -13.749 -12.306 1.00 36.03 332 ALA A O 1
ATOM 2622 N N . LYS A 1 333 ? -43.818 -11.817 -12.624 1.00 36.97 333 LYS A N 1
ATOM 2623 C CA . LYS A 1 333 ? -42.509 -12.460 -12.838 1.00 36.97 333 LYS A CA 1
ATOM 2624 C C . LYS A 1 333 ? -41.776 -12.791 -11.530 1.00 36.97 333 LYS A C 1
ATOM 2626 O O . LYS A 1 333 ? -40.951 -13.696 -11.515 1.00 36.97 333 LYS A O 1
ATOM 2631 N N . TYR A 1 334 ? -42.108 -12.111 -10.429 1.00 37.28 334 TYR A N 1
ATOM 2632 C CA . TYR A 1 334 ? -41.496 -12.330 -9.109 1.00 37.28 334 TYR A CA 1
ATOM 2633 C C . TYR A 1 334 ? -42.182 -13.424 -8.266 1.00 37.28 334 TYR A C 1
ATOM 2635 O O . TYR A 1 334 ? -41.636 -13.863 -7.254 1.00 37.28 334 TYR A O 1
ATOM 2643 N N . SER A 1 335 ? -43.377 -13.876 -8.661 1.00 34.59 335 SER A N 1
ATOM 2644 C CA . SER A 1 335 ? -44.208 -14.816 -7.889 1.00 34.59 335 SER A CA 1
ATOM 2645 C C . SER A 1 335 ? -44.053 -16.294 -8.282 1.00 34.59 335 SER A C 1
ATOM 2647 O O . SER A 1 335 ? -44.511 -17.165 -7.544 1.00 34.59 335 SER A O 1
ATOM 2649 N N . VAL A 1 336 ? -43.354 -16.606 -9.381 1.00 35.28 336 VAL A N 1
ATOM 2650 C CA . VAL A 1 336 ? -43.177 -17.991 -9.871 1.00 35.28 336 VAL A CA 1
ATOM 2651 C C . VAL A 1 336 ? -41.993 -18.729 -9.213 1.00 35.28 336 VAL A C 1
ATOM 2653 O O . VAL A 1 336 ? -42.024 -19.952 -9.114 1.00 35.28 336 VAL A O 1
ATOM 2656 N N . GLU A 1 337 ? -40.981 -18.032 -8.679 1.00 35.81 337 GLU A N 1
ATOM 2657 C CA . GLU A 1 337 ? -39.763 -18.672 -8.128 1.00 35.81 337 GLU A CA 1
ATOM 2658 C C . GLU A 1 337 ? -39.781 -18.962 -6.609 1.00 35.81 337 GLU A C 1
ATOM 2660 O O . GLU A 1 337 ? -38.828 -19.541 -6.084 1.00 35.81 337 GLU A O 1
ATOM 2665 N N . LYS A 1 338 ? -40.829 -18.565 -5.866 1.00 36.00 338 LYS A N 1
ATOM 2666 C CA . LYS A 1 338 ? -40.837 -18.635 -4.381 1.00 36.00 338 LYS A CA 1
ATOM 2667 C C . LYS A 1 338 ? -42.013 -19.373 -3.727 1.00 36.00 338 LYS A C 1
ATOM 2669 O O . LYS A 1 338 ? -41.992 -19.529 -2.511 1.00 36.00 338 LYS A O 1
ATOM 2674 N N . GLY A 1 339 ? -42.985 -19.873 -4.493 1.00 31.70 339 GLY A N 1
ATOM 2675 C CA . GLY A 1 339 ? -43.947 -20.878 -4.012 1.00 31.70 339 GLY A CA 1
ATOM 2676 C C . GLY A 1 339 ? -44.833 -20.465 -2.825 1.00 31.70 339 GLY A C 1
ATOM 2677 O O . GLY A 1 339 ? -44.975 -21.239 -1.881 1.00 31.70 339 GLY A O 1
ATOM 2678 N N . ILE A 1 340 ? -45.443 -19.275 -2.867 1.00 31.73 340 ILE A N 1
ATOM 2679 C CA . ILE A 1 340 ? -46.439 -18.829 -1.874 1.00 31.73 340 ILE A CA 1
ATOM 2680 C C . ILE A 1 340 ? -47.762 -18.519 -2.584 1.00 31.73 340 ILE A C 1
ATOM 2682 O O . ILE A 1 340 ? -47.811 -17.691 -3.490 1.00 31.73 340 ILE A O 1
ATOM 2686 N N . LEU A 1 341 ? -48.839 -19.174 -2.145 1.00 26.25 341 LEU A N 1
ATOM 2687 C CA . LEU A 1 341 ? -50.217 -18.907 -2.564 1.00 26.25 341 LEU A CA 1
ATOM 2688 C C . LEU A 1 341 ? -50.842 -17.836 -1.660 1.00 26.25 341 LEU A C 1
ATOM 2690 O O . LEU A 1 341 ? -50.853 -17.991 -0.440 1.00 26.25 341 LEU A O 1
ATOM 2694 N N . LEU A 1 342 ? -51.434 -16.800 -2.256 1.00 27.08 342 LEU A N 1
ATOM 2695 C CA . LEU A 1 342 ? -52.357 -15.883 -1.583 1.00 27.08 342 LEU A CA 1
ATOM 2696 C C . LEU A 1 342 ? -53.632 -15.768 -2.421 1.00 27.08 342 LEU A C 1
ATOM 2698 O O . LEU A 1 342 ? -53.584 -15.419 -3.598 1.00 27.08 342 LEU A O 1
ATOM 2702 N N . GLY A 1 343 ? -54.770 -16.121 -1.822 1.00 25.55 343 GLY A N 1
ATOM 2703 C CA . GLY A 1 343 ? -56.067 -16.127 -2.496 1.00 25.55 343 GLY A CA 1
ATOM 2704 C C . GLY A 1 343 ? -56.693 -14.735 -2.593 1.00 25.55 343 GLY A C 1
ATOM 2705 O O . GLY A 1 343 ? -56.553 -13.913 -1.689 1.00 25.55 343 GLY A O 1
ATOM 2706 N N . HIS A 1 344 ? -57.436 -14.488 -3.671 1.00 25.98 344 HIS A N 1
ATOM 2707 C CA . HIS A 1 344 ? -58.318 -13.327 -3.776 1.00 25.98 344 HIS A CA 1
ATOM 2708 C C . HIS A 1 344 ? -59.646 -13.571 -3.050 1.00 25.98 344 HIS A C 1
ATOM 2710 O O . HIS A 1 344 ? -60.294 -14.596 -3.252 1.00 25.98 344 HIS A O 1
ATOM 2716 N N . GLY A 1 345 ? -60.083 -12.579 -2.272 1.00 24.19 345 GLY A N 1
ATOM 2717 C CA . GLY A 1 345 ? -61.437 -12.480 -1.733 1.00 24.19 345 GLY A CA 1
ATOM 2718 C C . GLY A 1 345 ? -61.972 -11.066 -1.948 1.00 24.19 345 GLY A C 1
ATOM 2719 O O . GLY A 1 345 ? -61.435 -10.111 -1.391 1.00 24.19 345 GLY A O 1
ATOM 2720 N N . MET A 1 346 ? -63.008 -10.920 -2.776 1.00 26.70 346 MET A N 1
ATOM 2721 C CA . MET A 1 346 ? -63.684 -9.637 -2.978 1.00 26.70 346 MET A CA 1
ATOM 2722 C C . MET A 1 346 ? -64.665 -9.357 -1.833 1.00 26.70 346 MET A C 1
ATOM 2724 O O . MET A 1 346 ? -65.595 -10.128 -1.625 1.00 26.70 346 MET A O 1
ATOM 2728 N N . GLY A 1 347 ? -64.520 -8.192 -1.197 1.00 23.83 347 GLY A N 1
ATOM 2729 C CA . GLY A 1 347 ? -65.598 -7.499 -0.482 1.00 23.83 347 GLY A CA 1
ATOM 2730 C C . GLY A 1 347 ? -65.921 -7.948 0.954 1.00 23.83 347 GLY A C 1
ATOM 2731 O O . GLY A 1 347 ? -66.091 -9.123 1.245 1.00 23.83 347 GLY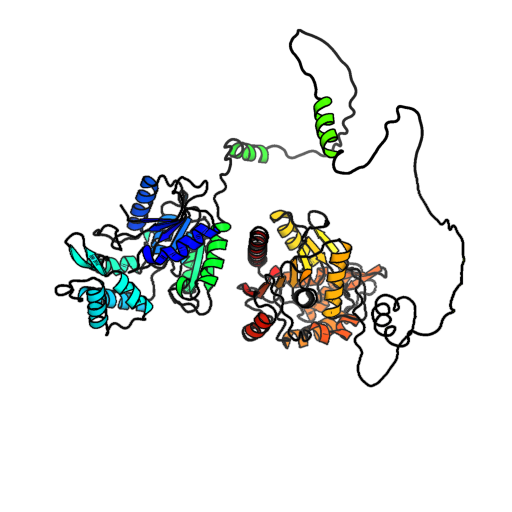 A O 1
ATOM 2732 N N . GLY A 1 348 ? -66.154 -6.956 1.824 1.00 23.95 348 GLY A N 1
ATOM 2733 C CA . GLY A 1 348 ? -67.094 -7.099 2.945 1.00 23.95 348 GLY A CA 1
ATOM 2734 C C . GLY A 1 348 ? -66.538 -7.244 4.371 1.00 23.95 348 GLY A C 1
ATOM 2735 O O . GLY A 1 348 ? -66.578 -8.331 4.924 1.00 23.95 348 GLY A O 1
ATOM 2736 N N . ARG A 1 349 ? -66.270 -6.092 5.012 1.00 25.12 349 ARG A N 1
ATOM 2737 C CA . ARG A 1 349 ? -66.344 -5.811 6.474 1.00 25.12 349 ARG A CA 1
ATOM 2738 C C . ARG A 1 349 ? -65.370 -6.510 7.456 1.00 25.12 349 ARG A C 1
ATOM 2740 O O . ARG A 1 349 ? -65.279 -7.724 7.504 1.00 25.12 349 ARG A O 1
ATOM 2747 N N . ALA A 1 350 ? -64.888 -5.682 8.402 1.00 22.73 350 ALA A N 1
ATOM 2748 C CA . ALA A 1 350 ? -64.359 -6.020 9.742 1.00 22.73 350 ALA A CA 1
ATOM 2749 C C . ALA A 1 350 ? -63.004 -6.776 9.810 1.00 22.73 350 ALA A C 1
ATOM 2751 O O . ALA A 1 350 ? -62.683 -7.560 8.932 1.00 22.73 350 ALA A O 1
ATOM 2752 N N . ALA A 1 351 ? -62.155 -6.606 10.836 1.00 22.81 351 ALA A N 1
ATOM 2753 C CA . ALA A 1 351 ? -62.040 -5.551 11.859 1.00 22.81 351 ALA A CA 1
ATOM 2754 C C . ALA A 1 351 ? -60.630 -5.571 12.513 1.00 22.81 351 ALA A C 1
ATOM 2756 O O . ALA A 1 351 ? -59.783 -6.400 12.200 1.00 22.81 351 ALA A O 1
ATOM 2757 N N . MET A 1 352 ? -60.403 -4.615 13.416 1.00 20.92 352 MET A N 1
ATOM 2758 C CA . MET A 1 352 ? -59.196 -4.342 14.209 1.00 20.92 352 MET A CA 1
ATOM 2759 C C . MET A 1 352 ? -58.608 -5.495 15.067 1.00 20.92 352 MET A C 1
ATOM 2761 O O . MET A 1 352 ? -59.331 -6.143 15.809 1.00 20.92 352 MET A O 1
ATOM 2765 N N . ALA A 1 353 ? -57.265 -5.524 15.100 1.00 20.92 353 ALA A N 1
ATOM 2766 C CA . ALA A 1 353 ? -56.386 -5.383 16.285 1.00 20.92 353 ALA A CA 1
ATOM 2767 C C . ALA A 1 353 ? -56.097 -6.514 17.318 1.00 20.92 353 ALA A C 1
ATOM 2769 O O . ALA A 1 353 ? -56.961 -7.251 17.765 1.00 20.92 353 ALA A O 1
ATOM 2770 N N . LEU A 1 354 ? -54.834 -6.448 17.784 1.00 20.75 354 LEU A N 1
ATOM 2771 C CA . LEU A 1 354 ? -54.235 -6.797 19.093 1.00 20.75 354 LEU A CA 1
ATOM 2772 C C . LEU A 1 354 ? -54.262 -8.243 19.671 1.00 20.75 354 LEU A C 1
ATOM 2774 O O . LEU A 1 354 ? -55.233 -8.680 20.265 1.00 20.75 354 LEU A O 1
ATOM 2778 N N . ALA A 1 355 ? -53.053 -8.829 19.696 1.00 21.77 355 ALA A N 1
ATOM 2779 C CA . ALA A 1 355 ? -52.248 -9.146 20.898 1.00 21.77 355 ALA A CA 1
ATOM 2780 C C . ALA A 1 355 ? -52.582 -10.314 21.877 1.00 21.77 355 ALA A C 1
ATOM 2782 O O . ALA A 1 355 ? -53.697 -10.478 22.347 1.00 21.77 355 ALA A O 1
ATOM 2783 N N . LEU A 1 356 ? -51.475 -10.949 22.315 1.00 21.55 356 LEU A N 1
ATOM 2784 C CA . LEU A 1 356 ? -51.211 -11.718 23.556 1.00 21.55 356 LEU A CA 1
ATOM 2785 C C . LEU A 1 356 ? -51.586 -13.224 23.680 1.00 21.55 356 LEU A C 1
ATOM 2787 O O . LEU A 1 356 ? -52.741 -13.623 23.667 1.00 21.55 356 LEU A O 1
ATOM 2791 N N . THR A 1 357 ? -50.513 -13.989 23.960 1.00 23.36 357 THR A N 1
ATOM 2792 C CA . THR A 1 357 ? -50.333 -15.089 24.947 1.00 23.36 357 THR A CA 1
ATOM 2793 C C . THR A 1 357 ? -50.983 -16.481 24.842 1.00 23.36 357 THR A C 1
ATOM 2795 O O . THR A 1 357 ? -52.194 -16.635 24.793 1.00 23.36 357 THR A O 1
ATOM 2798 N N . GLU A 1 358 ? -50.089 -17.453 25.090 1.00 23.88 358 GLU A N 1
ATOM 2799 C CA . GLU A 1 358 ? -50.230 -18.681 25.902 1.00 23.88 358 GLU A CA 1
ATOM 2800 C C . GLU A 1 358 ? -50.762 -20.007 25.318 1.00 23.88 358 GLU A C 1
ATOM 2802 O O . GLU A 1 358 ? -51.415 -20.088 24.284 1.00 23.88 358 GLU A O 1
ATOM 2807 N N . ASP A 1 359 ? -50.302 -21.057 26.006 1.00 23.84 359 ASP A N 1
ATOM 2808 C CA . ASP A 1 359 ? -50.211 -22.486 25.694 1.00 23.84 359 ASP A CA 1
ATOM 2809 C C . ASP A 1 359 ? -51.411 -23.184 25.038 1.00 23.84 359 ASP A C 1
ATOM 2811 O O . ASP A 1 359 ? -52.568 -22.985 25.403 1.00 23.84 359 ASP A O 1
ATOM 2815 N N . LEU A 1 360 ? -51.092 -24.213 24.238 1.00 23.28 360 LEU A N 1
ATOM 2816 C CA . LEU A 1 360 ? -51.895 -25.439 24.200 1.00 23.28 360 LEU A CA 1
ATOM 2817 C C . LEU A 1 360 ? -51.038 -26.680 23.895 1.00 23.28 360 LEU A C 1
ATOM 2819 O O . LEU A 1 360 ? -50.425 -26.819 22.838 1.00 23.28 360 LEU A O 1
ATOM 2823 N N . THR A 1 361 ? -51.016 -27.601 24.857 1.00 24.34 361 THR A N 1
ATOM 2824 C CA . THR A 1 361 ? -50.441 -28.949 24.743 1.00 24.34 361 THR A CA 1
ATOM 2825 C C . THR A 1 361 ? -51.426 -29.904 24.064 1.00 24.34 361 THR A C 1
ATOM 2827 O O . THR A 1 361 ? -52.633 -29.770 24.247 1.00 24.34 361 THR A O 1
ATOM 2830 N N . LEU A 1 362 ? -50.934 -30.924 23.345 1.00 22.67 362 LEU A N 1
ATOM 2831 C CA . LEU A 1 362 ? -51.756 -32.068 22.918 1.00 22.67 362 LEU A CA 1
ATOM 2832 C C . LEU A 1 362 ? -50.941 -33.370 22.787 1.00 22.67 362 LEU A C 1
ATOM 2834 O O . LEU A 1 362 ? -49.794 -33.368 22.342 1.00 22.67 362 LEU A O 1
ATOM 2838 N N . THR A 1 363 ? -51.558 -34.483 23.195 1.00 21.56 363 THR A N 1
ATOM 2839 C CA . THR A 1 363 ? -51.027 -35.864 23.157 1.00 21.56 363 THR A CA 1
ATOM 2840 C C . THR A 1 363 ? -51.654 -36.632 21.968 1.00 21.56 363 THR A C 1
ATOM 2842 O O . THR A 1 363 ? -52.434 -36.044 21.226 1.00 21.56 363 THR A O 1
ATOM 2845 N N . CYS A 1 364 ? -51.399 -37.906 21.640 1.00 22.05 364 CYS A N 1
ATOM 2846 C CA . CYS A 1 364 ? -50.746 -39.078 22.266 1.00 22.05 364 CYS A CA 1
ATOM 2847 C C . CYS A 1 364 ? -50.335 -40.033 21.082 1.00 22.05 364 CYS A C 1
ATOM 2849 O O . CYS A 1 364 ? -50.237 -39.510 19.970 1.00 22.05 364 CYS A O 1
ATOM 2851 N N . PRO A 1 365 ? -50.168 -41.383 21.162 1.00 29.92 365 PRO A N 1
ATOM 2852 C CA . PRO A 1 365 ? -50.006 -42.325 22.279 1.00 29.92 365 PRO A CA 1
ATOM 2853 C C . PRO A 1 365 ? -48.820 -43.328 22.132 1.00 29.92 365 PRO A C 1
ATOM 2855 O O . PRO A 1 365 ? -47.952 -43.219 21.271 1.00 29.92 365 PRO A O 1
ATOM 2858 N N . THR A 1 366 ? -48.797 -44.309 23.039 1.00 25.88 366 THR A N 1
ATOM 2859 C CA . THR A 1 366 ? -47.714 -45.249 23.392 1.00 25.88 366 THR A CA 1
ATOM 2860 C C . THR A 1 366 ? -47.722 -46.606 22.649 1.00 25.88 366 THR A C 1
ATOM 2862 O O . THR A 1 366 ? -48.702 -46.976 22.008 1.00 25.88 366 THR A O 1
ATOM 2865 N N . SER A 1 367 ? -46.687 -47.420 22.936 1.00 24.52 367 SER A N 1
ATOM 2866 C CA . SER A 1 367 ? -46.504 -48.872 22.666 1.00 24.52 367 SER A CA 1
ATOM 2867 C C . SER A 1 367 ? -45.877 -49.219 21.295 1.00 24.52 367 SER A C 1
ATOM 2869 O O . SER A 1 367 ? -46.035 -48.477 20.339 1.00 24.52 367 SER A O 1
ATOM 2871 N N . ILE A 1 368 ? -45.065 -50.277 21.133 1.00 23.70 368 ILE A N 1
ATOM 2872 C CA . ILE A 1 368 ? -44.984 -51.548 21.880 1.00 23.70 368 ILE A CA 1
ATOM 2873 C C . ILE A 1 368 ? -43.548 -51.926 22.292 1.00 23.70 368 ILE A C 1
ATOM 2875 O O . ILE A 1 368 ? -42.596 -51.827 21.522 1.00 23.70 368 ILE A O 1
ATOM 2879 N N . ASN A 1 369 ? -43.434 -52.474 23.504 1.00 24.59 369 ASN A N 1
ATOM 2880 C CA . ASN A 1 369 ? -42.281 -53.237 23.978 1.00 24.59 369 ASN A CA 1
ATOM 2881 C C . ASN A 1 369 ? -42.429 -54.699 23.499 1.00 24.59 369 ASN A C 1
ATOM 2883 O O . ASN A 1 369 ? -43.250 -55.433 24.048 1.00 24.59 369 ASN A O 1
ATOM 2887 N N . SER A 1 370 ? -41.676 -55.150 22.489 1.00 25.72 370 SER A N 1
ATOM 2888 C CA . SER A 1 370 ? -41.659 -56.575 22.108 1.00 25.72 370 SER A CA 1
ATOM 2889 C C . SER A 1 370 ? -40.362 -57.008 21.422 1.00 25.72 370 SER A C 1
ATOM 2891 O O . SER A 1 370 ? -39.843 -56.300 20.568 1.00 25.72 370 SER A O 1
ATOM 2893 N N . VAL A 1 371 ? -39.921 -58.233 21.733 1.00 26.08 371 VAL A N 1
ATOM 2894 C CA . VAL A 1 371 ? -38.795 -58.963 21.108 1.00 26.08 371 VAL A CA 1
ATOM 2895 C C . VAL A 1 371 ? -37.378 -58.496 21.493 1.00 26.08 371 VAL A C 1
ATOM 2897 O O . VAL A 1 371 ? -36.503 -58.284 20.660 1.00 26.08 371 VAL A O 1
ATOM 2900 N N . LEU A 1 372 ? -37.079 -58.546 22.795 1.00 28.61 372 LEU A N 1
ATOM 2901 C CA . LEU A 1 372 ? -35.800 -59.122 23.239 1.00 28.61 372 LEU A CA 1
ATOM 2902 C C . LEU A 1 372 ? -35.977 -60.641 23.394 1.00 28.61 372 LEU A C 1
ATOM 2904 O O . LEU A 1 372 ? -36.405 -61.088 24.457 1.00 28.61 372 LEU A O 1
ATOM 2908 N N . LYS A 1 373 ? -35.688 -61.437 22.349 1.00 28.66 373 LYS A N 1
ATOM 2909 C CA . LYS A 1 373 ? -35.579 -62.913 22.448 1.00 28.66 373 LYS A CA 1
ATOM 2910 C C . LYS A 1 373 ? -34.974 -63.584 21.195 1.00 28.66 373 LYS A C 1
ATOM 2912 O O . LYS A 1 373 ? -35.679 -64.213 20.417 1.00 28.66 373 LYS A O 1
ATOM 2917 N N . SER A 1 374 ? -33.649 -63.559 21.061 1.00 27.14 374 SER A N 1
ATOM 2918 C CA . SER A 1 374 ? -32.871 -64.714 20.564 1.00 27.14 374 SER A CA 1
ATOM 2919 C C . SER A 1 374 ? -31.384 -64.547 20.906 1.00 27.14 374 SER A C 1
ATOM 2921 O O . SER A 1 374 ? -30.895 -63.441 21.129 1.00 27.14 374 SER A O 1
ATOM 2923 N N . ARG A 1 375 ? -30.671 -65.670 21.054 1.00 30.25 375 ARG A N 1
ATOM 2924 C CA . ARG A 1 375 ? -29.237 -65.717 21.392 1.00 30.25 375 ARG A CA 1
ATOM 2925 C C . ARG A 1 375 ? -28.389 -65.848 20.116 1.00 30.25 375 ARG A C 1
ATOM 2927 O O . ARG A 1 375 ? -28.865 -66.393 19.130 1.00 30.25 375 ARG A O 1
ATOM 2934 N N . ASN A 1 376 ? -27.108 -65.480 20.235 1.00 30.98 376 ASN A N 1
ATOM 2935 C CA . ASN A 1 376 ? -25.982 -65.753 19.316 1.00 30.98 376 ASN A CA 1
ATOM 2936 C C . ASN A 1 376 ? -25.718 -64.794 18.137 1.00 30.98 376 ASN A C 1
ATOM 2938 O O . ASN A 1 376 ? -25.829 -65.191 16.987 1.00 30.98 376 ASN A O 1
ATOM 2942 N N . THR A 1 377 ? -25.124 -63.630 18.435 1.00 27.70 377 THR A N 1
ATOM 2943 C CA . THR A 1 377 ? -24.026 -63.028 17.629 1.00 27.70 377 THR A CA 1
ATOM 2944 C C . THR A 1 377 ? -23.056 -62.204 18.504 1.00 27.70 377 THR A C 1
ATOM 2946 O O . THR A 1 377 ? -22.777 -61.028 18.265 1.00 27.70 377 THR A O 1
ATOM 2949 N N . LYS A 1 378 ? -22.464 -62.832 19.535 1.00 33.31 378 LYS A N 1
ATOM 2950 C CA . LYS A 1 378 ? -21.317 -62.260 20.279 1.00 33.31 378 LYS A CA 1
ATOM 2951 C C . LYS A 1 378 ? -20.043 -62.229 19.403 1.00 33.31 378 LYS A C 1
ATOM 2953 O O . LYS A 1 378 ? -19.140 -63.030 19.628 1.00 33.31 378 LYS A O 1
ATOM 2958 N N . LYS A 1 379 ? -19.953 -61.306 18.430 1.00 32.97 379 LYS A N 1
ATOM 2959 C CA . LYS A 1 379 ? -18.652 -60.777 17.942 1.00 32.97 379 LYS A CA 1
ATOM 2960 C C . LYS A 1 379 ? -18.653 -59.483 17.105 1.00 32.97 379 LYS A C 1
ATOM 2962 O O . LYS A 1 379 ? -17.569 -58.974 16.867 1.00 32.97 379 LYS A O 1
ATOM 2967 N N . TYR A 1 380 ? -19.803 -58.925 16.705 1.00 32.06 380 TYR A N 1
ATOM 2968 C CA . TYR A 1 380 ? -19.855 -57.697 15.873 1.00 32.06 380 TYR A CA 1
ATOM 2969 C C . TYR A 1 380 ? -20.749 -56.570 16.435 1.00 32.06 380 TYR A C 1
ATOM 2971 O O . TYR A 1 380 ? -21.132 -55.649 15.723 1.00 32.06 380 TYR A O 1
ATOM 2979 N N . GLY A 1 381 ? -21.079 -56.618 17.731 1.00 29.61 381 GLY A N 1
ATOM 2980 C CA . GLY A 1 381 ? -21.981 -55.655 18.385 1.00 29.61 381 GLY A CA 1
ATOM 2981 C C . GLY A 1 381 ? -21.315 -54.522 19.178 1.00 29.61 381 GLY A C 1
ATOM 2982 O O . GLY A 1 381 ? -22.031 -53.771 19.833 1.00 29.61 381 GLY A O 1
ATOM 2983 N N . MET A 1 382 ? -19.979 -54.406 19.183 1.00 28.03 382 MET A N 1
ATOM 2984 C CA . MET A 1 382 ? -19.266 -53.485 20.092 1.00 28.03 382 MET A CA 1
ATOM 2985 C C . MET A 1 382 ? -18.747 -52.197 19.425 1.00 28.03 382 MET A C 1
ATOM 2987 O O . MET A 1 382 ? -18.607 -51.190 20.111 1.00 28.03 382 MET A O 1
ATOM 2991 N N . ASP A 1 383 ? -18.580 -52.171 18.096 1.00 30.80 383 ASP A N 1
ATOM 2992 C CA . ASP A 1 383 ? -18.075 -50.989 17.368 1.00 30.80 383 ASP A CA 1
ATOM 2993 C C . ASP A 1 383 ? -19.162 -49.982 16.942 1.00 30.80 383 ASP A C 1
ATOM 2995 O O . ASP A 1 383 ? -18.864 -48.823 16.649 1.00 30.80 383 ASP A O 1
ATOM 2999 N N . ILE A 1 384 ? -20.441 -50.378 16.945 1.00 30.27 384 ILE A N 1
ATOM 3000 C CA . ILE A 1 384 ? -21.562 -49.493 16.566 1.00 30.27 384 ILE A CA 1
ATOM 3001 C C . ILE A 1 384 ? -22.096 -48.695 17.773 1.00 30.27 384 ILE A C 1
ATOM 3003 O O . ILE A 1 384 ? -22.510 -47.545 17.624 1.00 30.27 384 ILE A O 1
ATOM 3007 N N . LEU A 1 385 ? -21.992 -49.234 18.994 1.00 27.31 385 LEU A N 1
ATOM 3008 C CA . LEU A 1 385 ? -22.420 -48.553 20.229 1.00 27.31 385 LEU A CA 1
ATOM 3009 C C . LEU A 1 385 ? -21.450 -47.462 20.725 1.00 27.31 385 LEU A C 1
ATOM 3011 O O . LEU A 1 385 ? -21.830 -46.641 21.560 1.00 27.31 385 LEU A O 1
ATOM 3015 N N . ILE A 1 386 ? -20.232 -47.397 20.173 1.00 29.53 386 ILE A N 1
ATOM 3016 C CA . ILE A 1 386 ? -19.226 -46.368 20.497 1.00 29.53 386 ILE A CA 1
ATOM 3017 C C . ILE A 1 386 ? -19.383 -45.105 19.618 1.00 29.53 386 ILE A C 1
ATOM 3019 O O . ILE A 1 386 ? -18.897 -44.034 19.983 1.00 29.53 386 ILE A O 1
ATOM 3023 N N . LYS A 1 387 ? -20.109 -45.176 18.488 1.00 27.55 387 LYS A N 1
ATOM 3024 C CA . LYS A 1 387 ? -20.260 -44.049 17.541 1.00 27.55 387 LYS A CA 1
ATOM 3025 C C . LYS A 1 387 ? -21.547 -43.222 17.660 1.00 27.55 387 LYS A C 1
ATOM 3027 O O . LYS A 1 387 ? -21.608 -42.160 17.052 1.00 27.55 387 LYS A O 1
ATOM 3032 N N . ILE A 1 388 ? -22.543 -43.644 18.446 1.00 26.34 388 ILE A N 1
ATOM 3033 C CA . ILE A 1 388 ? -23.842 -42.935 18.555 1.00 26.34 388 ILE A CA 1
ATOM 3034 C C . ILE A 1 388 ? -24.029 -42.206 19.906 1.00 26.34 388 ILE A C 1
ATOM 3036 O O . ILE A 1 388 ? -24.831 -41.283 20.019 1.00 26.34 388 ILE A O 1
ATOM 3040 N N . SER A 1 389 ? -23.219 -42.513 20.921 1.00 26.98 389 SER A N 1
ATOM 3041 C CA . SER A 1 389 ? -23.354 -41.994 22.295 1.00 26.98 389 SER A CA 1
ATOM 3042 C C . SER A 1 389 ? -22.539 -40.721 22.612 1.00 26.98 389 SER A C 1
ATOM 3044 O O . SER A 1 389 ? -22.489 -40.304 23.766 1.00 26.98 389 SER A O 1
ATOM 3046 N N . LYS A 1 390 ? -21.933 -40.055 21.612 1.00 27.08 390 LYS A N 1
ATOM 3047 C CA . LYS A 1 390 ? -21.106 -38.837 21.808 1.00 27.08 390 LYS A CA 1
ATOM 3048 C C . LYS A 1 390 ? -21.733 -37.502 21.369 1.00 27.08 390 LYS A C 1
ATOM 3050 O O . LYS A 1 390 ? -21.079 -36.474 21.511 1.00 27.08 390 LYS A O 1
ATOM 3055 N N . VAL A 1 391 ? -22.970 -37.492 20.854 1.00 29.91 391 VAL A N 1
ATOM 3056 C CA . VAL A 1 391 ? -23.608 -36.278 20.280 1.00 29.91 391 VAL A CA 1
ATOM 3057 C C . VAL A 1 391 ? -24.778 -35.720 21.111 1.00 29.91 391 VAL A C 1
ATOM 3059 O O . VAL A 1 391 ? -25.097 -34.541 20.983 1.00 29.91 391 VAL A O 1
ATOM 3062 N N . ARG A 1 392 ? -25.399 -36.497 22.012 1.00 30.27 392 ARG A N 1
ATOM 3063 C CA . ARG A 1 392 ? -26.499 -36.017 22.878 1.00 30.27 392 ARG A CA 1
ATOM 3064 C C . ARG A 1 392 ? -26.490 -36.664 24.269 1.00 30.27 392 ARG A C 1
ATOM 3066 O O . ARG A 1 392 ? -27.251 -37.598 24.483 1.00 30.27 392 ARG A O 1
ATOM 3073 N N . LEU A 1 393 ? -25.678 -36.154 25.209 1.00 25.39 393 LEU A N 1
ATOM 3074 C CA . LEU A 1 393 ? -25.981 -36.237 26.656 1.00 25.39 393 LEU A CA 1
ATOM 3075 C C . LEU A 1 393 ? -25.135 -35.299 27.562 1.00 25.39 393 LEU A C 1
ATOM 3077 O O . LEU A 1 393 ? -24.581 -35.734 28.565 1.00 25.39 393 LEU A O 1
ATOM 3081 N N . LEU A 1 394 ? -25.024 -34.004 27.235 1.00 27.36 394 LEU A N 1
ATOM 3082 C CA . LEU A 1 394 ? -24.559 -32.966 28.188 1.00 27.36 394 LEU A CA 1
ATOM 3083 C C . LEU A 1 394 ? -25.382 -31.661 28.094 1.00 27.36 394 LEU A C 1
ATOM 3085 O O . LEU A 1 394 ? -24.889 -30.560 28.321 1.00 27.36 394 LEU A O 1
ATOM 3089 N N . GLN A 1 395 ? -26.673 -31.799 27.795 1.00 30.62 395 GLN A N 1
ATOM 3090 C CA . GLN A 1 395 ? -27.697 -30.842 28.218 1.00 30.62 395 GLN A CA 1
ATOM 3091 C C . GLN A 1 395 ? -28.511 -31.534 29.323 1.00 30.62 395 GLN A C 1
ATOM 3093 O O . GLN A 1 395 ? -28.858 -32.702 29.171 1.00 30.62 395 GLN A O 1
ATOM 3098 N N . HIS A 1 396 ? -28.777 -30.822 30.424 1.00 29.36 396 HIS A N 1
ATOM 3099 C CA . HIS A 1 396 ? -29.506 -31.285 31.621 1.00 29.36 396 HIS A CA 1
ATOM 3100 C C . HIS A 1 396 ? -28.840 -32.338 32.539 1.00 29.36 396 HIS A C 1
ATOM 3102 O O . HIS A 1 396 ? -29.428 -33.377 32.815 1.00 29.36 396 HIS A O 1
ATOM 3108 N N . THR A 1 397 ? -27.713 -31.994 33.177 1.00 26.06 397 THR A N 1
ATOM 3109 C CA . THR A 1 397 ? -27.511 -32.282 34.620 1.00 26.06 397 THR A CA 1
ATOM 3110 C C . THR A 1 397 ? -26.712 -31.156 35.289 1.00 26.06 397 THR A C 1
ATOM 3112 O O . THR A 1 397 ? -25.604 -30.820 34.878 1.00 26.06 397 THR A O 1
ATOM 3115 N N . GLY A 1 398 ? -27.272 -30.543 36.336 1.00 30.34 398 GLY A N 1
ATOM 3116 C CA . GLY A 1 398 ? -26.648 -29.431 37.063 1.00 30.34 398 GLY A CA 1
ATOM 3117 C C . GLY A 1 398 ? -25.618 -29.880 38.103 1.00 30.34 398 GLY A C 1
ATOM 3118 O O . GLY A 1 398 ? -25.838 -29.683 39.295 1.00 30.34 398 GLY A O 1
ATOM 3119 N N . ILE A 1 399 ? -24.502 -30.483 37.682 1.00 25.20 399 ILE A N 1
ATOM 3120 C CA . ILE A 1 399 ? -23.437 -30.926 38.601 1.00 25.20 399 ILE A CA 1
ATOM 3121 C C . ILE A 1 399 ? -22.402 -29.807 38.790 1.00 25.20 399 ILE A C 1
ATOM 3123 O O . ILE A 1 399 ? -21.571 -29.543 37.919 1.00 25.20 399 ILE A O 1
ATOM 3127 N N . LYS A 1 400 ? -22.430 -29.150 39.957 1.00 30.16 400 LYS A N 1
ATOM 3128 C CA . LYS A 1 400 ? -21.423 -28.153 40.350 1.00 30.16 400 LYS A CA 1
ATOM 3129 C C . LYS A 1 400 ? -20.134 -28.835 40.829 1.00 30.16 400 LYS A C 1
ATOM 3131 O O . LYS A 1 400 ? -20.002 -29.180 41.998 1.00 30.16 400 LYS A O 1
ATOM 3136 N N . SER A 1 401 ? -19.158 -28.898 39.924 1.00 28.53 401 SER A N 1
ATOM 3137 C CA . SER A 1 401 ? -17.767 -29.339 40.126 1.00 28.53 401 SER A CA 1
ATOM 3138 C C . SER A 1 401 ? -17.536 -30.838 40.366 1.00 28.53 401 SER A C 1
ATOM 3140 O O . SER A 1 401 ? -18.253 -31.504 41.105 1.00 28.53 401 SER A O 1
ATOM 3142 N N . LEU A 1 402 ? -16.448 -31.340 39.776 1.00 24.66 402 LEU A N 1
ATOM 3143 C CA . LEU A 1 402 ? -15.793 -32.584 40.165 1.00 24.66 402 LEU A CA 1
ATOM 3144 C C . LEU A 1 402 ? -14.283 -32.300 40.192 1.00 24.66 402 LEU A C 1
ATOM 3146 O O . LEU A 1 402 ? -13.699 -31.984 39.156 1.00 24.66 402 LEU A O 1
ATOM 3150 N N . ARG A 1 403 ? -13.646 -32.347 41.368 1.00 27.17 403 ARG A N 1
ATOM 3151 C CA . ARG A 1 403 ? -12.186 -32.190 41.488 1.00 27.17 403 ARG A CA 1
ATOM 3152 C C . ARG A 1 403 ? -11.514 -33.556 41.386 1.00 27.17 403 ARG A C 1
ATOM 3154 O O . ARG A 1 403 ? -11.624 -34.358 42.306 1.00 27.17 403 ARG A O 1
ATOM 3161 N N . LEU A 1 404 ? -10.753 -33.776 40.317 1.00 25.31 404 LEU A N 1
ATOM 3162 C CA . LEU A 1 404 ? -9.782 -34.864 40.204 1.00 25.31 404 LEU A CA 1
ATOM 3163 C C . LEU A 1 404 ? -8.427 -34.277 39.789 1.00 25.31 404 LEU A C 1
ATOM 3165 O O . LEU A 1 404 ? -8.283 -33.782 38.679 1.00 25.31 404 LEU A O 1
ATOM 3169 N N . GLY A 1 405 ? -7.455 -34.326 40.705 1.00 30.09 405 GLY A N 1
ATOM 3170 C CA . GLY A 1 405 ? -6.021 -34.180 40.421 1.00 30.09 405 GLY A CA 1
ATOM 3171 C C . GLY A 1 405 ? -5.548 -32.899 39.718 1.00 30.09 405 GLY A C 1
ATOM 3172 O O . GLY A 1 405 ? -5.183 -32.955 38.550 1.00 30.09 405 GLY A O 1
ATOM 3173 N N . GLY A 1 406 ? -5.440 -31.786 40.455 1.00 29.78 406 GLY A N 1
ATOM 3174 C CA . GLY A 1 406 ? -4.473 -30.695 40.206 1.00 29.78 406 GLY A CA 1
ATOM 3175 C C . GLY A 1 406 ? -4.635 -29.804 38.961 1.00 29.78 406 GLY A C 1
ATOM 3176 O O . GLY A 1 406 ? -4.241 -28.643 39.010 1.00 29.78 406 GLY A O 1
ATOM 3177 N N . ASN A 1 407 ? -5.236 -30.289 37.877 1.00 26.58 407 ASN A N 1
ATOM 3178 C CA . ASN A 1 407 ? -5.350 -29.564 36.615 1.00 26.58 407 ASN A CA 1
ATOM 3179 C C . ASN A 1 407 ? -6.719 -28.886 36.486 1.00 26.58 407 ASN A C 1
ATOM 3181 O O . ASN A 1 407 ? -7.760 -29.544 36.536 1.00 26.58 407 ASN A O 1
ATOM 3185 N N . GLN A 1 408 ? -6.726 -27.570 36.248 1.00 29.97 408 GLN A N 1
ATOM 3186 C CA . GLN A 1 408 ? -7.923 -26.874 35.774 1.00 29.97 408 GLN A CA 1
ATOM 3187 C C . GLN A 1 408 ? -8.301 -27.409 34.388 1.00 29.97 408 GLN A C 1
ATOM 3189 O O . GLN A 1 408 ? -7.716 -27.032 33.372 1.00 29.97 408 GLN A O 1
ATOM 3194 N N . ILE A 1 409 ? -9.322 -28.263 34.339 1.00 33.09 409 ILE A N 1
ATOM 3195 C CA . ILE A 1 409 ? -10.027 -28.566 33.096 1.00 33.09 409 ILE A CA 1
ATOM 3196 C C . ILE A 1 409 ? -10.697 -27.261 32.657 1.00 33.09 409 ILE A C 1
ATOM 3198 O O . ILE A 1 409 ? -11.655 -26.824 33.296 1.00 33.09 409 ILE A O 1
ATOM 3202 N N . ARG A 1 410 ? -10.181 -26.622 31.597 1.00 37.91 410 ARG A N 1
ATOM 3203 C CA . ARG A 1 410 ? -10.794 -25.422 31.008 1.00 37.91 410 ARG A CA 1
ATOM 3204 C C . ARG A 1 410 ? -12.242 -25.739 30.635 1.00 37.91 410 ARG A C 1
ATOM 3206 O O . ARG A 1 410 ? -12.497 -26.459 29.670 1.00 37.91 410 ARG A O 1
ATOM 3213 N N . THR A 1 411 ? -13.185 -25.185 31.389 1.00 46.06 411 THR A N 1
ATOM 3214 C CA . THR A 1 411 ? -14.584 -25.113 30.974 1.00 46.06 411 THR A CA 1
ATOM 3215 C C . THR A 1 411 ? -14.659 -24.315 29.678 1.00 46.06 411 THR A C 1
ATOM 3217 O O . THR A 1 411 ? -13.977 -23.301 29.536 1.00 46.06 411 THR A O 1
ATOM 3220 N N . LYS A 1 412 ? -15.465 -24.785 28.724 1.00 60.03 412 LYS A N 1
ATOM 3221 C CA . LYS A 1 412 ? -15.700 -24.097 27.450 1.00 60.03 412 LYS A CA 1
ATOM 3222 C C . LYS A 1 412 ? -16.161 -22.660 27.729 1.00 60.03 412 LYS A C 1
ATOM 3224 O O . LYS A 1 412 ? -17.095 -22.490 28.507 1.00 60.03 412 LYS A O 1
ATOM 3229 N N . SER A 1 413 ? -15.521 -21.671 27.102 1.00 76.94 413 SER A N 1
ATOM 3230 C CA . SER A 1 413 ? -15.905 -20.260 27.212 1.00 76.94 413 SER A CA 1
ATOM 3231 C C . SER A 1 413 ? -17.392 -20.078 26.910 1.00 76.94 413 SER A C 1
ATOM 3233 O O . SER A 1 413 ? -17.888 -20.573 25.892 1.00 76.94 413 SER A O 1
ATOM 3235 N N . THR A 1 414 ? -18.092 -19.381 27.801 1.00 89.00 414 THR A N 1
ATOM 3236 C CA . THR A 1 414 ? -19.507 -19.041 27.634 1.00 89.00 414 THR A CA 1
ATOM 3237 C C . THR A 1 414 ? -19.584 -17.641 27.026 1.00 89.00 414 THR A C 1
ATOM 3239 O O . THR A 1 414 ? -19.068 -16.702 27.641 1.00 89.00 414 THR A O 1
ATOM 3242 N N . PRO A 1 415 ? -20.173 -17.479 25.828 1.00 95.12 415 PRO A N 1
ATOM 3243 C CA . PRO A 1 415 ? -20.331 -16.166 25.225 1.00 95.12 415 PRO A CA 1
ATOM 3244 C C . PRO A 1 415 ? -21.415 -15.359 25.944 1.00 95.12 415 PRO A C 1
ATOM 3246 O O . PRO A 1 415 ? -22.377 -15.929 26.464 1.00 95.12 415 PRO A O 1
ATOM 3249 N N . VAL A 1 416 ? -21.281 -14.036 25.921 1.00 96.75 416 VAL A N 1
ATOM 3250 C CA . VAL A 1 416 ? -22.316 -13.089 26.349 1.00 96.75 416 VAL A CA 1
ATOM 3251 C C . VAL A 1 416 ? -22.902 -12.348 25.146 1.00 96.75 416 VAL A C 1
ATOM 3253 O O . VAL A 1 416 ? -22.282 -12.244 24.086 1.00 96.75 416 VAL A O 1
ATOM 3256 N N . GLU A 1 417 ? -24.112 -11.814 25.297 1.00 97.25 417 GLU A N 1
ATOM 3257 C CA . GLU A 1 417 ? -24.751 -11.021 24.249 1.00 97.25 417 GLU A CA 1
ATOM 3258 C C . GLU A 1 417 ? -24.173 -9.597 24.227 1.00 97.25 417 GLU A C 1
ATOM 3260 O O . GLU A 1 417 ? -24.538 -8.756 25.047 1.00 97.25 417 GLU A O 1
ATOM 3265 N N . LEU A 1 418 ? -23.250 -9.326 23.298 1.00 98.12 418 LEU A N 1
ATOM 3266 C CA . LEU A 1 418 ? -22.627 -8.005 23.175 1.00 98.12 418 LEU A CA 1
ATOM 3267 C C . LEU A 1 418 ? -23.637 -6.928 22.753 1.00 98.12 418 LEU A C 1
ATOM 3269 O O . LEU A 1 418 ? -24.389 -7.088 21.784 1.00 98.12 418 LEU A O 1
ATOM 3273 N N . SER A 1 419 ? -23.579 -5.780 23.427 1.00 97.81 419 SER A N 1
ATOM 3274 C CA . SER A 1 419 ? -24.185 -4.549 22.935 1.00 97.81 419 SER A CA 1
ATOM 3275 C C . SER A 1 419 ? -23.429 -4.066 21.702 1.00 97.81 419 SER A C 1
ATOM 3277 O O . SER A 1 419 ? -22.200 -4.019 21.683 1.00 97.81 419 SER A O 1
ATOM 3279 N N . CYS A 1 420 ? -24.162 -3.672 20.666 1.00 97.62 420 CYS A N 1
ATOM 3280 C CA . CYS A 1 420 ? -23.579 -3.208 19.417 1.00 97.62 420 CYS A CA 1
ATOM 3281 C C . CYS A 1 420 ? -24.393 -2.075 18.790 1.00 97.62 420 CYS A C 1
ATOM 3283 O O . CYS A 1 420 ? -25.564 -1.862 19.112 1.00 97.62 420 CYS A O 1
ATOM 3285 N N . ARG A 1 421 ? -23.745 -1.337 17.890 1.00 97.44 421 ARG A N 1
ATOM 3286 C CA . ARG A 1 421 ? -24.353 -0.363 16.991 1.00 97.44 421 ARG A CA 1
ATOM 3287 C C . ARG A 1 421 ? -24.081 -0.805 15.559 1.00 97.44 421 ARG A C 1
ATOM 3289 O O . ARG A 1 421 ? -22.932 -1.022 15.185 1.00 97.44 421 ARG A O 1
ATOM 3296 N N . VAL A 1 422 ? -25.145 -0.927 14.774 1.00 97.56 422 VAL A N 1
ATOM 3297 C CA . VAL A 1 422 ? -25.066 -1.180 13.333 1.00 97.56 422 VAL A CA 1
ATOM 3298 C C . VAL A 1 422 ? -25.065 0.163 12.606 1.00 97.56 422 VAL A C 1
ATOM 3300 O O . VAL A 1 422 ? -25.895 1.028 12.887 1.00 97.56 422 VAL A O 1
ATOM 3303 N N . HIS A 1 423 ? -24.132 0.323 11.676 1.00 97.38 423 HIS A N 1
ATOM 3304 C CA . HIS A 1 423 ? -24.042 1.430 10.735 1.00 97.38 423 HIS A CA 1
ATOM 3305 C C . HIS A 1 423 ? -24.212 0.872 9.318 1.00 97.38 423 HIS A C 1
ATOM 3307 O O . HIS A 1 423 ? -23.681 -0.195 8.999 1.00 97.38 423 HIS A O 1
ATOM 3313 N N . GLY A 1 424 ? -24.945 1.601 8.475 1.00 93.69 424 GLY A N 1
ATOM 3314 C CA . GLY A 1 424 ? -25.221 1.188 7.100 1.00 93.69 424 GLY A CA 1
ATOM 3315 C C . GLY A 1 424 ? -26.378 0.196 6.984 1.00 93.69 424 GLY A C 1
ATOM 3316 O O . GLY A 1 424 ? -27.243 0.162 7.864 1.00 93.69 424 GLY A O 1
ATOM 3317 N N . PRO A 1 425 ? -26.420 -0.592 5.896 1.00 92.94 425 PRO A N 1
ATOM 3318 C CA . PRO A 1 425 ? -27.429 -1.627 5.704 1.00 92.94 425 PRO A CA 1
ATOM 3319 C C . PRO A 1 425 ? -27.427 -2.637 6.858 1.00 92.94 425 PRO A C 1
ATOM 3321 O O . PRO A 1 425 ? -26.368 -2.984 7.384 1.00 92.94 425 PRO A O 1
ATOM 3324 N N . SER A 1 426 ? -28.597 -3.152 7.235 1.00 91.19 426 SER A N 1
ATOM 3325 C CA . SER A 1 426 ? -28.694 -4.236 8.221 1.00 91.19 426 SER A CA 1
ATOM 3326 C C . SER A 1 426 ? -27.929 -5.488 7.762 1.00 91.19 426 SER A C 1
ATOM 3328 O O . SER A 1 426 ? -27.969 -5.803 6.570 1.00 91.19 426 SER A O 1
ATOM 3330 N N . PRO A 1 427 ? -27.288 -6.250 8.674 1.00 90.56 427 PRO A N 1
ATOM 3331 C CA . PRO A 1 427 ? -26.721 -7.550 8.335 1.00 90.56 427 PRO A CA 1
ATOM 3332 C C . PRO A 1 427 ? -27.794 -8.476 7.756 1.00 90.56 427 PRO A C 1
ATOM 3334 O O . PRO A 1 427 ? -28.891 -8.586 8.306 1.00 90.56 427 PRO A O 1
ATOM 3337 N N . VAL A 1 428 ? -27.458 -9.162 6.667 1.00 87.94 428 VAL A N 1
ATOM 3338 C CA . VAL A 1 428 ? -28.296 -10.193 6.036 1.00 87.94 428 VAL A CA 1
ATOM 3339 C C . VAL A 1 428 ? -27.488 -11.480 5.833 1.00 87.94 428 VAL A C 1
ATOM 3341 O O . VAL A 1 428 ? -26.258 -11.401 5.715 1.00 87.94 428 VAL A O 1
ATOM 3344 N N . PRO A 1 429 ? -28.131 -12.662 5.759 1.00 87.38 429 PRO A N 1
ATOM 3345 C CA . PRO A 1 429 ? -27.439 -13.911 5.448 1.00 87.38 429 PRO A CA 1
ATOM 3346 C C . PRO A 1 429 ? -26.598 -13.794 4.171 1.00 87.38 429 PRO A C 1
ATOM 3348 O O . PRO A 1 429 ? -27.065 -13.282 3.155 1.00 87.38 429 PRO A O 1
ATOM 3351 N N . GLY A 1 430 ? -25.342 -14.237 4.240 1.00 82.69 430 GLY A N 1
ATOM 3352 C CA . GLY A 1 430 ? -24.364 -14.119 3.151 1.00 82.69 430 GLY A CA 1
ATOM 3353 C C . GLY A 1 430 ? -23.631 -12.770 3.050 1.00 82.69 430 GLY A C 1
ATOM 3354 O O . GLY A 1 430 ? -22.656 -12.680 2.306 1.00 82.69 430 GLY A O 1
ATOM 3355 N N . SER A 1 431 ? -24.025 -11.735 3.803 1.00 89.81 431 SER A N 1
ATOM 3356 C CA . SER A 1 431 ? -23.223 -10.504 3.907 1.00 89.81 431 SER A CA 1
ATOM 3357 C C . SER A 1 431 ? -21.956 -10.714 4.749 1.00 89.81 431 SER A C 1
ATOM 3359 O O . SER A 1 431 ? -21.902 -11.589 5.614 1.00 89.81 431 SER A O 1
ATOM 3361 N N . VAL A 1 432 ? -20.933 -9.889 4.498 1.00 94.50 432 VAL A N 1
ATOM 3362 C CA . VAL A 1 432 ? -19.659 -9.889 5.235 1.00 94.50 432 VAL A CA 1
ATOM 3363 C C . VAL A 1 432 ? -19.493 -8.525 5.921 1.00 94.50 432 VAL A C 1
ATOM 3365 O O . VAL A 1 432 ? -18.914 -7.612 5.327 1.00 94.50 432 VAL A O 1
ATOM 3368 N N . PRO A 1 433 ? -20.043 -8.334 7.135 1.00 96.88 433 PRO A N 1
ATOM 3369 C CA . PRO A 1 433 ? -19.948 -7.065 7.849 1.00 96.88 433 PRO A CA 1
ATOM 3370 C C . PRO A 1 433 ? -18.531 -6.817 8.380 1.00 96.88 433 PRO A C 1
ATOM 3372 O O . PRO A 1 433 ? -17.771 -7.755 8.638 1.00 96.88 433 PRO A O 1
ATOM 3375 N N . ILE A 1 434 ? -18.201 -5.547 8.610 1.00 98.31 434 ILE A N 1
ATOM 3376 C CA . ILE A 1 434 ? -17.010 -5.147 9.368 1.00 98.31 434 ILE A CA 1
ATOM 3377 C C . ILE A 1 434 ? -17.395 -5.093 10.849 1.00 98.31 434 ILE A C 1
ATOM 3379 O O . ILE A 1 434 ? -18.263 -4.310 11.221 1.00 98.31 434 ILE A O 1
ATOM 3383 N N . VAL A 1 435 ? -16.765 -5.894 11.706 1.00 98.62 435 VAL A N 1
ATOM 3384 C CA . VAL A 1 435 ? -16.948 -5.837 13.165 1.00 98.62 435 VAL A CA 1
ATOM 3385 C C . VAL A 1 435 ? -15.815 -5.011 13.767 1.00 98.62 435 VAL A C 1
ATOM 3387 O O . VAL A 1 435 ? -14.646 -5.347 13.579 1.00 98.62 435 VAL A O 1
ATOM 3390 N N . VAL A 1 436 ? -16.164 -3.937 14.478 1.00 98.75 436 VAL A N 1
ATOM 3391 C CA . VAL A 1 436 ? -15.216 -2.983 15.071 1.00 98.75 436 VAL A CA 1
ATOM 3392 C C . VAL A 1 436 ? -15.120 -3.195 16.581 1.00 98.75 436 VAL A C 1
ATOM 3394 O O . VAL A 1 436 ? -16.126 -3.131 17.289 1.00 98.75 436 VAL A O 1
ATOM 3397 N N . LEU A 1 437 ? -13.897 -3.446 17.054 1.00 98.62 437 LEU A N 1
ATOM 3398 C CA . LEU A 1 437 ? -13.551 -3.845 18.419 1.00 98.62 437 LEU A CA 1
ATOM 3399 C C . LEU A 1 437 ? -12.602 -2.812 19.051 1.00 98.62 437 LEU A C 1
ATOM 3401 O O . LEU A 1 437 ? -11.480 -2.621 18.581 1.00 98.62 437 LEU A O 1
ATOM 3405 N N . HIS A 1 438 ? -13.044 -2.160 20.125 1.00 97.69 438 HIS A N 1
ATOM 3406 C CA . HIS A 1 438 ? -12.256 -1.156 20.848 1.00 97.69 438 HIS A CA 1
ATOM 3407 C C . HIS A 1 438 ? -11.167 -1.776 21.750 1.00 97.69 438 HIS A C 1
ATOM 3409 O O . HIS A 1 438 ? -11.213 -2.966 22.075 1.00 97.69 438 HIS A O 1
ATOM 3415 N N . ASP A 1 439 ? -10.215 -0.951 22.195 1.00 95.06 439 ASP A N 1
ATOM 3416 C CA . ASP A 1 439 ? -9.228 -1.325 23.215 1.00 95.06 439 ASP A CA 1
ATOM 3417 C C . ASP A 1 439 ? -9.821 -1.351 24.645 1.00 95.06 439 ASP A C 1
ATOM 3419 O O . ASP A 1 439 ? -10.932 -0.875 24.889 1.00 95.06 439 ASP A O 1
ATOM 3423 N N . CYS A 1 440 ? -9.103 -1.940 25.600 1.00 93.88 440 CYS A N 1
ATOM 3424 C CA . CYS A 1 440 ? -9.412 -1.900 27.026 1.00 93.88 440 CYS A CA 1
ATOM 3425 C C . CYS A 1 440 ? -9.613 -0.447 27.497 1.00 93.88 440 CYS A C 1
ATOM 3427 O O . CYS A 1 440 ? -8.857 0.440 27.114 1.00 93.88 440 CYS A O 1
ATOM 3429 N N . LEU A 1 441 ? -10.631 -0.202 28.331 1.00 93.31 441 LEU A N 1
ATOM 3430 C CA . LEU A 1 441 ? -11.069 1.150 28.730 1.00 93.31 441 LEU A CA 1
ATOM 3431 C C . LEU A 1 441 ? -11.602 2.016 27.558 1.00 93.31 441 LEU A C 1
ATOM 3433 O O . LEU A 1 441 ? -11.573 3.244 27.605 1.00 93.31 441 LEU A O 1
ATOM 3437 N N . GLY A 1 442 ? -12.139 1.375 26.516 1.00 94.00 442 GLY A N 1
ATOM 3438 C CA . GLY A 1 442 ? -12.947 2.004 25.463 1.00 94.00 442 GLY A CA 1
ATOM 3439 C C . GLY A 1 442 ? -14.388 1.478 25.399 1.00 94.00 442 GLY A C 1
ATOM 3440 O O . GLY A 1 442 ? -14.799 0.626 26.190 1.00 94.00 442 GLY A O 1
ATOM 3441 N N . CYS A 1 443 ? -15.149 1.968 24.418 1.00 95.31 443 CYS A N 1
ATOM 3442 C CA . CYS A 1 443 ? -16.489 1.502 24.055 1.00 95.31 443 CYS A CA 1
ATOM 3443 C C . CYS A 1 443 ? -16.781 1.711 22.553 1.00 95.31 443 CYS A C 1
ATOM 3445 O O . CYS A 1 443 ? -16.047 2.385 21.829 1.00 95.31 443 CYS A O 1
ATOM 3447 N N . LYS A 1 444 ? -17.911 1.195 22.057 1.00 96.19 444 LYS A N 1
ATOM 3448 C CA . LYS A 1 444 ? -18.359 1.331 20.658 1.00 96.19 444 LYS A CA 1
ATOM 3449 C C . LYS A 1 444 ? -18.488 2.781 20.179 1.00 96.19 444 LYS A C 1
ATOM 3451 O O . LYS A 1 444 ? -18.278 3.057 19.001 1.00 96.19 444 LYS A O 1
ATOM 3456 N N . LYS A 1 445 ? -18.808 3.723 21.078 1.00 94.19 445 LYS A N 1
ATOM 3457 C CA . LYS A 1 445 ? -18.994 5.148 20.731 1.00 94.19 445 LYS A CA 1
ATOM 3458 C C . LYS A 1 445 ? -17.698 5.823 20.292 1.00 94.19 445 LYS A C 1
ATOM 3460 O O . LYS A 1 445 ? -17.752 6.757 19.499 1.00 94.19 445 LYS A O 1
ATOM 3465 N N . ASN A 1 446 ? -16.555 5.333 20.766 1.00 91.94 446 ASN A N 1
ATOM 3466 C CA . ASN A 1 446 ? -15.240 5.818 20.360 1.00 91.94 446 ASN A CA 1
ATOM 3467 C C . ASN A 1 446 ? -14.999 5.687 18.846 1.00 91.94 446 ASN A C 1
ATOM 3469 O O . ASN A 1 446 ? -14.264 6.477 18.262 1.00 91.94 446 ASN A O 1
ATOM 3473 N N . TRP A 1 447 ? -15.671 4.729 18.203 1.00 95.12 447 TRP A N 1
ATOM 3474 C CA . TRP A 1 447 ? -15.508 4.396 16.789 1.00 95.12 447 TRP A CA 1
ATOM 3475 C C . TRP A 1 447 ? -16.591 4.989 15.880 1.00 95.12 447 TRP A C 1
ATOM 3477 O O . TRP A 1 447 ? -16.578 4.738 14.676 1.00 95.12 447 TRP A O 1
ATOM 3487 N N . GLU A 1 448 ? -17.520 5.782 16.424 1.00 93.25 448 GLU A N 1
ATOM 3488 C CA . GLU A 1 448 ? -18.711 6.288 15.727 1.00 93.25 448 GLU A CA 1
ATOM 3489 C C . GLU A 1 448 ? -18.376 6.983 14.395 1.00 93.25 448 GLU A C 1
ATOM 3491 O O . GLU A 1 448 ? -18.931 6.631 13.353 1.00 93.25 448 GLU A O 1
ATOM 3496 N N . SER A 1 449 ? -17.433 7.931 14.410 1.00 92.81 449 SER A N 1
ATOM 3497 C CA . SER A 1 449 ? -17.027 8.710 13.231 1.00 92.81 449 SER A CA 1
ATOM 3498 C C . SER A 1 449 ? -16.349 7.845 12.164 1.00 92.81 449 SER A C 1
ATOM 3500 O O . SER A 1 449 ? -16.652 7.971 10.977 1.00 92.81 449 SER A O 1
ATOM 3502 N N . VAL A 1 450 ? -15.477 6.921 12.580 1.00 94.62 450 VAL A N 1
ATOM 3503 C CA . VAL A 1 450 ? -14.799 5.957 11.700 1.00 94.62 450 VAL A CA 1
ATOM 3504 C C . VAL A 1 450 ? -15.821 5.025 11.046 1.00 94.62 450 VAL A C 1
ATOM 3506 O O . VAL A 1 450 ? -15.810 4.864 9.826 1.00 94.62 450 VAL A O 1
ATOM 3509 N N . CYS A 1 451 ? -16.750 4.465 11.827 1.00 96.88 451 CYS A N 1
ATOM 3510 C CA . CYS A 1 451 ? -17.782 3.555 11.331 1.00 96.88 451 CYS A CA 1
ATOM 3511 C C . CYS A 1 451 ? -18.713 4.245 10.328 1.00 96.88 451 CYS A C 1
ATOM 3513 O O . CYS A 1 451 ? -18.991 3.683 9.268 1.00 96.88 451 CYS A O 1
ATOM 3515 N N . GLN A 1 452 ? -19.142 5.480 10.612 1.00 95.44 452 GLN A N 1
ATOM 3516 C CA . GLN A 1 452 ? -19.920 6.294 9.674 1.00 95.44 452 GLN A CA 1
ATOM 3517 C C . GLN A 1 452 ? -19.141 6.569 8.376 1.00 95.44 452 GLN A C 1
ATOM 3519 O O . GLN A 1 452 ? -19.672 6.339 7.292 1.00 95.44 452 GLN A O 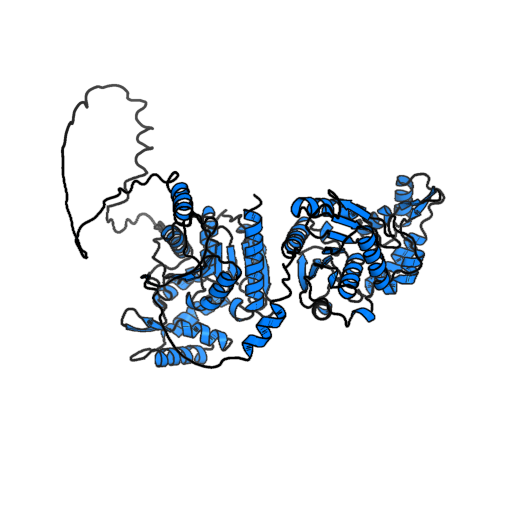1
ATOM 3524 N N . LYS A 1 453 ? -17.873 6.995 8.460 1.00 93.75 453 LYS A N 1
ATOM 3525 C CA . LYS A 1 453 ? -17.049 7.341 7.286 1.00 93.75 453 LYS A CA 1
ATOM 3526 C C . LYS A 1 453 ? -16.774 6.132 6.378 1.00 93.75 453 LYS A C 1
ATOM 3528 O O . LYS A 1 453 ? -16.881 6.256 5.156 1.00 93.75 453 LYS A O 1
ATOM 3533 N N . ILE A 1 454 ? -16.495 4.962 6.968 1.00 92.25 454 ILE A N 1
ATOM 3534 C CA . ILE A 1 454 ? -16.372 3.682 6.245 1.00 92.25 454 ILE A CA 1
ATOM 3535 C C . ILE A 1 454 ? -17.707 3.318 5.587 1.00 92.25 454 ILE A C 1
ATOM 3537 O O . ILE A 1 454 ? -17.733 3.029 4.393 1.00 92.25 454 ILE A O 1
ATOM 3541 N N . THR A 1 455 ? -18.817 3.381 6.330 1.00 91.44 455 THR A N 1
ATOM 3542 C CA . THR A 1 455 ? -20.164 3.071 5.816 1.00 91.44 455 THR A CA 1
ATOM 3543 C C . THR A 1 455 ? -20.505 3.923 4.592 1.00 91.44 455 THR A C 1
ATOM 3545 O O . THR A 1 455 ? -20.830 3.380 3.541 1.00 91.44 455 THR A O 1
ATOM 3548 N N . VAL A 1 456 ? -20.380 5.250 4.702 1.00 88.69 456 VAL A N 1
ATOM 3549 C CA . VAL A 1 456 ? -20.683 6.205 3.619 1.00 88.69 456 VAL A CA 1
ATOM 3550 C C . VAL A 1 456 ? -19.849 5.926 2.366 1.00 88.69 456 VAL A C 1
ATOM 3552 O O . VAL A 1 456 ? -20.343 6.078 1.254 1.00 88.69 456 VAL A O 1
ATOM 3555 N N . SER A 1 457 ? -18.600 5.489 2.537 1.00 83.38 457 SER A N 1
ATOM 3556 C CA . SER A 1 457 ? -17.659 5.318 1.424 1.00 83.38 457 SER A CA 1
ATOM 3557 C C . SER A 1 457 ? -17.649 3.917 0.808 1.00 83.38 457 SER A C 1
ATOM 3559 O O . SER A 1 457 ? -17.085 3.745 -0.267 1.00 83.38 457 SER A O 1
ATOM 3561 N N . THR A 1 458 ? -18.234 2.915 1.473 1.00 84.00 458 THR A N 1
ATOM 3562 C CA . THR A 1 458 ? -18.234 1.506 1.023 1.00 84.00 458 THR A CA 1
ATOM 3563 C C . THR A 1 458 ? -19.629 0.913 0.823 1.00 84.00 458 THR A C 1
ATOM 3565 O O . THR A 1 458 ? -19.757 -0.127 0.183 1.00 84.00 458 THR A O 1
ATOM 3568 N N . ASN A 1 459 ? -20.665 1.529 1.404 1.00 87.31 459 ASN A N 1
ATOM 3569 C CA . ASN A 1 459 ? -21.997 0.950 1.606 1.00 87.31 459 ASN A CA 1
ATOM 3570 C C . ASN A 1 459 ? -21.993 -0.410 2.350 1.00 87.31 459 ASN A C 1
ATOM 3572 O O . ASN A 1 459 ? -22.966 -1.161 2.291 1.00 87.31 459 ASN A O 1
ATOM 3576 N N . MET A 1 460 ? -20.907 -0.747 3.056 1.00 89.94 460 MET A N 1
ATOM 3577 C CA . MET A 1 460 ? -20.828 -1.957 3.873 1.00 89.94 460 MET A CA 1
ATOM 3578 C C . MET A 1 460 ? -21.496 -1.755 5.231 1.00 89.94 460 MET A C 1
ATOM 3580 O O . MET A 1 460 ? -21.440 -0.679 5.825 1.00 89.94 460 MET A O 1
ATOM 3584 N N . THR A 1 461 ? -22.061 -2.838 5.756 1.00 96.50 461 THR A N 1
ATOM 3585 C CA . THR A 1 461 ? -22.502 -2.921 7.146 1.00 96.50 461 THR A CA 1
ATOM 3586 C C . THR A 1 461 ? -21.298 -2.884 8.089 1.00 96.50 461 THR A C 1
ATOM 3588 O O . THR A 1 461 ? -20.412 -3.739 7.997 1.00 96.50 461 THR A O 1
ATOM 3591 N N . VAL A 1 462 ? -21.291 -1.945 9.036 1.00 98.06 462 VAL A N 1
ATOM 3592 C CA . VAL A 1 462 ? -20.282 -1.860 10.105 1.00 98.06 462 VAL A CA 1
ATOM 3593 C C . VAL A 1 462 ? -20.959 -2.056 11.461 1.00 98.06 462 VAL A C 1
ATOM 3595 O O . VAL A 1 462 ? -21.948 -1.397 11.768 1.00 98.06 462 VAL A O 1
ATOM 3598 N N . ILE A 1 463 ? -20.440 -2.968 12.280 1.00 98.19 463 ILE A N 1
ATOM 3599 C CA . ILE A 1 463 ? -20.978 -3.339 13.591 1.00 98.19 463 ILE A CA 1
ATOM 3600 C C . ILE A 1 463 ? -19.942 -2.966 14.655 1.00 98.19 463 ILE A C 1
ATOM 3602 O O . ILE A 1 463 ? -18.993 -3.712 14.893 1.00 98.19 463 ILE A O 1
ATOM 3606 N N . ALA A 1 464 ? -20.113 -1.813 15.300 1.00 98.44 464 ALA A N 1
ATOM 3607 C CA . ALA A 1 464 ? -19.286 -1.410 16.436 1.00 98.44 464 ALA A CA 1
ATOM 3608 C C . ALA A 1 464 ? -19.829 -2.050 17.718 1.00 98.44 464 ALA A C 1
ATOM 3610 O O . ALA A 1 464 ? -21.020 -1.923 18.011 1.00 98.44 464 ALA A O 1
ATOM 3611 N N . VAL A 1 465 ? -18.985 -2.741 18.483 1.00 98.25 465 VAL A N 1
ATOM 3612 C CA . VAL A 1 465 ? -19.413 -3.511 19.666 1.00 98.25 465 VAL A CA 1
ATOM 3613 C C . VAL A 1 465 ? -18.803 -2.950 20.939 1.00 98.25 465 VAL A C 1
ATOM 3615 O O . VAL A 1 465 ? -17.686 -2.445 20.908 1.00 98.25 465 VAL A O 1
ATOM 3618 N N . ASP A 1 466 ? -19.512 -3.068 22.058 1.00 98.38 466 ASP A N 1
ATOM 3619 C CA . ASP A 1 466 ? -18.875 -3.015 23.371 1.00 98.38 466 ASP A CA 1
ATOM 3620 C C . ASP A 1 466 ? -18.418 -4.427 23.738 1.00 98.38 466 ASP A C 1
ATOM 3622 O O . ASP A 1 466 ? -19.225 -5.359 23.704 1.00 98.38 466 ASP A O 1
ATOM 3626 N N . ALA A 1 467 ? -17.158 -4.606 24.125 1.00 98.31 467 ALA A N 1
ATOM 3627 C CA . ALA A 1 467 ? -16.692 -5.865 24.703 1.00 98.31 467 ALA A CA 1
ATOM 3628 C C . ALA A 1 467 ? -17.427 -6.176 26.024 1.00 98.31 467 ALA A C 1
ATOM 3630 O O . ALA A 1 467 ? -17.936 -5.274 26.694 1.00 98.31 467 ALA A O 1
ATOM 3631 N N . ARG A 1 468 ? -17.442 -7.444 26.462 1.00 98.06 468 ARG A N 1
ATOM 3632 C CA . ARG A 1 468 ? -17.872 -7.787 27.833 1.00 98.06 468 ARG A CA 1
ATOM 3633 C C . ARG A 1 468 ? -17.133 -6.920 28.863 1.00 98.06 468 ARG A C 1
ATOM 3635 O O . ARG A 1 468 ? -15.970 -6.559 28.647 1.00 98.06 468 ARG A O 1
ATOM 3642 N N . ASN A 1 469 ? -17.781 -6.604 29.984 1.00 97.69 469 ASN A N 1
ATOM 3643 C CA . ASN A 1 469 ? -17.266 -5.681 31.011 1.00 97.69 469 ASN A CA 1
ATOM 3644 C C . ASN A 1 469 ? -17.041 -4.222 30.555 1.00 97.69 469 ASN A C 1
ATOM 3646 O O . ASN A 1 469 ? -16.452 -3.455 31.316 1.00 97.69 469 ASN A O 1
ATOM 3650 N N . HIS A 1 470 ? -17.511 -3.824 29.366 1.00 97.38 470 HIS A N 1
ATOM 3651 C CA . HIS A 1 470 ? -17.418 -2.456 28.847 1.00 97.38 470 HIS A CA 1
ATOM 3652 C C . HIS A 1 470 ? -18.777 -1.943 28.335 1.00 97.38 470 HIS A C 1
ATOM 3654 O O . HIS A 1 470 ? -19.639 -2.705 27.894 1.00 97.38 470 HIS A O 1
ATOM 3660 N N . GLY A 1 471 ? -18.959 -0.623 28.366 1.00 95.56 471 GLY A N 1
ATOM 3661 C CA . GLY A 1 471 ? -20.068 0.097 27.748 1.00 95.56 471 GLY A CA 1
ATOM 3662 C C . GLY A 1 471 ? -21.460 -0.341 28.222 1.00 95.56 471 GLY A C 1
ATOM 3663 O O . GLY A 1 471 ? -21.841 -0.137 29.371 1.00 95.56 471 GLY A O 1
ATOM 3664 N N . ASP A 1 472 ? -22.285 -0.814 27.292 1.00 95.94 472 ASP A N 1
ATOM 3665 C CA . ASP A 1 472 ? -23.634 -1.352 27.518 1.00 95.94 472 ASP A CA 1
ATOM 3666 C C . ASP A 1 472 ? -23.672 -2.893 27.539 1.00 95.94 472 ASP A C 1
ATOM 3668 O O . ASP A 1 472 ? -24.750 -3.470 27.691 1.00 95.94 472 ASP A O 1
ATOM 3672 N N . SER A 1 473 ? -22.535 -3.572 27.354 1.00 97.44 473 SER A N 1
ATOM 3673 C CA . SER A 1 473 ? -22.475 -5.038 27.343 1.00 97.44 473 SER A CA 1
ATOM 3674 C C . SER A 1 473 ? -22.647 -5.649 28.748 1.00 97.44 473 SER A C 1
ATOM 3676 O O . SER A 1 473 ? -22.564 -4.953 29.769 1.00 97.44 473 SER A O 1
ATOM 3678 N N . PRO A 1 474 ? -22.933 -6.962 28.842 1.00 95.88 474 PRO A N 1
ATOM 3679 C CA . PRO A 1 474 ? -23.027 -7.657 30.119 1.00 95.88 474 PRO A CA 1
ATOM 3680 C C . PRO A 1 474 ? -21.728 -7.618 30.933 1.00 95.88 474 PRO A C 1
ATOM 3682 O O . PRO A 1 474 ? -20.618 -7.612 30.391 1.00 95.88 474 PRO A O 1
ATOM 3685 N N . ASP A 1 475 ? -21.906 -7.635 32.252 1.00 95.06 475 ASP A N 1
ATOM 3686 C CA . ASP A 1 475 ? -20.828 -7.801 33.222 1.00 95.06 475 ASP A CA 1
ATOM 3687 C C . ASP A 1 475 ? -20.593 -9.302 33.431 1.00 95.06 475 ASP A C 1
ATOM 3689 O O . ASP A 1 475 ? -21.548 -10.049 33.646 1.00 95.06 475 ASP A O 1
ATOM 3693 N N . ASP A 1 476 ? -19.339 -9.747 33.387 1.00 95.81 476 ASP A N 1
ATOM 3694 C CA . ASP A 1 476 ? -18.954 -11.144 33.592 1.00 95.81 476 ASP A CA 1
ATOM 3695 C C . ASP A 1 476 ? -17.634 -11.240 34.377 1.00 95.81 476 ASP A C 1
ATOM 3697 O O . ASP A 1 476 ? -16.723 -10.426 34.214 1.00 95.81 476 ASP A O 1
ATOM 3701 N N . ASN A 1 477 ? -17.504 -12.252 35.237 1.00 95.06 477 ASN A N 1
ATOM 3702 C CA . ASN A 1 477 ? -16.296 -12.465 36.043 1.00 95.06 477 ASN A CA 1
ATOM 3703 C C . ASN A 1 477 ? -15.081 -12.931 35.215 1.00 95.06 477 ASN A C 1
ATOM 3705 O O . ASN A 1 477 ? -13.947 -12.836 35.688 1.00 95.06 477 ASN A O 1
ATOM 3709 N N . SER A 1 478 ? -15.304 -13.451 34.007 1.00 94.75 478 SER A N 1
ATOM 3710 C CA . SER A 1 478 ? -14.281 -13.918 33.070 1.00 94.75 478 SER A CA 1
ATOM 3711 C C . SER A 1 478 ? -14.008 -12.883 31.981 1.00 94.75 478 SER A C 1
ATOM 3713 O O . SER A 1 478 ? -14.925 -12.371 31.331 1.00 94.75 478 SER A O 1
ATOM 3715 N N . HIS A 1 479 ? -12.729 -12.577 31.771 1.00 96.12 479 HIS A N 1
ATOM 3716 C CA . HIS A 1 479 ? -12.302 -11.653 30.730 1.00 96.12 479 HIS A CA 1
ATOM 3717 C C . HIS A 1 479 ? -10.939 -12.075 30.167 1.00 96.12 479 HIS A C 1
ATOM 3719 O O . HIS A 1 479 ? -9.891 -11.804 30.746 1.00 96.12 479 HIS A O 1
ATOM 3725 N N . GLY A 1 480 ? -10.948 -12.756 29.026 1.00 95.19 480 GLY A N 1
ATOM 3726 C CA . GLY A 1 480 ? -9.741 -13.130 28.300 1.00 95.19 480 GLY A CA 1
ATOM 3727 C C . GLY A 1 480 ? -10.030 -13.364 26.823 1.00 95.19 480 GLY A C 1
ATOM 3728 O O . GLY A 1 480 ? -11.179 -13.510 26.408 1.00 95.19 480 GLY A O 1
ATOM 3729 N N . TYR A 1 481 ? -8.980 -13.420 26.008 1.00 96.62 481 TYR A N 1
ATOM 3730 C CA . TYR A 1 481 ? -9.126 -13.527 24.555 1.00 96.62 481 TYR A CA 1
ATOM 3731 C C . TYR A 1 481 ? -9.911 -14.749 24.033 1.00 96.62 481 TYR A C 1
ATOM 3733 O O . TYR A 1 481 ? -10.616 -14.581 23.040 1.00 96.62 481 TYR A O 1
ATOM 3741 N N . PRO A 1 482 ? -9.887 -15.943 24.666 1.00 95.31 482 PRO A N 1
ATOM 3742 C CA . PRO A 1 482 ? -10.796 -17.034 24.298 1.00 95.31 482 PRO A CA 1
ATOM 3743 C C . PRO A 1 482 ? -12.279 -16.697 24.510 1.00 95.31 482 PRO A C 1
ATOM 3745 O O . PRO A 1 482 ? -13.117 -17.112 23.713 1.00 95.31 482 PRO A O 1
ATOM 3748 N N . ASP A 1 483 ? -12.596 -15.926 25.552 1.00 97.12 483 ASP A N 1
ATOM 3749 C CA . ASP A 1 483 ? -13.966 -15.538 25.893 1.00 97.12 483 ASP A CA 1
ATOM 3750 C C . ASP A 1 483 ? -14.459 -14.409 24.977 1.00 97.12 483 ASP A C 1
ATOM 3752 O O . ASP A 1 483 ? -15.545 -14.503 24.413 1.00 97.12 483 ASP A O 1
ATOM 3756 N N . LEU A 1 484 ? -13.610 -13.406 24.717 1.00 98.31 484 LEU A N 1
ATOM 3757 C CA . LEU A 1 484 ? -13.881 -12.344 23.740 1.00 98.31 484 LEU A CA 1
ATOM 3758 C C . LEU A 1 484 ? -14.048 -12.903 22.314 1.00 98.31 484 LEU A C 1
ATOM 3760 O O . LEU A 1 484 ? -14.937 -12.478 21.580 1.00 98.31 484 LEU A O 1
ATOM 3764 N N . ALA A 1 485 ? -13.241 -13.895 21.922 1.00 98.12 485 ALA A N 1
ATOM 3765 C CA . ALA A 1 485 ? -13.415 -14.591 20.647 1.00 98.12 485 ALA A CA 1
ATOM 3766 C C . ALA A 1 485 ? -14.755 -15.346 20.586 1.00 98.12 485 ALA A C 1
ATOM 3768 O O . ALA A 1 485 ? -15.426 -15.312 19.553 1.00 98.12 485 ALA A O 1
ATOM 3769 N N . ALA A 1 486 ? -15.178 -15.984 21.685 1.00 97.88 486 ALA A N 1
ATOM 3770 C CA . ALA A 1 486 ? -16.485 -16.633 21.773 1.00 97.88 486 ALA A CA 1
ATOM 3771 C C . ALA A 1 486 ? -17.643 -15.623 21.651 1.00 97.88 486 ALA A C 1
ATOM 3773 O O . ALA A 1 486 ? -18.628 -15.922 20.976 1.00 97.88 486 ALA A O 1
ATOM 3774 N N . ASP A 1 487 ? -17.513 -14.424 22.225 1.00 98.56 487 ASP A N 1
ATOM 3775 C CA . ASP A 1 487 ? -18.513 -13.354 22.101 1.00 98.56 487 ASP A CA 1
ATOM 3776 C C . ASP A 1 487 ? -18.674 -12.873 20.653 1.00 98.56 487 ASP A C 1
ATOM 3778 O O . ASP A 1 487 ? -19.791 -12.790 20.144 1.00 98.56 487 ASP A O 1
ATOM 3782 N N . ILE A 1 488 ? -17.564 -12.611 19.953 1.00 98.38 488 ILE A N 1
ATOM 3783 C CA . ILE A 1 488 ? -17.582 -12.210 18.534 1.00 98.38 488 ILE A CA 1
ATOM 3784 C C . ILE A 1 488 ? -18.176 -13.342 17.676 1.00 98.38 488 ILE A C 1
ATOM 3786 O O . ILE A 1 488 ? -19.009 -13.108 16.802 1.00 98.38 488 ILE A O 1
ATOM 3790 N N . SER A 1 489 ? -17.798 -14.590 17.966 1.00 98.25 489 SER A N 1
ATOM 3791 C CA . SER A 1 489 ? -18.330 -15.795 17.319 1.00 98.25 489 SER A CA 1
ATOM 3792 C C . SER A 1 489 ? -19.849 -15.946 17.517 1.00 98.25 489 SER A C 1
ATOM 3794 O O . SER A 1 489 ? -20.563 -16.337 16.589 1.00 98.25 489 SER A O 1
ATOM 3796 N N . HIS A 1 490 ? -20.362 -15.582 18.697 1.00 97.88 490 HIS A N 1
ATOM 3797 C CA . HIS A 1 490 ? -21.791 -15.554 19.012 1.00 97.88 490 HIS A CA 1
ATOM 3798 C C . HIS A 1 490 ? -22.525 -14.382 18.340 1.00 97.88 490 HIS A C 1
ATOM 3800 O O . HIS A 1 490 ? -23.624 -14.574 17.823 1.00 97.88 490 HIS A O 1
ATOM 3806 N N . LEU A 1 491 ? -21.910 -13.198 18.269 1.00 97.81 491 LEU A N 1
ATOM 3807 C CA . LEU A 1 491 ? -22.449 -12.027 17.573 1.00 97.81 491 LEU A CA 1
ATOM 3808 C C . LEU A 1 491 ? -22.665 -12.289 16.075 1.00 97.81 491 LEU A C 1
ATOM 3810 O O . LEU A 1 491 ? -23.724 -11.959 15.541 1.00 97.81 491 LEU A O 1
ATOM 3814 N N . LEU A 1 492 ? -21.690 -12.912 15.403 1.00 97.00 492 LEU A N 1
ATOM 3815 C CA . LEU A 1 492 ? -21.820 -13.300 13.993 1.00 97.00 492 LEU A CA 1
ATOM 3816 C C . LEU A 1 492 ? -22.992 -14.280 13.800 1.00 97.00 492 LEU A C 1
ATOM 3818 O O . LEU A 1 492 ? -23.834 -14.084 12.923 1.00 97.00 492 LEU A O 1
ATOM 3822 N N . ALA A 1 493 ? -23.117 -15.274 14.689 1.00 95.88 493 ALA A N 1
ATOM 3823 C CA . ALA A 1 493 ? -24.231 -16.221 14.673 1.00 95.88 493 ALA A CA 1
ATOM 3824 C C . ALA A 1 493 ? -25.597 -15.551 14.929 1.00 95.88 493 ALA A C 1
ATOM 3826 O O . ALA A 1 493 ? -26.569 -15.893 14.260 1.00 95.88 493 ALA A O 1
ATOM 3827 N N . LYS A 1 494 ? -25.680 -14.569 15.841 1.00 94.62 494 LYS A N 1
ATOM 3828 C CA . LYS A 1 494 ? -26.900 -13.784 16.118 1.00 94.62 494 LYS A CA 1
ATOM 3829 C C . LYS A 1 494 ? -27.414 -13.047 14.876 1.00 94.62 494 LYS A C 1
ATOM 3831 O O . LYS A 1 494 ? -28.623 -12.951 14.686 1.00 94.62 494 LYS A O 1
ATOM 3836 N N . TYR A 1 495 ? -26.511 -12.548 14.034 1.00 94.62 495 TYR A N 1
ATOM 3837 C CA . TYR A 1 495 ? -26.851 -11.874 12.778 1.00 94.62 495 TYR A CA 1
ATOM 3838 C C . TYR A 1 495 ? -26.954 -12.815 11.565 1.00 94.62 495 TYR A C 1
ATOM 3840 O O . TYR A 1 495 ? -27.158 -12.341 10.449 1.00 94.62 495 TYR A O 1
ATOM 3848 N N . SER A 1 496 ? -26.836 -14.135 11.758 1.00 94.50 496 SER A N 1
ATOM 3849 C CA . SER A 1 496 ? -26.824 -15.136 10.679 1.00 94.50 496 SER A CA 1
ATOM 3850 C C . SER A 1 496 ? -25.770 -14.864 9.591 1.00 94.50 496 SER A C 1
ATOM 3852 O O . SER A 1 496 ? -25.976 -15.195 8.423 1.00 94.50 496 SER A O 1
ATOM 3854 N N . VAL A 1 497 ? -24.635 -14.261 9.965 1.00 93.50 497 VAL A N 1
ATOM 3855 C CA . VAL A 1 497 ? -23.496 -14.018 9.068 1.00 93.50 497 VAL A CA 1
ATOM 3856 C C . VAL A 1 497 ? -22.409 -15.063 9.310 1.00 93.50 497 VAL A C 1
ATOM 3858 O O . VAL A 1 497 ? -22.015 -15.331 10.444 1.00 93.50 497 VAL A O 1
ATOM 3861 N N . GLU A 1 498 ? -21.924 -15.683 8.235 1.00 94.94 498 GLU A N 1
ATOM 3862 C CA . GLU A 1 498 ? -20.958 -16.787 8.329 1.00 94.94 498 GLU A CA 1
ATOM 3863 C C . GLU A 1 498 ? -19.554 -16.305 8.706 1.00 94.94 498 GLU A C 1
ATOM 3865 O O . GLU A 1 498 ? -18.830 -16.994 9.424 1.00 94.94 498 GLU A O 1
ATOM 3870 N N . LYS A 1 499 ? -19.173 -15.116 8.224 1.00 96.44 499 LYS A N 1
ATOM 3871 C CA . LYS A 1 499 ? -17.862 -14.501 8.442 1.00 96.44 499 LYS A CA 1
ATOM 3872 C C . LYS A 1 499 ? -17.944 -12.977 8.424 1.00 96.44 499 LYS A C 1
ATOM 3874 O O . LYS A 1 499 ? -18.798 -12.413 7.745 1.00 96.44 499 LYS A O 1
ATOM 3879 N N . GLY A 1 500 ? -17.022 -12.320 9.121 1.00 97.00 500 GLY A N 1
ATOM 3880 C CA . GLY A 1 500 ? -16.866 -10.863 9.107 1.00 97.00 500 GLY A CA 1
ATOM 3881 C C . GLY A 1 500 ? -15.435 -10.429 8.792 1.00 97.00 500 GLY A C 1
ATOM 3882 O O . GLY A 1 500 ? -14.498 -11.223 8.886 1.00 97.00 500 GLY A O 1
ATOM 3883 N N . ILE A 1 501 ? -15.263 -9.160 8.434 1.00 98.31 501 ILE A N 1
ATOM 3884 C CA . ILE A 1 501 ? -13.963 -8.481 8.499 1.00 98.31 501 ILE A CA 1
ATOM 3885 C C . ILE A 1 501 ? -13.807 -7.972 9.929 1.00 98.31 501 ILE A C 1
ATOM 3887 O O . ILE A 1 501 ? -14.704 -7.301 10.431 1.00 98.31 501 ILE A O 1
ATOM 3891 N N . LEU A 1 502 ? -12.702 -8.281 10.601 1.00 98.69 502 LEU A N 1
ATOM 3892 C CA . LEU A 1 502 ? -12.493 -7.849 11.985 1.00 98.69 502 LEU A CA 1
ATOM 3893 C C . LEU A 1 502 ? -11.506 -6.685 12.026 1.00 98.69 502 LEU A C 1
ATOM 3895 O O . LEU A 1 502 ? -10.355 -6.853 11.632 1.00 98.69 502 LEU A O 1
ATOM 3899 N N . LEU A 1 503 ? -11.944 -5.529 12.523 1.00 98.69 503 LEU A N 1
ATOM 3900 C CA . LEU A 1 503 ? -11.094 -4.375 12.808 1.00 98.69 503 LEU A CA 1
ATOM 3901 C C . LEU A 1 503 ? -11.021 -4.207 14.323 1.00 98.69 503 LEU A C 1
ATOM 3903 O O . LEU A 1 503 ? -12.032 -3.929 14.961 1.00 98.69 503 LEU A O 1
ATOM 3907 N N . GLY A 1 504 ? -9.840 -4.389 14.908 1.00 98.44 504 GLY A N 1
ATOM 3908 C CA . GLY A 1 504 ? -9.669 -4.324 16.355 1.00 98.44 504 GLY A CA 1
ATOM 3909 C C . GLY A 1 504 ? -8.437 -3.543 16.783 1.00 98.44 504 GLY A C 1
ATOM 3910 O O . GLY A 1 504 ? -7.353 -3.755 16.249 1.00 98.44 504 GLY A O 1
ATOM 3911 N N . HIS A 1 505 ? -8.599 -2.676 17.779 1.00 97.81 505 HIS A N 1
ATOM 3912 C CA . HIS A 1 505 ? -7.529 -1.882 18.393 1.00 97.81 505 HIS A CA 1
ATOM 3913 C C . HIS A 1 505 ? -7.127 -2.466 19.747 1.00 97.81 505 HIS A C 1
ATOM 3915 O O . HIS A 1 505 ? -7.999 -2.911 20.491 1.00 97.81 505 HIS A O 1
ATOM 3921 N N . GLY A 1 506 ? -5.823 -2.548 20.034 1.00 94.88 506 GLY A N 1
ATOM 3922 C CA . GLY A 1 506 ? -5.316 -3.032 21.323 1.00 94.88 506 GLY A CA 1
ATOM 3923 C C . GLY A 1 506 ? -5.861 -4.419 21.702 1.00 94.88 506 GLY A C 1
ATOM 3924 O O . GLY A 1 506 ? -5.720 -5.406 20.968 1.00 94.88 506 GLY A O 1
ATOM 3925 N N . MET A 1 507 ? -6.558 -4.485 22.835 1.00 96.31 507 MET A N 1
ATOM 3926 C CA . MET A 1 507 ? -7.353 -5.619 23.306 1.00 96.31 507 MET A CA 1
ATOM 3927 C C . MET A 1 507 ? -8.344 -6.134 22.252 1.00 96.31 507 MET A C 1
ATOM 3929 O O . MET A 1 507 ? -8.413 -7.343 22.027 1.00 96.31 507 MET A O 1
ATOM 3933 N N . GLY A 1 508 ? -9.079 -5.257 21.568 1.00 98.00 508 GLY A N 1
ATOM 3934 C CA . GLY A 1 508 ? -9.979 -5.629 20.477 1.00 98.00 508 GLY A CA 1
ATOM 3935 C C . GLY A 1 508 ? -9.239 -6.288 19.311 1.00 98.00 508 GLY A C 1
ATOM 3936 O O . GLY A 1 508 ? -9.709 -7.279 18.750 1.00 98.00 508 GLY A O 1
ATOM 3937 N N . GLY A 1 509 ? -8.030 -5.809 19.003 1.00 97.75 509 GLY A N 1
ATOM 3938 C CA . GLY A 1 509 ? -7.139 -6.405 18.003 1.00 97.75 509 GLY A CA 1
ATOM 3939 C C . GLY A 1 509 ? -6.700 -7.818 18.385 1.00 97.75 509 GLY A C 1
ATOM 3940 O O . GLY A 1 509 ? -6.748 -8.740 17.570 1.00 97.75 509 GLY A O 1
ATOM 3941 N N . ARG A 1 510 ? -6.360 -8.034 19.660 1.00 97.19 510 ARG A N 1
ATOM 3942 C CA . ARG A 1 510 ? -6.049 -9.367 20.198 1.00 97.19 510 ARG A CA 1
ATOM 3943 C C . ARG A 1 510 ? -7.267 -10.292 20.284 1.00 97.19 510 ARG A C 1
ATOM 3945 O O . ARG A 1 510 ? -7.128 -11.479 20.001 1.00 97.19 510 ARG A O 1
ATOM 3952 N N . ALA A 1 511 ? -8.465 -9.788 20.574 1.00 98.31 511 ALA A N 1
ATOM 3953 C CA . ALA A 1 511 ? -9.696 -10.580 20.487 1.00 98.31 511 ALA A CA 1
ATOM 3954 C C . ALA A 1 511 ? -9.963 -11.060 19.047 1.00 98.31 511 ALA A C 1
ATOM 3956 O O . ALA A 1 511 ? -10.253 -12.238 18.826 1.00 98.31 511 ALA A O 1
ATOM 3957 N N . ALA A 1 512 ? -9.777 -10.176 18.062 1.00 98.62 512 ALA A N 1
ATOM 3958 C CA . ALA A 1 512 ? -9.891 -10.506 16.645 1.00 98.62 512 ALA A CA 1
ATOM 3959 C C . ALA A 1 512 ? -8.829 -11.525 16.188 1.00 98.62 512 ALA A C 1
ATOM 3961 O O . ALA A 1 512 ? -9.169 -12.521 15.547 1.00 98.62 512 ALA A O 1
ATOM 3962 N N . MET A 1 513 ? -7.563 -11.340 16.587 1.00 98.50 513 MET A N 1
ATOM 3963 C CA . MET A 1 513 ? -6.483 -12.314 16.369 1.00 98.50 513 MET A CA 1
ATOM 3964 C C . MET A 1 513 ? -6.805 -13.681 16.982 1.00 98.50 513 MET A C 1
ATOM 3966 O O . MET A 1 513 ? -6.543 -14.713 16.363 1.00 98.50 513 MET A O 1
ATOM 3970 N N . ALA A 1 514 ? -7.388 -13.711 18.183 1.00 97.81 514 ALA A N 1
ATOM 3971 C CA . ALA A 1 514 ? -7.768 -14.958 18.828 1.00 97.81 514 ALA A CA 1
ATOM 3972 C C . ALA A 1 514 ? -8.852 -15.700 18.037 1.00 97.81 514 ALA A C 1
ATOM 3974 O O . ALA A 1 514 ? -8.670 -16.888 17.772 1.00 97.81 514 ALA A O 1
ATOM 3975 N N . LEU A 1 515 ? -9.909 -15.007 17.587 1.00 98.25 515 LEU A N 1
ATOM 3976 C CA . LEU A 1 515 ? -10.949 -15.609 16.747 1.00 98.25 515 LEU A CA 1
ATOM 3977 C C . LEU A 1 515 ? -10.400 -16.092 15.395 1.00 98.25 515 LEU A C 1
ATOM 3979 O O . LEU A 1 515 ? -10.709 -17.204 14.975 1.00 98.25 515 LEU A O 1
ATOM 3983 N N . ALA A 1 516 ? -9.537 -15.310 14.744 1.00 98.44 516 ALA A N 1
ATOM 3984 C CA . ALA A 1 516 ? -8.908 -15.687 13.477 1.00 98.44 516 ALA A CA 1
ATOM 3985 C C . ALA A 1 516 ? -8.059 -16.972 13.587 1.00 98.44 516 ALA A C 1
ATOM 3987 O O . ALA A 1 516 ? -7.995 -17.758 12.643 1.00 98.44 516 ALA A O 1
ATOM 3988 N N . LEU A 1 517 ? -7.444 -17.222 14.748 1.00 97.75 517 LEU A N 1
ATOM 3989 C CA . LEU A 1 517 ? -6.660 -18.432 15.024 1.00 97.75 517 LEU A CA 1
ATOM 3990 C C . LEU A 1 517 ? -7.499 -19.605 15.577 1.00 97.75 517 LEU A C 1
ATOM 3992 O O . LEU A 1 517 ? -7.062 -20.758 15.508 1.00 97.75 517 LEU A O 1
ATOM 3996 N N . THR A 1 518 ? -8.677 -19.368 16.166 1.00 95.62 518 THR A N 1
ATOM 3997 C CA . THR A 1 518 ? -9.553 -20.436 16.695 1.00 95.62 518 THR A CA 1
ATOM 3998 C C . THR A 1 518 ? -10.626 -20.892 15.715 1.00 95.62 518 THR A C 1
ATOM 4000 O O . THR A 1 518 ? -10.869 -22.094 15.633 1.00 95.62 518 THR A O 1
ATOM 4003 N N . GLU A 1 519 ? -11.234 -19.972 14.972 1.00 96.88 519 GLU A N 1
ATOM 4004 C CA . GLU A 1 519 ? -12.308 -20.219 14.006 1.00 96.88 519 GLU A CA 1
ATOM 4005 C C . GLU A 1 519 ? -12.036 -19.451 12.691 1.00 96.88 519 GLU A C 1
ATOM 4007 O O . GLU A 1 519 ? -12.822 -18.583 12.309 1.00 96.88 519 GLU A O 1
ATOM 4012 N N . PRO A 1 520 ? -10.941 -19.755 11.959 1.00 96.94 520 PRO A N 1
ATOM 4013 C CA . PRO A 1 520 ? -10.501 -18.987 10.784 1.00 96.94 520 PRO A CA 1
ATOM 4014 C C . PRO A 1 520 ? -11.575 -18.821 9.698 1.00 96.94 520 PRO A C 1
ATOM 4016 O O . PRO A 1 520 ? -11.593 -17.808 9.007 1.00 96.94 520 PRO A O 1
ATOM 4019 N N . ALA A 1 521 ? -12.503 -19.776 9.571 1.00 96.44 521 ALA A N 1
ATOM 4020 C CA . ALA A 1 521 ? -13.619 -19.707 8.626 1.00 96.44 521 ALA A CA 1
ATOM 4021 C C . ALA A 1 521 ? -14.581 -18.525 8.880 1.00 96.44 521 ALA A C 1
ATOM 4023 O O . ALA A 1 521 ? -15.250 -18.089 7.947 1.00 96.44 521 ALA A O 1
ATOM 4024 N N . LYS A 1 522 ? -14.625 -17.986 10.108 1.00 97.44 522 LYS A N 1
ATOM 4025 C CA . LYS A 1 522 ? -15.458 -16.833 10.496 1.00 97.44 522 LYS A CA 1
ATOM 4026 C C . LYS A 1 522 ? -14.802 -15.474 10.236 1.00 97.44 522 LYS A C 1
ATOM 4028 O O . LYS A 1 522 ? -15.418 -14.441 10.498 1.00 97.44 522 LYS A O 1
ATOM 4033 N N . VAL A 1 523 ? -13.571 -15.448 9.722 1.00 98.06 523 VAL A N 1
ATOM 4034 C CA . VAL A 1 523 ? -12.813 -14.210 9.497 1.00 98.06 523 VAL A CA 1
ATOM 4035 C C . VAL A 1 523 ? -12.453 -14.090 8.020 1.00 98.06 523 VAL A C 1
ATOM 4037 O O . VAL A 1 523 ? -11.652 -14.863 7.498 1.00 98.06 523 VAL A O 1
ATOM 4040 N N . ALA A 1 524 ? -13.048 -13.111 7.338 1.00 96.00 524 ALA A N 1
ATOM 4041 C CA . ALA A 1 524 ? -12.782 -12.823 5.929 1.00 96.00 524 ALA A CA 1
ATOM 4042 C C . ALA A 1 524 ? -11.423 -12.129 5.741 1.00 96.00 524 ALA A C 1
ATOM 4044 O O . ALA A 1 524 ? -10.626 -12.545 4.905 1.00 96.00 524 ALA A O 1
ATOM 4045 N N . SER A 1 525 ? -11.153 -11.112 6.559 1.00 97.00 525 SER A N 1
ATOM 4046 C CA . SER A 1 525 ? -9.848 -10.465 6.700 1.00 97.00 525 SER A CA 1
ATOM 4047 C C . SER A 1 525 ? -9.733 -9.807 8.078 1.00 97.00 525 SER A C 1
ATOM 4049 O O . SER A 1 525 ? -10.729 -9.643 8.792 1.00 97.00 525 SER A O 1
ATOM 4051 N N . LEU A 1 526 ? -8.505 -9.468 8.469 1.00 98.50 526 LEU A N 1
ATOM 4052 C CA . LEU A 1 526 ? -8.166 -8.994 9.809 1.00 98.50 526 LEU A CA 1
ATOM 4053 C C . LEU A 1 526 ? -7.386 -7.672 9.748 1.00 98.50 526 LEU A C 1
ATOM 4055 O O . LEU A 1 526 ? -6.410 -7.560 9.013 1.00 98.50 526 LEU A O 1
ATOM 4059 N N . ILE A 1 527 ? -7.791 -6.689 10.549 1.00 98.62 527 ILE A N 1
ATOM 4060 C CA . ILE A 1 527 ? -7.100 -5.412 10.756 1.00 98.62 527 ILE A CA 1
ATOM 4061 C C . ILE A 1 527 ? -6.818 -5.277 12.255 1.00 98.62 527 ILE A C 1
ATOM 4063 O O . ILE A 1 527 ? -7.740 -5.142 13.059 1.00 98.62 527 ILE A O 1
ATOM 4067 N N . VAL A 1 528 ? -5.542 -5.312 12.625 1.00 98.56 528 VAL A N 1
ATOM 4068 C CA . VAL A 1 528 ? -5.054 -5.145 13.995 1.00 98.56 528 VAL A CA 1
ATOM 4069 C C . VAL A 1 528 ? -4.430 -3.761 14.116 1.00 98.56 528 VAL A C 1
ATOM 4071 O O . VAL A 1 528 ? -3.405 -3.480 13.499 1.00 98.56 528 VAL A O 1
ATOM 4074 N N . VAL A 1 529 ? -5.050 -2.891 14.904 1.00 98.00 529 VAL A N 1
ATOM 4075 C CA . VAL A 1 529 ? -4.548 -1.545 15.184 1.00 98.00 529 VAL A CA 1
ATOM 4076 C C . VAL A 1 529 ? -3.698 -1.604 16.449 1.00 98.00 529 VAL A C 1
ATOM 4078 O O . VAL A 1 529 ? -4.190 -1.956 17.520 1.00 98.00 529 VAL A O 1
ATOM 4081 N N . ASP A 1 530 ? -2.417 -1.292 16.279 1.00 94.06 530 ASP A N 1
ATOM 4082 C CA . ASP A 1 530 ? -1.399 -1.104 17.312 1.00 94.06 530 ASP A CA 1
ATOM 4083 C C . ASP A 1 530 ? -1.367 -2.148 18.447 1.00 94.06 530 ASP A C 1
ATOM 4085 O O . ASP A 1 530 ? -1.383 -1.815 19.629 1.00 94.06 530 ASP A O 1
ATOM 4089 N N . MET A 1 531 ? -1.318 -3.441 18.099 1.00 93.75 531 MET A N 1
ATOM 4090 C CA . MET A 1 531 ? -1.089 -4.496 19.093 1.00 93.75 531 MET A CA 1
ATOM 4091 C C . MET A 1 531 ? -0.429 -5.753 18.521 1.00 93.75 531 MET A C 1
ATOM 4093 O O . MET A 1 531 ? -0.943 -6.384 17.600 1.00 93.75 531 MET A O 1
ATOM 4097 N N . SER A 1 532 ? 0.672 -6.183 19.132 1.00 91.06 532 SER A N 1
ATOM 4098 C CA . SER A 1 532 ? 1.319 -7.462 18.839 1.00 91.06 532 SER A CA 1
ATOM 4099 C C . SER A 1 532 ? 0.717 -8.650 19.624 1.00 91.06 532 SER A C 1
ATOM 4101 O O . SER A 1 532 ? 0.335 -8.494 20.792 1.00 91.06 532 SER A O 1
ATOM 4103 N N . PRO A 1 533 ? 0.666 -9.869 19.045 1.00 92.12 533 PRO A N 1
ATOM 4104 C CA . PRO A 1 533 ? 0.371 -11.117 19.754 1.00 92.12 533 PRO A CA 1
ATOM 4105 C C . PRO A 1 533 ? 1.606 -11.755 20.422 1.00 92.12 533 PRO A C 1
ATOM 4107 O O . PRO A 1 533 ? 1.472 -12.813 21.034 1.00 92.12 533 PRO A O 1
ATOM 4110 N N . VAL A 1 534 ? 2.804 -11.179 20.259 1.00 84.94 534 VAL A N 1
ATOM 4111 C CA . VAL A 1 534 ? 4.084 -11.797 20.650 1.00 84.94 534 VAL A CA 1
ATOM 4112 C C . VAL A 1 534 ? 4.590 -11.224 21.972 1.00 84.94 534 VAL A C 1
ATOM 4114 O O . VAL A 1 534 ? 4.514 -11.906 22.995 1.00 84.94 534 VAL A O 1
ATOM 4117 N N . SER A 1 535 ? 5.077 -9.980 21.980 1.00 74.94 535 SER A N 1
ATOM 4118 C CA . SER A 1 535 ? 5.496 -9.323 23.212 1.00 74.94 535 SER A CA 1
ATOM 4119 C C . SER A 1 535 ? 4.287 -8.856 24.023 1.00 74.94 535 SER A C 1
ATOM 4121 O O . SER A 1 535 ? 3.270 -8.367 23.520 1.00 74.94 535 SER A O 1
ATOM 4123 N N . THR A 1 536 ? 4.398 -9.032 25.333 1.00 64.56 536 THR A N 1
ATOM 4124 C CA . THR A 1 536 ? 3.572 -8.326 26.304 1.00 64.56 536 THR A CA 1
ATOM 4125 C C . THR A 1 536 ? 4.384 -7.111 26.711 1.00 64.56 536 THR A C 1
ATOM 4127 O O . THR A 1 536 ? 5.401 -7.268 27.383 1.00 64.56 536 THR A O 1
ATOM 4130 N N . SER A 1 537 ? 4.000 -5.921 26.239 1.00 61.94 537 SER A N 1
ATOM 4131 C CA . SER A 1 537 ? 4.725 -4.703 26.605 1.00 61.94 537 SER A CA 1
ATOM 4132 C C . SER A 1 537 ? 4.706 -4.534 28.122 1.00 61.94 537 SER A C 1
ATOM 4134 O O . SER A 1 537 ? 3.641 -4.582 28.748 1.00 61.94 537 SER A O 1
ATOM 4136 N N . THR A 1 538 ? 5.883 -4.313 28.706 1.00 64.75 538 THR A N 1
ATOM 4137 C CA . THR A 1 538 ? 6.028 -3.961 30.122 1.00 64.75 538 THR A CA 1
ATOM 4138 C C . THR A 1 538 ? 5.232 -2.698 30.435 1.00 64.75 538 THR A C 1
ATOM 4140 O O . THR A 1 538 ? 4.468 -2.688 31.390 1.00 64.75 538 THR A O 1
ATOM 4143 N N . VAL A 1 539 ? 5.270 -1.701 29.545 1.00 69.12 539 VAL A N 1
ATOM 4144 C CA . VAL A 1 539 ? 4.532 -0.438 29.693 1.00 69.12 539 VAL A CA 1
ATOM 4145 C C . VAL A 1 539 ? 3.024 -0.668 29.836 1.00 69.12 539 VAL A C 1
ATOM 4147 O O . VAL A 1 539 ? 2.413 -0.094 30.728 1.00 69.12 539 VAL A O 1
ATOM 4150 N N . LEU A 1 540 ? 2.412 -1.544 29.026 1.00 72.44 540 LEU A N 1
ATOM 4151 C CA . LEU A 1 540 ? 0.979 -1.871 29.166 1.00 72.44 540 LEU A CA 1
ATOM 4152 C C . LEU A 1 540 ? 0.694 -2.732 30.404 1.00 72.44 540 LEU A C 1
ATOM 4154 O O . LEU A 1 540 ? -0.371 -2.612 31.010 1.00 72.44 540 LEU A O 1
ATOM 4158 N N . SER A 1 541 ? 1.649 -3.584 30.783 1.00 78.50 541 SER A N 1
ATOM 4159 C CA . SER A 1 541 ? 1.570 -4.427 31.983 1.00 78.50 541 SER A CA 1
ATOM 4160 C C . SER A 1 541 ? 1.585 -3.610 33.271 1.00 78.50 541 SER A C 1
ATOM 4162 O O . SER A 1 541 ? 0.908 -3.989 34.221 1.00 78.50 541 SER A O 1
ATOM 4164 N N . ASP A 1 542 ? 2.289 -2.478 33.273 1.00 81.62 542 ASP A N 1
ATOM 4165 C CA . ASP A 1 542 ? 2.327 -1.525 34.381 1.00 81.62 542 ASP A CA 1
ATOM 4166 C C . ASP A 1 542 ? 1.165 -0.515 34.300 1.00 81.62 542 ASP A C 1
ATOM 4168 O O . ASP A 1 542 ? 0.560 -0.170 35.320 1.00 81.62 542 ASP A O 1
ATOM 4172 N N . PHE A 1 543 ? 0.804 -0.073 33.087 1.00 86.44 543 PHE A N 1
ATOM 4173 C CA . PHE A 1 543 ? -0.238 0.930 32.851 1.00 86.44 543 PHE A CA 1
ATOM 4174 C C . PHE A 1 543 ? -1.637 0.447 33.240 1.00 86.44 543 PHE A C 1
ATOM 4176 O O . PHE A 1 543 ? -2.269 1.087 34.076 1.00 86.44 543 PHE A O 1
ATOM 4183 N N . TYR A 1 544 ? -2.143 -0.661 32.678 1.00 89.06 544 TYR A N 1
ATOM 4184 C CA . TYR A 1 544 ? -3.551 -1.028 32.897 1.00 89.06 544 TYR A CA 1
ATOM 4185 C C . TYR A 1 544 ? -3.898 -1.322 34.368 1.00 89.06 544 TYR A C 1
ATOM 4187 O O . TYR A 1 544 ? -4.946 -0.844 34.799 1.00 89.06 544 TYR A O 1
ATOM 4195 N N . PRO A 1 545 ? -3.086 -2.038 35.179 1.00 91.12 545 PRO A N 1
ATOM 4196 C CA . PRO A 1 545 ? -3.384 -2.199 36.602 1.00 91.12 545 PRO A CA 1
ATOM 4197 C C . PRO A 1 545 ? -3.440 -0.854 37.330 1.00 91.12 545 PRO A C 1
ATOM 4199 O O . PRO A 1 545 ? -4.402 -0.604 38.050 1.00 91.12 545 PRO A O 1
ATOM 4202 N N . LYS A 1 546 ? -2.456 0.028 37.091 1.00 92.56 546 LYS A N 1
ATOM 4203 C CA . LYS A 1 546 ? -2.382 1.351 37.723 1.00 92.56 546 LYS A CA 1
ATOM 4204 C C . LYS A 1 546 ? -3.568 2.230 37.316 1.00 92.56 546 LYS A C 1
ATOM 4206 O O . LYS A 1 546 ? -4.207 2.821 38.179 1.00 92.56 546 LYS A O 1
ATOM 4211 N N . ALA A 1 547 ? -3.898 2.271 36.025 1.00 93.12 547 ALA A N 1
ATOM 4212 C CA . ALA A 1 547 ? -5.045 3.002 35.500 1.00 93.12 547 ALA A CA 1
ATOM 4213 C C . ALA A 1 547 ? -6.361 2.469 36.086 1.00 93.12 547 ALA A C 1
ATOM 4215 O O . ALA A 1 547 ? -7.156 3.256 36.581 1.00 93.12 547 ALA A O 1
ATOM 4216 N N . ILE A 1 548 ? -6.581 1.150 36.112 1.00 95.38 548 ILE A N 1
ATOM 4217 C CA . ILE A 1 548 ? -7.792 0.558 36.705 1.00 95.38 548 ILE A CA 1
ATOM 4218 C C . ILE A 1 548 ? -7.897 0.888 38.202 1.00 95.38 548 ILE A C 1
ATOM 4220 O O . ILE A 1 548 ? -8.980 1.256 38.654 1.00 95.38 548 ILE A O 1
ATOM 4224 N N . ASP A 1 549 ? -6.799 0.807 38.959 1.00 95.25 549 ASP A N 1
ATOM 4225 C CA . ASP A 1 549 ? -6.784 1.131 40.392 1.00 95.25 549 ASP A CA 1
ATOM 4226 C C . ASP A 1 549 ? -7.089 2.624 40.644 1.00 95.25 549 ASP A C 1
ATOM 4228 O O . ASP A 1 549 ? -7.854 2.945 41.553 1.00 95.25 549 ASP A O 1
ATOM 4232 N N . ILE A 1 550 ? -6.587 3.532 39.796 1.00 95.69 550 ILE A N 1
ATOM 4233 C CA . ILE A 1 550 ? -6.894 4.975 39.844 1.00 95.69 550 ILE A CA 1
ATOM 4234 C C . ILE A 1 550 ? -8.349 5.262 39.438 1.00 95.69 550 ILE A C 1
ATOM 4236 O O . ILE A 1 550 ? -9.059 5.978 40.136 1.00 95.69 550 ILE A O 1
ATOM 4240 N N . LEU A 1 551 ? -8.846 4.692 38.338 1.00 95.88 551 LEU A N 1
ATOM 4241 C CA . LEU A 1 551 ? -10.237 4.903 37.916 1.00 95.88 551 LEU A CA 1
ATOM 4242 C C . LEU A 1 551 ? -11.234 4.334 38.944 1.00 95.88 551 LEU A C 1
ATOM 4244 O O . LEU A 1 551 ? -12.338 4.858 39.088 1.00 95.88 551 LEU A O 1
ATOM 4248 N N . SER A 1 552 ? -10.835 3.309 39.704 1.00 95.25 552 SER A N 1
ATOM 4249 C CA . SER A 1 552 ? -11.644 2.722 40.782 1.00 95.25 552 SER A CA 1
ATOM 4250 C C . SER A 1 552 ? -11.770 3.616 42.022 1.00 95.25 552 SER A C 1
ATOM 4252 O O . SER A 1 552 ? -12.669 3.381 42.825 1.00 95.25 552 SER A O 1
ATOM 4254 N N . SER A 1 553 ? -10.924 4.643 42.187 1.00 94.25 553 SER A N 1
ATOM 4255 C CA . SER A 1 553 ? -11.043 5.618 43.284 1.00 94.25 553 SER A CA 1
ATOM 4256 C C . SER A 1 553 ? -11.938 6.819 42.951 1.00 94.25 553 SER A C 1
ATOM 4258 O O . SER A 1 553 ? -12.121 7.693 43.797 1.00 94.25 553 SER A O 1
ATOM 4260 N N . THR A 1 554 ? -12.510 6.881 41.739 1.00 94.31 554 THR A N 1
ATOM 4261 C CA . THR A 1 554 ? -13.379 7.998 41.336 1.00 94.31 554 THR A CA 1
ATOM 4262 C C . THR A 1 554 ? -14.700 7.960 42.105 1.00 94.31 554 THR A C 1
ATOM 4264 O O . THR A 1 554 ? -15.499 7.038 41.929 1.00 94.31 554 THR A O 1
ATOM 4267 N N . ASP A 1 555 ? -14.954 8.988 42.914 1.00 92.88 555 ASP A N 1
ATOM 4268 C CA . ASP A 1 555 ? -16.246 9.180 43.568 1.00 92.88 555 ASP A CA 1
ATOM 4269 C C . ASP A 1 555 ? -17.288 9.742 42.581 1.00 92.88 555 ASP A C 1
ATOM 4271 O O . ASP A 1 555 ? -17.052 10.720 41.866 1.00 92.88 555 ASP A O 1
ATOM 4275 N N . PHE A 1 556 ? -18.456 9.103 42.549 1.00 93.75 556 PHE A N 1
ATOM 4276 C CA . PHE A 1 556 ? -19.614 9.482 41.739 1.00 93.75 556 PHE A CA 1
ATOM 4277 C C . PHE A 1 556 ? -20.887 9.661 42.590 1.00 93.75 556 PHE A C 1
ATOM 4279 O O . PHE A 1 556 ? -21.991 9.734 42.034 1.00 93.75 556 PHE A O 1
ATOM 4286 N N . GLU A 1 557 ? -20.787 9.687 43.924 1.00 87.88 557 GLU A N 1
ATOM 4287 C CA . GLU A 1 557 ? -21.957 9.742 44.801 1.00 87.88 557 GLU A CA 1
ATOM 4288 C C . GLU A 1 557 ? -22.802 11.005 44.543 1.00 87.88 557 GLU A C 1
ATOM 4290 O O . GLU A 1 557 ? -22.311 12.130 44.447 1.00 87.88 557 GLU A O 1
ATOM 4295 N N . GLY A 1 558 ? -24.111 10.813 44.347 1.00 82.56 558 GLY A N 1
ATOM 4296 C CA . GLY A 1 558 ? -25.052 11.899 44.041 1.00 82.56 558 GLY A CA 1
ATOM 4297 C C . GLY A 1 558 ? -24.814 12.641 42.713 1.00 82.56 558 GLY A C 1
ATOM 4298 O O . GLY A 1 558 ? -25.492 13.639 42.451 1.00 82.56 558 GLY A O 1
ATOM 4299 N N . ALA A 1 559 ? -23.881 12.193 41.867 1.00 89.25 559 ALA A N 1
ATOM 4300 C CA . ALA A 1 559 ? -23.527 12.882 40.632 1.00 89.25 559 ALA A CA 1
ATOM 4301 C C . ALA A 1 559 ? -24.609 12.753 39.542 1.00 89.25 559 ALA A C 1
ATOM 4303 O O . ALA A 1 559 ? -25.173 11.684 39.308 1.00 89.25 559 ALA A O 1
ATOM 4304 N N . ASP A 1 560 ? -24.850 13.848 38.817 1.00 94.62 560 ASP A N 1
ATOM 4305 C CA . ASP A 1 560 ? -25.436 13.821 37.474 1.00 94.62 560 ASP A CA 1
ATOM 4306 C C . ASP A 1 560 ? -24.346 13.555 36.412 1.00 94.62 560 ASP A C 1
ATOM 4308 O O . ASP A 1 560 ? -23.164 13.440 36.736 1.00 94.62 560 ASP A O 1
ATOM 4312 N N . LEU A 1 561 ? -24.718 13.461 35.129 1.00 94.44 561 LEU A N 1
ATOM 4313 C CA . LEU A 1 561 ? -23.766 13.156 34.052 1.00 94.44 561 LEU A CA 1
ATOM 4314 C C . LEU A 1 561 ? -22.616 14.174 33.940 1.00 94.44 561 LEU A C 1
ATOM 4316 O O . LEU A 1 561 ? -21.492 13.780 33.633 1.00 9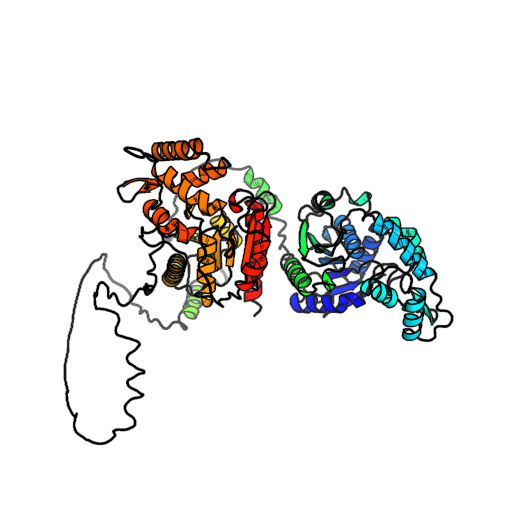4.44 561 LEU A O 1
ATOM 4320 N N . ASN A 1 562 ? -22.882 15.462 34.171 1.00 94.94 562 ASN A N 1
ATOM 4321 C CA . ASN A 1 562 ? -21.870 16.509 34.036 1.00 94.94 562 ASN A CA 1
ATOM 4322 C C . ASN A 1 562 ? -20.916 16.478 35.232 1.00 94.94 562 ASN A C 1
ATOM 4324 O O . ASN A 1 562 ? -19.703 16.517 35.043 1.00 94.94 562 ASN A O 1
ATOM 4328 N N . LYS A 1 563 ? -21.450 16.314 36.449 1.00 96.31 563 LYS A N 1
ATOM 4329 C CA . LYS A 1 563 ? -20.639 16.117 37.661 1.00 96.31 563 LYS A CA 1
ATOM 4330 C C . LYS A 1 563 ? -19.793 14.849 37.584 1.00 96.31 563 LYS A C 1
ATOM 4332 O O . LYS A 1 563 ? -18.616 14.894 37.915 1.00 96.31 563 LYS A O 1
ATOM 4337 N N . ALA A 1 564 ? -20.359 13.746 37.092 1.00 96.81 564 ALA A N 1
ATOM 4338 C CA . ALA A 1 564 ? -19.635 12.491 36.923 1.00 96.81 564 ALA A CA 1
ATOM 4339 C C . ALA A 1 564 ? -18.489 12.634 35.912 1.00 96.81 564 ALA A C 1
ATOM 4341 O O . ALA A 1 564 ? -17.382 12.168 36.166 1.00 96.81 564 ALA A O 1
ATOM 4342 N N . LYS A 1 565 ? -18.717 13.326 34.787 1.00 96.50 565 LYS A N 1
ATOM 4343 C CA . LYS A 1 565 ? -17.646 13.637 33.831 1.00 96.50 565 LYS A CA 1
ATOM 4344 C C . LYS A 1 565 ? -16.560 14.526 34.433 1.00 96.50 565 LYS A C 1
ATOM 4346 O O . LYS A 1 565 ? -15.393 14.270 34.170 1.00 96.50 565 LYS A O 1
ATOM 4351 N N . LEU A 1 566 ? -16.920 15.515 35.249 1.00 96.19 566 LEU A N 1
ATOM 4352 C CA . LEU A 1 566 ? -15.947 16.379 35.920 1.00 96.19 566 LEU A CA 1
ATOM 4353 C C . LEU A 1 566 ? -15.111 15.609 36.958 1.00 96.19 566 LEU A C 1
ATOM 4355 O O . LEU A 1 566 ? -13.894 15.740 36.969 1.00 96.19 566 LEU A O 1
ATOM 4359 N N . ALA A 1 567 ? -15.732 14.753 37.775 1.00 96.69 567 ALA A N 1
ATOM 4360 C CA . ALA A 1 567 ? -15.020 13.899 38.732 1.00 96.69 567 ALA A CA 1
ATOM 4361 C C . ALA A 1 567 ? -14.035 12.947 38.027 1.00 96.69 567 ALA A C 1
ATOM 4363 O O . ALA A 1 567 ? -12.867 12.854 38.401 1.00 96.69 567 ALA A O 1
ATOM 4364 N N . ALA A 1 568 ? -14.486 12.308 36.945 1.00 96.75 568 ALA A N 1
ATOM 4365 C CA . ALA A 1 568 ? -13.652 11.484 36.077 1.00 96.75 568 ALA A CA 1
ATOM 4366 C C . ALA A 1 568 ? -12.497 12.267 35.425 1.00 96.75 568 ALA A C 1
ATOM 4368 O O . ALA A 1 568 ? -11.374 11.769 35.365 1.00 96.75 568 ALA A O 1
ATOM 4369 N N . GLN A 1 569 ? -12.762 13.489 34.950 1.00 96.81 569 GLN A N 1
ATOM 4370 C CA . GLN A 1 569 ? -11.758 14.370 34.354 1.00 96.81 569 GLN A CA 1
ATOM 4371 C C . GLN A 1 569 ? -10.675 14.735 35.369 1.00 96.81 569 GLN A C 1
ATOM 4373 O O . GLN A 1 569 ? -9.497 14.609 35.047 1.00 96.81 569 GLN A O 1
ATOM 4378 N N . ASN A 1 570 ? -11.058 15.124 36.588 1.00 96.19 570 ASN A N 1
ATOM 4379 C CA . ASN A 1 570 ? -10.111 15.461 37.650 1.00 96.19 570 ASN A CA 1
ATOM 4380 C C . ASN A 1 570 ? -9.176 14.279 37.939 1.00 96.19 570 ASN A C 1
ATOM 4382 O O . ASN A 1 570 ? -7.965 14.435 37.844 1.00 96.19 570 ASN A O 1
ATOM 4386 N N . ILE A 1 571 ? -9.720 13.076 38.161 1.00 96.12 571 ILE A N 1
ATOM 4387 C CA . ILE A 1 571 ? -8.917 11.871 38.428 1.00 96.12 571 ILE A CA 1
ATOM 4388 C C . ILE A 1 571 ? -7.963 11.533 37.266 1.00 96.12 571 ILE A C 1
ATOM 4390 O O . ILE A 1 571 ? -6.807 11.186 37.515 1.00 96.12 571 ILE A O 1
ATOM 4394 N N . ILE A 1 572 ? -8.400 11.661 36.005 1.00 94.31 572 ILE A N 1
ATOM 4395 C CA . ILE A 1 572 ? -7.543 11.432 34.824 1.00 94.31 572 ILE A CA 1
ATOM 4396 C C . ILE A 1 572 ? -6.416 12.470 34.724 1.00 94.31 572 ILE A C 1
ATOM 4398 O O . ILE A 1 572 ? -5.285 12.110 34.391 1.00 94.31 572 ILE A O 1
ATOM 4402 N N . VAL A 1 573 ? -6.715 13.745 34.986 1.00 94.12 573 VAL A N 1
ATOM 4403 C CA . VAL A 1 573 ? -5.755 14.853 34.868 1.00 94.12 573 VAL A CA 1
ATOM 4404 C C . VAL A 1 573 ? -4.748 14.834 36.019 1.00 94.12 573 VAL A C 1
ATOM 4406 O O . VAL A 1 573 ? -3.549 14.879 35.765 1.00 94.12 573 VAL A O 1
ATOM 4409 N N . GLU A 1 574 ? -5.209 14.690 37.263 1.00 95.44 574 GLU A N 1
ATOM 4410 C CA . GLU A 1 574 ? -4.371 14.644 38.474 1.00 95.44 574 GLU A CA 1
ATOM 4411 C C . GLU A 1 574 ? -3.379 13.471 38.485 1.00 95.44 574 GLU A C 1
ATOM 4413 O O . GLU A 1 574 ? -2.345 13.546 39.145 1.00 95.44 574 GLU A O 1
ATOM 4418 N N . ASN A 1 575 ? -3.680 12.393 37.754 1.00 93.56 575 ASN A N 1
ATOM 4419 C CA . ASN A 1 575 ? -2.843 11.194 37.671 1.00 93.56 575 ASN A CA 1
ATOM 4420 C C . ASN A 1 575 ? -2.156 11.008 36.304 1.00 93.56 575 ASN A C 1
ATOM 4422 O O . ASN A 1 575 ? -1.612 9.931 36.050 1.00 93.56 575 ASN A O 1
ATOM 4426 N N . GLU A 1 576 ? -2.192 12.024 35.432 1.00 89.94 576 GLU A N 1
ATOM 4427 C CA . GLU A 1 576 ? -1.533 12.027 34.113 1.00 89.94 576 GLU A CA 1
ATOM 4428 C C . GLU A 1 576 ? -1.909 10.812 33.230 1.00 89.94 576 GLU A C 1
ATOM 4430 O O . GLU A 1 576 ? -1.091 10.274 32.485 1.00 89.94 576 GLU A O 1
ATOM 4435 N N . LEU A 1 577 ? -3.169 10.357 33.294 1.00 87.31 577 LEU A N 1
ATOM 4436 C CA . LEU A 1 577 ? -3.654 9.184 32.541 1.00 87.31 577 LEU A CA 1
ATOM 4437 C C . LEU A 1 577 ? -3.971 9.469 31.058 1.00 87.31 577 LEU A C 1
ATOM 4439 O O . LEU A 1 577 ? -4.545 8.614 30.388 1.00 87.31 577 LEU A O 1
ATOM 4443 N N . HIS A 1 578 ? -3.622 10.652 30.551 1.00 85.75 578 HIS A N 1
ATOM 4444 C CA . HIS A 1 578 ? -3.857 11.091 29.175 1.00 85.75 578 HIS A CA 1
ATOM 4445 C C . HIS A 1 578 ? -2.647 11.885 28.657 1.00 85.75 578 HIS A C 1
ATOM 4447 O O . HIS A 1 578 ? -1.949 12.540 29.428 1.00 85.75 578 HIS A O 1
ATOM 4453 N N . GLN A 1 579 ? -2.415 11.847 27.346 1.00 79.19 579 GLN A N 1
ATOM 4454 C CA . GLN A 1 579 ? -1.328 12.549 26.654 1.00 79.19 579 GLN A CA 1
ATOM 4455 C C . GLN A 1 579 ? -1.821 13.762 25.854 1.00 79.19 579 GLN A C 1
ATOM 4457 O O . GLN A 1 579 ? -1.024 14.612 25.455 1.00 79.19 579 GLN A O 1
ATOM 4462 N N . SER A 1 580 ? -3.128 13.848 25.578 1.00 81.19 580 SER A N 1
ATOM 4463 C CA . SER A 1 580 ? -3.714 14.918 24.767 1.00 81.19 580 SER A CA 1
ATOM 4464 C C . SER A 1 580 ? -5.182 15.196 25.113 1.00 81.19 580 SER A C 1
ATOM 4466 O O . SER A 1 580 ? -5.901 14.320 25.593 1.00 81.19 580 SER A O 1
ATOM 4468 N N . GLU A 1 581 ? -5.659 16.409 24.820 1.00 86.69 581 GLU A N 1
ATOM 4469 C CA . GLU A 1 581 ? -7.070 16.782 25.012 1.00 86.69 581 GLU A CA 1
ATOM 4470 C C . GLU A 1 581 ? -8.050 15.884 24.214 1.00 86.69 581 GLU A C 1
ATOM 4472 O O . GLU A 1 581 ? -9.056 15.462 24.787 1.00 86.69 581 GLU A O 1
ATOM 4477 N N . PRO A 1 582 ? -7.786 15.494 22.944 1.00 84.62 582 PRO A N 1
ATOM 4478 C CA . PRO A 1 582 ? -8.617 14.509 22.244 1.00 84.62 582 PRO A CA 1
ATOM 4479 C C . PRO A 1 582 ? -8.714 13.156 22.962 1.00 84.62 582 PRO A C 1
ATOM 4481 O O . PRO A 1 582 ? -9.791 12.562 22.986 1.00 84.62 582 PRO A O 1
ATOM 4484 N N . GLU A 1 583 ? -7.623 12.682 23.572 1.00 83.62 583 GLU A N 1
ATOM 4485 C CA . GLU A 1 583 ? -7.612 11.443 24.358 1.00 83.62 583 GLU A CA 1
ATOM 4486 C C . GLU A 1 583 ? -8.406 11.588 25.664 1.00 83.62 583 GLU A C 1
ATOM 4488 O O . GLU A 1 583 ? -9.208 10.714 25.994 1.00 83.62 583 GLU A O 1
ATOM 4493 N N . LEU A 1 584 ? -8.285 12.720 26.365 1.00 90.44 584 LEU A N 1
ATOM 4494 C CA . LEU A 1 584 ? -9.108 13.015 27.540 1.00 90.44 584 LEU A CA 1
ATOM 4495 C C . LEU A 1 584 ? -10.605 12.983 27.192 1.00 90.44 584 LEU A C 1
ATOM 4497 O O . LEU A 1 584 ? -11.387 12.278 27.836 1.00 90.44 584 LEU A O 1
ATOM 4501 N N . GLN A 1 585 ? -11.014 13.682 26.129 1.00 89.56 585 GLN A N 1
ATOM 4502 C CA . GLN A 1 585 ? -12.409 13.677 25.676 1.00 89.56 585 GLN A CA 1
ATOM 4503 C C . GLN A 1 585 ? -12.874 12.279 25.242 1.00 89.56 585 GLN A C 1
ATOM 4505 O O . GLN A 1 585 ? -14.010 11.893 25.534 1.00 89.56 585 GLN A O 1
ATOM 4510 N N . TYR A 1 586 ? -11.996 11.492 24.611 1.00 86.69 586 TYR A N 1
ATOM 4511 C CA . TYR A 1 586 ? -12.233 10.089 24.270 1.00 86.69 586 TYR A CA 1
ATOM 4512 C C . TYR A 1 586 ? -12.492 9.236 25.523 1.00 86.69 586 TYR A C 1
ATOM 4514 O O . TYR A 1 586 ? -13.502 8.526 25.566 1.00 86.69 586 TYR A O 1
ATOM 4522 N N . MET A 1 587 ? -11.660 9.339 26.566 1.00 91.12 587 MET A N 1
ATOM 4523 C CA . MET A 1 587 ? -11.844 8.614 27.832 1.00 91.12 587 MET A CA 1
ATOM 4524 C C . MET A 1 587 ? -13.174 8.990 28.502 1.00 91.12 587 MET A C 1
ATOM 4526 O O . MET A 1 587 ? -13.931 8.110 28.921 1.00 91.12 587 MET A O 1
ATOM 4530 N N . LEU A 1 588 ? -13.523 10.282 28.518 1.00 94.50 588 LEU A N 1
ATOM 4531 C CA . LEU A 1 588 ? -14.764 10.804 29.105 1.00 94.50 588 LEU A CA 1
ATOM 4532 C C . LEU A 1 588 ? -16.050 10.369 28.372 1.00 94.50 588 LEU A C 1
ATOM 4534 O O . LEU A 1 588 ? -17.146 10.524 28.921 1.00 94.50 588 LEU A O 1
ATOM 4538 N N . THR A 1 589 ? -15.972 9.790 27.165 1.00 92.12 589 THR A N 1
ATOM 4539 C CA . THR A 1 589 ? -17.146 9.164 26.512 1.00 92.12 589 THR A CA 1
ATOM 4540 C C . THR A 1 589 ? -17.651 7.917 27.245 1.00 92.12 589 THR A C 1
ATOM 4542 O O . THR A 1 589 ? -18.827 7.562 27.109 1.00 92.12 589 THR A O 1
ATOM 4545 N N . ASN A 1 590 ? -16.789 7.291 28.052 1.00 94.56 590 ASN A N 1
ATOM 4546 C CA . ASN A 1 590 ? -17.074 6.078 28.814 1.00 94.56 590 ASN A CA 1
ATOM 4547 C C . ASN A 1 590 ? -17.693 6.352 30.194 1.00 94.56 590 ASN A C 1
ATOM 4549 O O . ASN A 1 590 ? -18.021 5.410 30.916 1.00 94.56 590 ASN A O 1
ATOM 4553 N N . VAL A 1 591 ? -17.896 7.620 30.563 1.00 96.25 591 VAL A N 1
ATOM 4554 C CA . VAL A 1 591 ? -18.716 8.001 31.721 1.00 96.25 591 VAL A CA 1
ATOM 4555 C C . VAL A 1 591 ? -20.177 8.083 31.287 1.00 96.25 591 VAL A C 1
ATOM 4557 O O . VAL A 1 591 ? -20.520 8.753 30.309 1.00 96.25 591 VAL A O 1
ATOM 4560 N N . GLY A 1 592 ? -21.072 7.419 32.013 1.00 94.69 592 GLY A N 1
ATOM 4561 C CA . GLY A 1 592 ? -22.489 7.429 31.672 1.00 94.69 592 GLY A CA 1
ATOM 4562 C C . GLY A 1 592 ? -23.390 6.820 32.733 1.00 94.69 592 GLY A C 1
ATOM 4563 O O . GLY A 1 592 ? -22.967 6.522 33.845 1.00 94.69 592 GLY A O 1
ATOM 4564 N N . LYS A 1 593 ? -24.669 6.668 32.382 1.00 94.31 593 LYS A N 1
ATOM 4565 C CA . LYS A 1 593 ? -25.677 6.100 33.277 1.00 94.31 593 LYS A CA 1
ATOM 4566 C C . LYS A 1 593 ? -25.498 4.586 33.403 1.00 94.31 593 LYS A C 1
ATOM 4568 O O . LYS A 1 593 ? -25.385 3.891 32.392 1.00 94.31 593 LYS A O 1
ATOM 4573 N N . LEU A 1 594 ? -25.505 4.100 34.638 1.00 91.38 594 LEU A N 1
ATOM 4574 C CA . LEU A 1 594 ? -25.336 2.701 35.014 1.00 91.38 594 LEU A CA 1
ATOM 4575 C C . LEU A 1 594 ? -26.695 2.000 35.208 1.00 91.38 594 LEU A C 1
ATOM 4577 O O . LEU A 1 594 ? -27.751 2.637 35.274 1.00 91.38 594 LEU A O 1
ATOM 4581 N N . LYS A 1 595 ? -26.676 0.664 35.318 1.00 86.12 595 LYS A N 1
ATOM 4582 C CA . LYS A 1 595 ? -27.879 -0.193 35.430 1.00 86.12 595 LYS A CA 1
ATOM 4583 C C . LYS A 1 595 ? -28.724 0.121 36.679 1.00 86.12 595 LYS A C 1
ATOM 4585 O O . LYS A 1 595 ? -29.950 0.077 36.625 1.00 86.12 595 LYS A O 1
ATOM 4590 N N . ASN A 1 596 ? -28.079 0.523 37.775 1.00 88.38 596 ASN A N 1
ATOM 4591 C CA . ASN A 1 596 ? -28.696 0.996 39.026 1.00 88.38 596 ASN A CA 1
ATOM 4592 C C . ASN A 1 596 ? -29.253 2.443 38.951 1.00 88.38 596 ASN A C 1
ATOM 4594 O O . ASN A 1 596 ? -29.727 2.963 39.956 1.00 88.38 596 ASN A O 1
ATOM 4598 N N . LYS A 1 597 ? -29.209 3.086 37.773 1.00 88.75 597 LYS A N 1
ATOM 4599 C CA . LYS A 1 597 ? -29.602 4.480 37.486 1.00 88.75 597 LYS A CA 1
ATOM 4600 C C . LYS A 1 597 ? -28.673 5.583 38.024 1.00 88.75 597 LYS A C 1
ATOM 4602 O O . LYS A 1 597 ? -28.990 6.744 37.758 1.00 88.75 597 LYS A O 1
ATOM 4607 N N . THR A 1 598 ? -27.552 5.270 38.683 1.00 93.00 598 THR A N 1
ATOM 4608 C CA . THR A 1 598 ? -26.505 6.268 38.998 1.00 93.00 598 THR A CA 1
ATOM 4609 C C . THR A 1 598 ? -25.660 6.580 37.756 1.00 93.00 598 THR A C 1
ATOM 4611 O O . THR A 1 598 ? -25.884 6.006 36.686 1.00 93.00 598 THR A O 1
ATOM 4614 N N . TYR A 1 599 ? -24.704 7.502 37.871 1.00 95.62 599 TYR A N 1
ATOM 4615 C CA . TYR A 1 599 ? -23.696 7.766 36.841 1.00 95.62 599 TYR A CA 1
ATOM 4616 C C . TYR A 1 599 ? -22.323 7.267 37.303 1.00 95.62 599 TYR A C 1
ATOM 4618 O O . TYR A 1 599 ? -22.090 7.141 38.501 1.00 95.62 599 TYR A O 1
ATOM 4626 N N . GLY A 1 600 ? -21.439 6.953 36.357 1.00 96.25 600 GLY A N 1
ATOM 4627 C CA . GLY A 1 600 ? -20.066 6.536 36.639 1.00 96.25 600 GLY A CA 1
ATOM 4628 C C . GLY A 1 600 ? -19.377 5.910 35.429 1.00 96.25 600 GLY A C 1
ATOM 4629 O O . GLY A 1 600 ? -19.869 6.012 34.299 1.00 96.25 600 GLY A O 1
ATOM 4630 N N . TRP A 1 601 ? -18.246 5.247 35.670 1.00 96.25 601 TRP A N 1
ATOM 4631 C CA . TRP A 1 601 ? -17.533 4.466 34.659 1.00 96.25 601 TRP A CA 1
ATOM 4632 C C . TRP A 1 601 ? -18.395 3.335 34.104 1.00 96.25 601 TRP A C 1
ATOM 4634 O O . TRP A 1 601 ? -18.866 2.475 34.845 1.00 96.25 601 TRP A O 1
ATOM 4644 N N . LYS A 1 602 ? -18.542 3.273 32.779 1.00 95.94 602 LYS A N 1
ATOM 4645 C CA . LYS A 1 602 ? -19.183 2.148 32.087 1.00 95.94 602 LYS A CA 1
ATOM 4646 C C . LYS A 1 602 ? -18.210 0.983 31.874 1.00 95.94 602 LYS A C 1
ATOM 4648 O O . LYS A 1 602 ? -18.149 0.409 30.791 1.00 95.94 602 LYS A O 1
ATOM 4653 N N . TYR A 1 603 ? -17.448 0.645 32.909 1.00 94.44 603 TYR A N 1
ATOM 4654 C CA . TYR A 1 603 ? -16.570 -0.519 32.938 1.00 94.44 603 TYR A CA 1
ATOM 4655 C C . TYR A 1 603 ? -16.837 -1.321 34.208 1.00 94.44 603 TYR A C 1
ATOM 4657 O O . TYR A 1 603 ? -17.011 -0.748 35.283 1.00 94.44 603 TYR A O 1
ATOM 4665 N N . ASN A 1 604 ? -16.755 -2.644 34.121 1.00 96.06 604 ASN A N 1
ATOM 4666 C CA . ASN A 1 604 ? -16.653 -3.489 35.307 1.00 96.06 604 ASN A CA 1
ATOM 4667 C C . ASN A 1 604 ? -15.181 -3.544 35.752 1.00 96.06 604 ASN A C 1
ATOM 4669 O O . ASN A 1 604 ? -14.478 -4.528 35.500 1.00 96.06 604 ASN A O 1
ATOM 4673 N N . LEU A 1 605 ? -14.708 -2.450 36.366 1.00 95.88 605 LEU A N 1
ATOM 4674 C CA . LEU A 1 605 ? -13.314 -2.276 36.801 1.00 95.88 605 LEU A CA 1
ATOM 4675 C C . LEU A 1 605 ? -12.839 -3.438 37.685 1.00 95.88 605 LEU A C 1
ATOM 4677 O O . LEU A 1 605 ? -11.741 -3.945 37.486 1.00 95.88 605 LEU A O 1
ATOM 4681 N N . ASP A 1 606 ? -13.707 -3.949 38.559 1.00 95.88 606 ASP A N 1
ATOM 4682 C CA . ASP A 1 606 ? -13.485 -5.141 39.381 1.00 95.88 606 ASP A CA 1
ATOM 4683 C C . ASP A 1 606 ? -13.089 -6.380 38.561 1.00 95.88 606 ASP A C 1
ATOM 4685 O O . ASP A 1 606 ? -12.119 -7.076 38.880 1.00 95.88 606 ASP A O 1
ATOM 4689 N N . ALA A 1 607 ? -13.853 -6.694 37.511 1.00 96.56 607 ALA A N 1
ATOM 4690 C CA . ALA A 1 607 ? -13.582 -7.850 36.664 1.00 96.56 607 ALA A CA 1
ATOM 4691 C C . ALA A 1 607 ? -12.361 -7.624 35.769 1.00 96.56 607 ALA A C 1
ATOM 4693 O O . ALA A 1 607 ? -11.564 -8.551 35.604 1.00 96.56 607 ALA A O 1
ATOM 4694 N N . LEU A 1 608 ? -12.170 -6.408 35.244 1.00 96.88 608 LEU A N 1
ATOM 4695 C CA . LEU A 1 608 ? -10.963 -6.049 34.494 1.00 96.88 608 LEU A CA 1
ATOM 4696 C C . LEU A 1 608 ? -9.717 -6.181 35.380 1.00 96.88 608 LEU A C 1
ATOM 4698 O O . LEU A 1 608 ? -8.743 -6.807 34.968 1.00 96.88 608 LEU A O 1
ATOM 4702 N N . ARG A 1 609 ? -9.771 -5.718 36.636 1.00 96.25 609 ARG A N 1
ATOM 4703 C CA . ARG A 1 609 ? -8.662 -5.812 37.594 1.00 96.25 609 ARG A CA 1
ATOM 4704 C C . ARG A 1 609 ? -8.301 -7.251 37.942 1.00 96.25 609 ARG A C 1
ATOM 4706 O O . ARG A 1 609 ? -7.120 -7.600 37.942 1.00 96.25 609 ARG A O 1
ATOM 4713 N N . LYS A 1 610 ? -9.310 -8.093 38.199 1.00 96.62 610 LYS A N 1
ATOM 4714 C CA . LYS A 1 610 ? -9.152 -9.538 38.471 1.00 96.62 610 LYS A CA 1
ATOM 4715 C C . LYS A 1 610 ? -8.567 -10.299 37.276 1.00 96.62 610 LYS A C 1
ATOM 4717 O O . LYS A 1 610 ? -7.889 -11.303 37.470 1.00 96.62 610 LYS A O 1
ATOM 4722 N N . ASN A 1 611 ? -8.808 -9.821 36.055 1.00 95.31 611 ASN A N 1
ATOM 4723 C CA . ASN A 1 611 ? -8.371 -10.459 34.814 1.00 95.31 611 ASN A CA 1
ATOM 4724 C C . ASN A 1 611 ? -7.216 -9.730 34.104 1.00 95.31 611 ASN A C 1
ATOM 4726 O O . ASN A 1 611 ? -6.864 -10.130 32.999 1.00 95.31 611 ASN A O 1
ATOM 4730 N N . VAL A 1 612 ? -6.595 -8.704 34.697 1.00 92.81 612 VAL A N 1
ATOM 4731 C CA . VAL A 1 612 ? -5.657 -7.817 33.976 1.00 92.81 612 VAL A CA 1
ATOM 4732 C C . VAL A 1 612 ? -4.487 -8.567 33.325 1.00 92.81 612 VAL A C 1
ATOM 4734 O O . VAL A 1 612 ? -4.115 -8.264 32.196 1.00 92.81 612 VAL A O 1
ATOM 4737 N N . HIS A 1 613 ? -4.000 -9.646 33.948 1.00 90.94 613 HIS A N 1
ATOM 4738 C CA . HIS A 1 613 ? -3.013 -10.559 33.357 1.00 90.94 613 HIS A CA 1
ATOM 4739 C C . HIS A 1 613 ? -3.462 -11.146 31.999 1.00 90.94 613 HIS A C 1
ATOM 4741 O O . HIS A 1 613 ? -2.659 -11.260 31.075 1.00 90.94 613 HIS A O 1
ATOM 4747 N N . ASN A 1 614 ? -4.744 -11.499 31.861 1.00 92.25 614 ASN A N 1
ATOM 4748 C CA . ASN A 1 614 ? -5.345 -12.056 30.642 1.00 92.25 614 ASN A CA 1
ATOM 4749 C C . ASN A 1 614 ? -5.632 -10.991 29.570 1.00 92.25 614 ASN A C 1
ATOM 4751 O O . ASN A 1 614 ? -5.872 -11.351 28.419 1.00 92.25 614 ASN A O 1
ATOM 4755 N N . ILE A 1 615 ? -5.624 -9.707 29.949 1.00 91.75 615 ILE A N 1
ATOM 4756 C CA . ILE A 1 615 ? -5.702 -8.559 29.037 1.00 91.75 615 ILE A CA 1
ATOM 4757 C C . ILE A 1 615 ? -4.296 -8.243 28.511 1.00 91.75 615 ILE A C 1
ATOM 4759 O O . ILE A 1 615 ? -4.083 -8.134 27.310 1.00 91.75 615 ILE A O 1
ATOM 4763 N N . VAL A 1 616 ? -3.288 -8.164 29.383 1.00 89.94 616 VAL A N 1
ATOM 4764 C CA . VAL A 1 616 ? -1.927 -7.802 28.942 1.00 89.94 616 VAL A CA 1
ATOM 4765 C C . VAL A 1 616 ? -1.186 -8.953 28.258 1.00 89.94 616 VAL A C 1
ATOM 4767 O O . VAL A 1 616 ? -0.320 -8.695 27.424 1.00 89.94 616 VAL A O 1
ATOM 4770 N N . THR A 1 617 ? -1.577 -10.210 28.500 1.00 89.44 617 THR A N 1
ATOM 4771 C CA . THR A 1 617 ? -0.928 -11.405 27.928 1.00 89.44 617 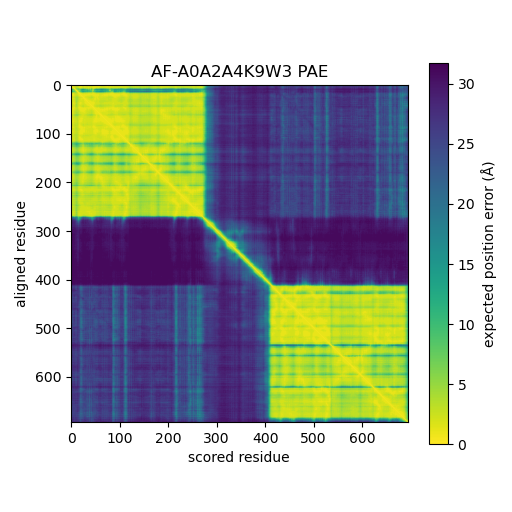THR A CA 1
ATOM 4772 C C . THR A 1 617 ? -1.766 -12.053 26.826 1.00 89.44 617 THR A C 1
ATOM 4774 O O . THR A 1 617 ? -2.898 -12.479 27.057 1.00 89.44 617 THR A O 1
ATOM 4777 N N . PHE A 1 618 ? -1.191 -12.232 25.633 1.00 92.19 618 PHE A N 1
ATOM 4778 C CA . PHE A 1 618 ? -1.819 -13.033 24.578 1.00 92.19 618 PHE A CA 1
ATOM 4779 C C . PHE A 1 618 ? -1.662 -14.545 24.868 1.00 92.19 618 PHE A C 1
ATOM 4781 O O . PHE A 1 618 ? -0.570 -14.983 25.243 1.00 92.19 618 PHE A O 1
ATOM 4788 N N . PRO A 1 619 ? -2.710 -15.383 24.731 1.00 90.69 619 PRO A N 1
ATOM 4789 C CA . PRO A 1 619 ? -2.607 -16.818 24.983 1.00 90.69 619 PRO A CA 1
ATOM 4790 C C . PRO A 1 619 ? -1.682 -17.506 23.974 1.00 90.69 619 PRO A C 1
ATOM 4792 O O . PRO A 1 619 ? -1.630 -17.138 22.802 1.00 90.69 619 PRO A O 1
ATOM 4795 N N . LYS A 1 620 ? -1.017 -18.584 24.405 1.00 88.12 620 LYS A N 1
ATOM 4796 C CA . LYS A 1 620 ? -0.276 -19.460 23.489 1.00 88.12 620 LYS A CA 1
ATOM 4797 C C . LYS A 1 620 ? -1.227 -20.082 22.463 1.00 88.12 620 LYS A C 1
ATOM 4799 O O . LYS A 1 620 ? -2.243 -20.675 22.828 1.00 88.12 620 LYS A O 1
ATOM 4804 N N . MET A 1 621 ? -0.867 -19.944 21.191 1.00 85.12 621 MET A N 1
ATOM 4805 C CA . MET A 1 621 ? -1.604 -20.456 20.036 1.00 85.12 621 MET A CA 1
ATOM 4806 C C . MET A 1 621 ? -0.734 -21.480 19.306 1.00 85.12 621 MET A C 1
ATOM 4808 O O . MET A 1 621 ? -0.186 -21.205 18.240 1.00 85.12 621 MET A O 1
ATOM 4812 N N . ASP A 1 622 ? -0.553 -22.646 19.925 1.00 79.38 622 ASP A N 1
ATOM 4813 C CA . ASP A 1 622 ? 0.353 -23.681 19.424 1.00 79.38 622 ASP A CA 1
ATOM 4814 C C . ASP A 1 622 ? -0.075 -24.164 18.025 1.00 79.38 622 ASP A C 1
ATOM 4816 O O . ASP A 1 622 ? -1.233 -24.516 17.805 1.00 79.38 622 ASP A O 1
ATOM 4820 N N . GLU A 1 623 ? 0.863 -24.107 17.073 1.00 79.25 623 GLU A N 1
ATOM 4821 C CA . GLU A 1 623 ? 0.752 -24.490 15.646 1.00 79.25 623 GLU A CA 1
ATOM 4822 C C . GLU A 1 623 ? -0.341 -23.806 14.798 1.00 79.25 623 GLU A C 1
ATOM 4824 O O . GLU A 1 623 ? -0.378 -23.976 13.577 1.00 79.25 623 GLU A O 1
ATOM 4829 N N . LYS A 1 624 ? -1.191 -22.972 15.400 1.00 90.62 624 LYS A N 1
ATOM 4830 C CA . LYS A 1 624 ? -2.278 -22.267 14.714 1.00 90.62 624 LYS A CA 1
ATOM 4831 C C . LYS A 1 624 ? -1.763 -21.171 13.790 1.00 90.62 624 LYS A C 1
ATOM 4833 O O . LYS A 1 624 ? -0.863 -20.412 14.144 1.00 90.62 624 LYS A O 1
ATOM 4838 N N . LYS A 1 625 ? -2.397 -21.060 12.621 1.00 95.19 625 LYS A N 1
ATOM 4839 C CA . LYS A 1 625 ? -2.135 -20.018 11.627 1.00 95.19 625 LYS A CA 1
ATOM 4840 C C . LYS A 1 625 ? -3.434 -19.509 11.025 1.00 95.19 625 LYS A C 1
ATOM 4842 O O . LYS A 1 625 ? -4.303 -20.311 10.684 1.00 95.19 625 LYS A O 1
ATOM 4847 N N . TYR A 1 626 ? -3.528 -18.200 10.833 1.00 96.50 626 TYR A N 1
ATOM 4848 C CA . TYR A 1 626 ? -4.554 -17.583 10.006 1.00 96.50 626 TYR A CA 1
ATOM 4849 C C . TYR A 1 626 ? -3.940 -17.212 8.654 1.00 96.50 626 TYR A C 1
ATOM 4851 O O . TYR A 1 626 ? -2.997 -16.428 8.578 1.00 96.50 626 TYR A O 1
ATOM 4859 N N . MET A 1 627 ? -4.463 -17.818 7.587 1.00 93.81 627 MET A N 1
ATOM 4860 C CA . MET A 1 627 ? -3.973 -17.628 6.216 1.00 93.81 627 MET A CA 1
ATOM 4861 C C . MET A 1 627 ? -4.739 -16.540 5.448 1.00 93.81 627 MET A C 1
ATOM 4863 O O . MET A 1 627 ? -4.416 -16.281 4.290 1.00 93.81 627 MET A O 1
ATOM 4867 N N . GLY A 1 628 ? -5.761 -15.923 6.046 1.00 86.94 628 GLY A N 1
ATOM 4868 C CA . GLY A 1 628 ? -6.493 -14.837 5.399 1.00 86.94 628 GLY A CA 1
ATOM 4869 C C . GLY A 1 628 ? -5.708 -13.518 5.399 1.00 86.94 628 GLY A C 1
ATOM 4870 O O . GLY A 1 628 ? -4.722 -13.378 6.135 1.00 86.94 628 GLY A O 1
ATOM 4871 N N . PRO A 1 629 ? -6.125 -12.537 4.580 1.00 92.00 629 PRO A N 1
ATOM 4872 C CA . PRO A 1 629 ? -5.455 -11.247 4.504 1.00 92.00 629 PRO A CA 1
ATOM 4873 C C . PRO A 1 629 ? -5.445 -10.552 5.863 1.00 92.00 629 PRO A C 1
ATOM 4875 O O . PRO A 1 629 ? -6.482 -10.455 6.526 1.00 92.00 629 PRO A O 1
ATOM 4878 N N . THR A 1 630 ? -4.274 -10.068 6.274 1.00 96.25 630 THR A N 1
ATOM 4879 C CA . THR A 1 630 ? -4.088 -9.434 7.581 1.00 96.25 630 THR A CA 1
ATOM 4880 C C . THR A 1 630 ? -3.304 -8.128 7.441 1.00 96.25 630 THR A C 1
ATOM 4882 O O . THR A 1 630 ? -2.273 -8.088 6.772 1.00 96.25 630 THR A O 1
ATOM 4885 N N . LEU A 1 631 ? -3.771 -7.063 8.087 1.00 95.81 631 LEU A N 1
ATOM 4886 C CA . LEU A 1 631 ? -3.057 -5.798 8.247 1.00 95.81 631 LEU A CA 1
ATOM 4887 C C . LEU A 1 631 ? -2.779 -5.566 9.732 1.00 95.81 631 LEU A C 1
ATOM 4889 O O . LEU A 1 631 ? -3.707 -5.531 10.533 1.00 95.81 631 LEU A O 1
ATOM 4893 N N . PHE A 1 632 ? -1.518 -5.348 10.080 1.00 95.94 632 PHE A N 1
ATOM 4894 C CA . PHE A 1 632 ? -1.109 -4.732 11.336 1.00 95.94 632 PHE A CA 1
ATOM 4895 C C . PHE A 1 632 ? -0.779 -3.266 11.054 1.00 95.94 632 PHE A C 1
ATOM 4897 O O . PHE A 1 632 ? 0.084 -2.978 10.225 1.00 95.94 632 PHE A O 1
ATOM 4904 N N . LEU A 1 633 ? -1.472 -2.348 11.723 1.00 94.88 633 LEU A N 1
ATOM 4905 C CA . LEU A 1 633 ? -1.304 -0.907 11.559 1.00 94.88 633 LEU A CA 1
ATOM 4906 C C . LEU A 1 633 ? -0.880 -0.295 12.895 1.00 94.88 633 LEU A C 1
ATOM 4908 O O . LEU A 1 633 ? -1.716 -0.093 13.774 1.00 94.88 633 LEU A O 1
ATOM 4912 N N . GLY A 1 634 ? 0.420 -0.056 13.054 1.00 88.56 634 GLY A N 1
ATOM 4913 C CA . GLY A 1 634 ? 1.007 0.505 14.270 1.00 88.56 634 GLY A CA 1
ATOM 4914 C C . GLY A 1 634 ? 1.185 2.021 14.217 1.00 88.56 634 GLY A C 1
ATOM 4915 O O . GLY A 1 634 ? 1.296 2.616 13.142 1.00 88.56 634 GLY A O 1
ATOM 4916 N N . GLY A 1 635 ? 1.266 2.653 15.382 1.00 84.12 635 GLY A N 1
ATOM 4917 C CA . GLY A 1 635 ? 1.755 4.024 15.502 1.00 84.12 635 GLY A CA 1
ATOM 4918 C C . GLY A 1 635 ? 3.277 4.042 15.485 1.00 84.12 635 GLY A C 1
ATOM 4919 O O . GLY A 1 635 ? 3.910 3.244 16.173 1.00 84.12 635 GLY A O 1
ATOM 4920 N N . LYS A 1 636 ? 3.905 4.939 14.717 1.00 80.25 636 LYS A N 1
ATOM 4921 C CA . LYS A 1 636 ? 5.375 5.017 14.658 1.00 80.25 636 LYS A CA 1
ATOM 4922 C C . LYS A 1 636 ? 6.022 5.398 15.998 1.00 80.25 636 LYS A C 1
ATOM 4924 O O . LYS A 1 636 ? 7.173 5.042 16.236 1.00 80.25 636 LYS A O 1
ATOM 4929 N N . LEU A 1 637 ? 5.286 6.109 16.851 1.00 79.81 637 LEU A N 1
ATOM 4930 C CA . LEU A 1 637 ? 5.688 6.496 18.205 1.00 79.81 637 LEU A CA 1
ATOM 4931 C C . LEU A 1 637 ? 5.288 5.446 19.260 1.00 79.81 637 LEU A C 1
ATOM 4933 O O . LEU A 1 637 ? 5.613 5.611 20.433 1.00 79.81 637 LEU A O 1
ATOM 4937 N N . SER A 1 638 ? 4.578 4.381 18.867 1.00 81.75 638 SER A N 1
ATOM 4938 C CA . SER A 1 638 ? 4.161 3.307 19.769 1.00 81.75 638 SER A CA 1
ATOM 4939 C C . SER A 1 638 ? 5.197 2.186 19.857 1.00 81.75 638 SER A C 1
ATOM 4941 O O . SER A 1 638 ? 5.865 1.831 18.887 1.00 81.75 638 SER A O 1
ATOM 4943 N N . PHE A 1 639 ? 5.274 1.570 21.034 1.00 78.94 639 PHE A N 1
ATOM 4944 C CA . PHE A 1 639 ? 6.043 0.354 21.295 1.00 78.94 639 PHE A CA 1
ATOM 4945 C C . PHE A 1 639 ? 5.207 -0.931 21.115 1.00 78.94 639 PHE A C 1
ATOM 4947 O O . PHE A 1 639 ? 5.735 -2.021 21.316 1.00 78.94 639 PHE A O 1
ATOM 4954 N N . ALA A 1 640 ? 3.900 -0.846 20.823 1.00 81.31 640 ALA A N 1
ATOM 4955 C CA . ALA A 1 640 ? 2.986 -1.996 20.914 1.00 81.31 640 ALA A CA 1
ATOM 4956 C C . ALA A 1 640 ? 3.144 -3.034 19.784 1.00 81.31 640 ALA A C 1
ATOM 4958 O O . ALA A 1 640 ? 2.672 -4.169 19.914 1.00 81.31 640 ALA A O 1
ATOM 4959 N N . ILE A 1 641 ? 3.813 -2.656 18.689 1.00 83.81 641 ILE A N 1
ATOM 4960 C CA . ILE A 1 641 ? 4.271 -3.549 17.615 1.00 83.81 641 ILE A CA 1
ATOM 4961 C C . ILE A 1 641 ? 5.770 -3.277 17.374 1.00 83.81 641 ILE A C 1
ATOM 4963 O O . ILE A 1 641 ? 6.121 -2.538 16.447 1.00 83.81 641 ILE A O 1
ATOM 4967 N N . PRO A 1 642 ? 6.670 -3.826 18.211 1.00 76.38 642 PRO A N 1
ATOM 4968 C CA . PRO A 1 642 ? 8.111 -3.682 18.029 1.00 76.38 642 PRO A CA 1
ATOM 4969 C C . PRO A 1 642 ? 8.593 -4.540 16.844 1.00 76.38 642 PRO A C 1
ATOM 4971 O O . PRO A 1 642 ? 7.956 -5.531 16.475 1.00 76.38 642 PRO A O 1
ATOM 4974 N N . ALA A 1 643 ? 9.716 -4.176 16.219 1.00 72.31 643 ALA A N 1
ATOM 4975 C CA . ALA A 1 643 ? 10.213 -4.858 15.015 1.00 72.31 643 ALA A CA 1
ATOM 4976 C C . ALA A 1 643 ? 10.622 -6.320 15.290 1.00 72.31 643 ALA A C 1
ATOM 4978 O O . ALA A 1 643 ? 10.499 -7.200 14.435 1.00 72.31 643 ALA A O 1
ATOM 4979 N N . GLU A 1 644 ? 11.054 -6.580 16.521 1.00 77.81 644 GLU A N 1
ATOM 4980 C CA . GLU A 1 644 ? 11.434 -7.874 17.082 1.00 77.81 644 GLU A CA 1
ATOM 4981 C C . GLU A 1 644 ? 10.276 -8.884 17.068 1.00 77.81 644 GLU A C 1
ATOM 4983 O O . GLU A 1 644 ? 10.512 -10.092 17.000 1.00 77.81 644 GLU A O 1
ATOM 4988 N N . ASP A 1 645 ? 9.027 -8.408 17.071 1.00 82.50 645 ASP A N 1
ATOM 4989 C CA . ASP A 1 645 ? 7.836 -9.257 17.070 1.00 82.50 645 ASP A CA 1
ATOM 4990 C C . ASP A 1 645 ? 7.446 -9.757 15.673 1.00 82.50 645 ASP A C 1
ATOM 4992 O O . ASP A 1 645 ? 6.661 -10.703 15.560 1.00 82.50 645 ASP A O 1
ATOM 4996 N N . PHE A 1 646 ? 7.998 -9.189 14.594 1.00 81.19 646 PHE A N 1
ATOM 4997 C CA . PHE A 1 646 ? 7.603 -9.538 13.221 1.00 81.19 646 PHE A CA 1
ATOM 4998 C C . PHE A 1 646 ? 7.729 -11.037 12.906 1.00 81.19 646 PHE A C 1
ATOM 5000 O O . PHE A 1 646 ? 6.803 -11.580 12.299 1.00 81.19 646 PHE A O 1
ATOM 5007 N N . PRO A 1 647 ? 8.791 -11.761 13.323 1.00 79.88 647 PRO A N 1
ATOM 5008 C CA . PRO A 1 647 ? 8.874 -13.202 13.101 1.00 79.88 647 PRO A CA 1
ATOM 5009 C C . PRO A 1 647 ? 7.759 -13.981 13.812 1.00 79.88 647 PRO A C 1
ATOM 5011 O O . PRO A 1 647 ? 7.286 -14.987 13.286 1.00 79.88 647 PRO A O 1
ATOM 5014 N N . GLY A 1 648 ? 7.316 -13.529 14.990 1.00 82.81 648 GLY A N 1
ATOM 5015 C CA . GLY A 1 648 ? 6.218 -14.155 15.728 1.00 82.81 648 GLY A CA 1
ATOM 5016 C C . GLY A 1 648 ? 4.840 -13.796 15.161 1.00 82.81 648 GLY A C 1
ATOM 5017 O O . GLY A 1 648 ? 3.982 -14.673 15.067 1.00 82.81 648 GLY A O 1
ATOM 5018 N N . ILE A 1 649 ? 4.660 -12.556 14.688 1.00 87.12 649 ILE A N 1
ATOM 5019 C CA . ILE A 1 649 ? 3.480 -12.126 13.924 1.00 87.12 649 ILE A CA 1
ATOM 5020 C C . ILE A 1 649 ? 3.345 -12.985 12.665 1.00 87.12 649 ILE A C 1
ATOM 5022 O O . ILE A 1 649 ? 2.339 -13.670 12.508 1.00 87.12 649 ILE A O 1
ATOM 5026 N N . LEU A 1 650 ? 4.379 -13.049 11.821 1.00 84.88 650 LEU A N 1
ATOM 5027 C CA . LEU A 1 650 ? 4.370 -13.819 10.570 1.00 84.88 650 LEU A CA 1
ATOM 5028 C C . LEU A 1 650 ? 4.284 -15.339 10.791 1.00 84.88 650 LEU A C 1
ATOM 5030 O O . LEU A 1 650 ? 3.827 -16.069 9.911 1.00 84.88 650 LEU A O 1
ATOM 5034 N N . LYS A 1 651 ? 4.670 -15.845 11.971 1.00 87.44 651 LYS A N 1
ATOM 5035 C CA . LYS A 1 651 ? 4.465 -17.254 12.344 1.00 87.44 651 LYS A CA 1
ATOM 5036 C C . LYS A 1 651 ? 2.981 -17.599 12.513 1.00 87.44 651 LYS A C 1
ATOM 5038 O O . LYS A 1 651 ? 2.597 -18.706 12.133 1.00 87.44 651 LYS A O 1
ATOM 5043 N N . LEU A 1 652 ? 2.184 -16.685 13.074 1.00 94.19 652 LEU A N 1
ATOM 5044 C CA . LEU A 1 652 ? 0.740 -16.842 13.312 1.00 94.19 652 LEU A CA 1
ATOM 5045 C C . LEU A 1 652 ? -0.114 -16.327 12.138 1.00 94.19 652 LEU A C 1
ATOM 5047 O O . LEU A 1 652 ? -1.164 -16.894 11.842 1.00 94.19 652 LEU A O 1
ATOM 5051 N N . PHE A 1 653 ? 0.354 -15.289 11.446 1.00 94.12 653 PHE A N 1
ATOM 5052 C CA . PHE A 1 653 ? -0.334 -14.581 10.367 1.00 94.12 653 PHE A CA 1
ATOM 5053 C C . PHE A 1 653 ? 0.599 -14.459 9.145 1.00 94.12 653 PHE A C 1
ATOM 5055 O O . PHE A 1 653 ? 1.159 -13.391 8.904 1.00 94.12 653 PHE A O 1
ATOM 5062 N N . PRO A 1 654 ? 0.824 -15.534 8.360 1.00 87.06 654 PRO A N 1
ATOM 5063 C CA . PRO A 1 654 ? 1.837 -15.526 7.294 1.00 87.06 654 PRO A CA 1
ATOM 5064 C C . PRO A 1 654 ? 1.558 -14.548 6.145 1.00 87.06 654 PRO A C 1
ATOM 5066 O O . PRO A 1 654 ? 2.484 -14.169 5.437 1.00 87.06 654 PRO A O 1
ATOM 5069 N N . ASN A 1 655 ? 0.297 -14.138 5.978 1.00 83.88 655 ASN A N 1
ATOM 5070 C CA . ASN A 1 655 ? -0.153 -13.147 4.996 1.00 83.88 655 ASN A CA 1
ATOM 5071 C C . ASN A 1 655 ? -0.417 -11.773 5.653 1.00 83.88 655 ASN A C 1
ATOM 5073 O O . ASN A 1 655 ? -1.340 -11.055 5.263 1.00 83.88 655 ASN A O 1
ATOM 5077 N N . ALA A 1 656 ? 0.346 -11.438 6.701 1.00 84.50 656 ALA A N 1
ATOM 5078 C CA . ALA A 1 656 ? 0.284 -10.143 7.365 1.00 84.50 656 ALA A CA 1
ATOM 5079 C C . ALA A 1 656 ? 1.186 -9.102 6.694 1.00 84.50 656 ALA A C 1
ATOM 5081 O O . ALA A 1 656 ? 2.391 -9.306 6.548 1.00 84.50 656 ALA A O 1
ATOM 5082 N N . HIS A 1 657 ? 0.611 -7.942 6.391 1.00 81.62 657 HIS A N 1
ATOM 5083 C CA . HIS A 1 657 ? 1.358 -6.719 6.115 1.00 81.62 657 HIS A CA 1
ATOM 5084 C C . HIS A 1 657 ? 1.452 -5.902 7.408 1.00 81.62 657 HIS A C 1
ATOM 5086 O O . HIS A 1 657 ? 0.447 -5.734 8.096 1.00 81.62 657 HIS A O 1
ATOM 5092 N N . VAL A 1 658 ? 2.640 -5.391 7.737 1.00 81.06 658 VAL A N 1
ATOM 5093 C CA . VAL A 1 658 ? 2.855 -4.501 8.890 1.00 81.06 658 VAL A CA 1
ATOM 5094 C C . VAL A 1 658 ? 3.192 -3.109 8.365 1.00 81.06 658 VAL A C 1
ATOM 5096 O O . VAL A 1 658 ? 4.169 -2.947 7.636 1.00 81.06 658 VAL A O 1
ATOM 5099 N N . LEU A 1 659 ? 2.378 -2.117 8.719 1.00 80.19 659 LEU A N 1
ATOM 5100 C CA . LEU A 1 659 ? 2.546 -0.713 8.349 1.00 80.19 659 LEU A CA 1
ATOM 5101 C C . LEU A 1 659 ? 2.600 0.155 9.610 1.00 80.19 659 LEU A C 1
ATOM 5103 O O . LEU A 1 659 ? 1.965 -0.165 10.614 1.00 80.19 659 LEU A O 1
ATOM 5107 N N . TYR A 1 660 ? 3.319 1.276 9.531 1.00 75.12 660 TYR A N 1
ATOM 5108 C CA . TYR A 1 660 ? 3.357 2.286 10.588 1.00 75.12 660 TYR A CA 1
ATOM 5109 C C . TYR A 1 660 ? 2.826 3.616 10.081 1.00 75.12 660 TYR A C 1
ATOM 5111 O O . TYR A 1 660 ? 3.124 4.021 8.956 1.00 75.12 660 TYR A O 1
ATOM 5119 N N . VAL A 1 661 ? 2.089 4.310 10.941 1.00 76.88 661 VAL A N 1
ATOM 5120 C CA . VAL A 1 661 ? 1.636 5.675 10.694 1.00 76.88 661 VAL A CA 1
ATOM 5121 C C . VAL A 1 661 ? 2.582 6.649 11.393 1.00 76.88 661 VAL A C 1
ATOM 5123 O O . VAL A 1 661 ? 2.723 6.636 12.618 1.00 76.88 661 VAL A O 1
ATOM 5126 N N . GLU A 1 662 ? 3.255 7.482 10.601 1.00 79.69 662 GLU A N 1
ATOM 5127 C CA . GLU A 1 662 ? 4.140 8.543 11.092 1.00 79.69 662 GLU A CA 1
ATOM 5128 C C . GLU A 1 662 ? 3.369 9.549 11.957 1.00 79.69 662 GLU A C 1
ATOM 5130 O O . GLU A 1 662 ? 2.254 9.943 11.619 1.00 79.69 662 GLU A O 1
ATOM 5135 N N . GLY A 1 663 ? 3.962 9.961 13.081 1.00 77.19 663 GLY A N 1
ATOM 5136 C CA . GLY A 1 663 ? 3.334 10.901 14.016 1.00 77.19 663 GLY A CA 1
ATOM 5137 C C . GLY A 1 663 ? 2.122 10.358 14.789 1.00 77.19 663 GLY A C 1
ATOM 5138 O O . GLY A 1 663 ? 1.384 11.162 15.352 1.00 77.19 663 GLY A O 1
ATOM 5139 N N . ALA A 1 664 ? 1.901 9.039 14.815 1.00 86.50 664 ALA A N 1
ATOM 5140 C CA . ALA A 1 664 ? 0.900 8.380 15.660 1.00 86.50 664 ALA A CA 1
ATOM 5141 C C . ALA A 1 664 ? 1.549 7.583 16.802 1.00 86.50 664 ALA A C 1
ATOM 5143 O O . ALA A 1 664 ? 2.563 6.913 16.591 1.00 86.50 664 ALA A O 1
ATOM 5144 N N . GLY A 1 665 ? 0.936 7.622 17.985 1.00 85.75 665 GLY A N 1
ATOM 5145 C CA . GLY A 1 665 ? 1.184 6.728 19.112 1.00 85.75 665 GLY A CA 1
ATOM 5146 C C . GLY A 1 665 ? 0.191 5.563 19.124 1.00 85.75 665 GLY A C 1
ATOM 5147 O O . GLY A 1 665 ? -0.196 5.053 18.072 1.00 85.75 665 GLY A O 1
ATOM 5148 N N . HIS A 1 666 ? -0.215 5.115 20.315 1.00 87.12 666 HIS A N 1
ATOM 5149 C CA . HIS A 1 666 ? -1.083 3.939 20.455 1.00 87.12 666 HIS A CA 1
ATOM 5150 C C . HIS A 1 666 ? -2.483 4.141 19.855 1.00 87.12 666 HIS A C 1
ATOM 5152 O O . HIS A 1 666 ? -3.082 3.222 19.291 1.00 87.12 666 HIS A O 1
ATOM 5158 N N . ASN A 1 667 ? -2.996 5.368 19.916 1.00 90.06 667 ASN A N 1
ATOM 5159 C CA . ASN A 1 667 ? -4.327 5.724 19.451 1.00 90.06 667 ASN A CA 1
ATOM 5160 C C . ASN A 1 667 ? -4.296 6.180 17.985 1.00 90.06 667 ASN A C 1
ATOM 5162 O O . ASN A 1 667 ? -4.783 7.254 17.648 1.00 90.06 667 ASN A O 1
ATOM 5166 N N . VAL A 1 668 ? -3.765 5.343 17.085 1.00 92.62 668 VAL A N 1
ATOM 5167 C CA . VAL A 1 668 ? -3.505 5.674 15.662 1.00 92.62 668 VAL A CA 1
ATOM 5168 C C . VAL A 1 668 ? -4.687 6.349 14.947 1.00 92.62 668 VAL A C 1
ATOM 5170 O O . VAL A 1 668 ? -4.506 7.249 14.128 1.00 92.62 668 VAL A O 1
ATOM 5173 N N . HIS A 1 669 ? -5.908 5.922 15.271 1.00 92.56 669 HIS A N 1
ATOM 5174 C CA . HIS A 1 669 ? -7.157 6.425 14.701 1.00 92.56 669 HIS A CA 1
ATOM 5175 C C . HIS A 1 669 ? -7.606 7.795 15.257 1.00 92.56 669 HIS A C 1
ATOM 5177 O O . HIS A 1 669 ? -8.448 8.441 14.636 1.00 92.56 669 HIS A O 1
ATOM 5183 N N . ILE A 1 670 ? -7.047 8.232 16.390 1.00 89.12 670 ILE A N 1
ATOM 5184 C CA . ILE A 1 670 ? -7.209 9.562 17.000 1.00 89.12 670 ILE A CA 1
ATOM 5185 C C . ILE A 1 670 ? -6.065 10.483 16.563 1.00 89.12 670 ILE A C 1
ATOM 5187 O O . ILE A 1 670 ? -6.318 11.608 16.143 1.00 89.12 670 ILE A O 1
ATOM 5191 N N . ASP A 1 671 ? -4.824 9.991 16.627 1.00 86.75 671 ASP A N 1
ATOM 5192 C CA . ASP A 1 671 ? -3.613 10.782 16.379 1.00 86.75 671 ASP A CA 1
ATOM 5193 C C . ASP A 1 671 ? -3.477 11.176 14.901 1.00 86.75 671 ASP A C 1
ATOM 5195 O O . ASP A 1 671 ? -3.057 12.283 14.568 1.00 86.75 671 ASP A O 1
ATOM 5199 N N . GLN A 1 672 ? -3.824 10.255 13.995 1.00 89.31 672 GLN A N 1
ATOM 5200 C CA . GLN A 1 672 ? -3.662 10.404 12.545 1.00 89.31 672 GLN A CA 1
ATOM 5201 C C . GLN A 1 672 ? -4.919 9.911 11.798 1.00 89.31 672 GLN A C 1
ATOM 5203 O O . GLN A 1 672 ? -4.852 8.983 10.985 1.00 89.31 672 GLN A O 1
ATOM 5208 N N . PRO A 1 673 ? -6.095 10.527 12.038 1.00 88.94 673 PRO A N 1
ATOM 5209 C CA . PRO A 1 673 ? -7.401 9.976 11.663 1.00 88.94 673 PRO A CA 1
ATOM 5210 C C . PRO A 1 673 ? -7.598 9.847 10.148 1.00 88.94 673 PRO A C 1
ATOM 5212 O O . PRO A 1 673 ? -8.300 8.945 9.687 1.00 88.94 673 PRO A O 1
ATOM 5215 N N . GLN A 1 674 ? -6.985 10.733 9.354 1.00 85.00 674 GLN A N 1
ATOM 5216 C CA . GLN A 1 674 ? -7.061 10.665 7.894 1.00 85.00 674 GLN A CA 1
ATOM 5217 C C . GLN A 1 674 ? -6.171 9.543 7.343 1.00 85.00 674 GLN A C 1
ATOM 5219 O O . GLN A 1 674 ? -6.674 8.692 6.615 1.00 85.00 674 GLN A O 1
ATOM 5224 N N . THR A 1 675 ? -4.899 9.486 7.748 1.00 79.62 675 THR A N 1
ATOM 5225 C CA . THR A 1 675 ? -3.944 8.451 7.316 1.00 79.62 675 THR A CA 1
ATOM 5226 C C . THR A 1 675 ? -4.393 7.052 7.748 1.00 79.62 675 THR A C 1
ATOM 5228 O O . THR A 1 675 ? -4.350 6.110 6.956 1.00 79.62 675 THR A O 1
ATOM 5231 N N . PHE A 1 676 ? -4.896 6.918 8.982 1.00 93.62 676 PHE A N 1
ATOM 5232 C CA . PHE A 1 676 ? -5.532 5.698 9.482 1.00 93.62 676 PHE A CA 1
ATOM 5233 C C . PHE A 1 676 ? -6.681 5.253 8.569 1.00 93.62 676 PHE A C 1
ATOM 5235 O O . PHE A 1 676 ? -6.700 4.118 8.089 1.00 93.62 676 PHE A O 1
ATOM 5242 N N . TYR A 1 677 ? -7.618 6.165 8.292 1.00 91.38 677 TYR A N 1
ATOM 5243 C CA . TYR A 1 677 ? -8.783 5.891 7.459 1.00 91.38 677 TYR A CA 1
ATOM 5244 C C . TYR A 1 677 ? -8.396 5.478 6.031 1.00 91.38 677 TYR A C 1
ATOM 5246 O O . TYR A 1 677 ? -8.902 4.478 5.527 1.00 91.38 677 TYR A O 1
ATOM 5254 N N . GLU A 1 678 ? -7.481 6.206 5.389 1.00 80.69 678 GLU A N 1
ATOM 5255 C CA . GLU A 1 678 ? -7.001 5.896 4.037 1.00 80.69 678 GLU A CA 1
ATOM 5256 C C . GLU A 1 678 ? -6.341 4.512 3.971 1.00 80.69 678 GLU A C 1
ATOM 5258 O O . GLU A 1 678 ? -6.659 3.726 3.077 1.00 80.69 678 GLU A O 1
ATOM 5263 N N . THR A 1 679 ? -5.513 4.167 4.962 1.00 79.19 679 THR A N 1
ATOM 5264 C CA . THR A 1 679 ? -4.843 2.857 5.041 1.00 79.19 679 THR A CA 1
ATOM 5265 C C . THR A 1 679 ? -5.845 1.711 5.231 1.00 79.19 679 THR A C 1
ATOM 5267 O O . THR A 1 679 ? -5.762 0.688 4.547 1.00 79.19 679 THR A O 1
ATOM 5270 N N . VAL A 1 680 ? -6.837 1.889 6.114 1.00 90.25 680 VAL A N 1
ATOM 5271 C CA . VAL A 1 680 ? -7.925 0.917 6.322 1.00 90.25 680 VAL A CA 1
ATOM 5272 C C . VAL A 1 680 ? -8.730 0.720 5.038 1.00 90.25 680 VAL A C 1
ATOM 5274 O O . VAL A 1 680 ? -8.942 -0.416 4.614 1.00 90.25 680 VAL A O 1
ATOM 5277 N N . MET A 1 681 ? -9.137 1.806 4.379 1.00 88.44 681 MET A N 1
ATOM 5278 C CA . MET A 1 681 ? -9.898 1.740 3.130 1.00 88.44 681 MET A CA 1
ATOM 5279 C C . MET A 1 681 ? -9.106 1.060 2.009 1.00 88.44 681 MET A C 1
ATOM 5281 O O . MET A 1 681 ? -9.665 0.232 1.293 1.00 88.44 681 MET A O 1
ATOM 5285 N N . GLN A 1 682 ? -7.806 1.342 1.879 1.00 80.31 682 GLN A N 1
ATOM 5286 C CA . GLN A 1 682 ? -6.939 0.694 0.892 1.00 80.31 682 GLN A CA 1
ATOM 5287 C C . GLN A 1 682 ? -6.895 -0.832 1.086 1.00 80.31 682 GLN A C 1
ATOM 5289 O O . GLN A 1 682 ? -7.021 -1.579 0.113 1.00 80.31 682 GLN A O 1
ATOM 5294 N N . PHE A 1 683 ? -6.785 -1.305 2.331 1.00 83.31 683 PHE A N 1
ATOM 5295 C CA . PHE A 1 683 ? -6.819 -2.736 2.652 1.00 83.31 683 PHE A CA 1
ATOM 5296 C C . PHE A 1 683 ? -8.199 -3.370 2.405 1.00 83.31 683 PHE A C 1
ATOM 5298 O O . PHE A 1 683 ? -8.281 -4.474 1.864 1.00 83.31 683 PHE A O 1
ATOM 5305 N N . LEU A 1 684 ? -9.292 -2.681 2.754 1.00 82.88 684 LEU A N 1
ATOM 5306 C CA . LEU A 1 684 ? -10.655 -3.153 2.477 1.00 82.88 684 LEU A CA 1
ATOM 5307 C C . LEU A 1 684 ? -10.894 -3.316 0.965 1.00 82.88 684 LEU A C 1
ATOM 5309 O O . LEU A 1 684 ? -11.338 -4.380 0.530 1.00 82.88 684 LEU A O 1
ATOM 5313 N N . TYR A 1 685 ? -10.526 -2.313 0.159 1.00 74.19 685 TYR A N 1
ATOM 5314 C CA . TYR A 1 685 ? -10.645 -2.373 -1.302 1.00 74.19 685 TYR A CA 1
ATOM 5315 C C . TYR A 1 685 ? -9.782 -3.478 -1.923 1.00 74.19 685 TYR A C 1
ATOM 5317 O O . TYR A 1 685 ? -10.264 -4.211 -2.786 1.00 74.19 685 TYR A O 1
ATOM 5325 N N . TYR A 1 686 ? -8.535 -3.643 -1.468 1.00 62.00 686 TYR A N 1
ATOM 5326 C CA . TYR A 1 686 ? -7.651 -4.715 -1.938 1.00 62.00 686 TYR A CA 1
ATOM 5327 C C . TYR A 1 686 ? -8.276 -6.106 -1.736 1.00 62.00 686 TYR A C 1
ATOM 5329 O O . TYR A 1 686 ? -8.321 -6.911 -2.666 1.00 62.00 686 TYR A O 1
ATOM 5337 N N . ASN A 1 687 ? -8.830 -6.369 -0.550 1.00 66.75 687 ASN A N 1
ATOM 5338 C CA . ASN A 1 687 ? -9.419 -7.670 -0.225 1.00 66.75 687 ASN A CA 1
ATOM 5339 C C . ASN A 1 687 ? -10.742 -7.935 -0.951 1.00 66.75 687 ASN A C 1
ATOM 5341 O O . ASN A 1 687 ? -10.977 -9.060 -1.396 1.00 66.75 687 ASN A O 1
ATOM 5345 N N . ALA A 1 688 ? -11.584 -6.911 -1.121 1.00 60.06 688 ALA A N 1
ATOM 5346 C CA . ALA A 1 688 ? -12.818 -7.029 -1.895 1.00 60.06 688 ALA A CA 1
ATOM 5347 C C . ALA A 1 688 ? -12.534 -7.460 -3.347 1.00 60.06 688 ALA A C 1
ATOM 5349 O O . ALA A 1 688 ? -13.193 -8.362 -3.858 1.00 60.06 688 ALA A O 1
ATOM 5350 N N . LEU A 1 689 ? -11.493 -6.893 -3.973 1.00 37.62 689 LEU A N 1
ATOM 5351 C CA . LEU A 1 689 ? -11.070 -7.228 -5.340 1.00 37.62 689 LEU A CA 1
ATOM 5352 C C . LEU A 1 689 ? -10.448 -8.628 -5.479 1.00 37.62 689 LEU A C 1
ATOM 5354 O O . LEU A 1 689 ? -10.467 -9.194 -6.573 1.00 37.62 689 LEU A O 1
ATOM 5358 N N . MET A 1 690 ? -9.888 -9.191 -4.405 1.00 34.44 690 MET A N 1
ATOM 5359 C CA . MET A 1 690 ? -9.342 -10.556 -4.413 1.00 34.44 690 MET A CA 1
ATOM 5360 C C . MET A 1 690 ? -10.433 -11.620 -4.240 1.00 34.44 690 MET A C 1
ATOM 5362 O O . MET A 1 690 ? -10.338 -12.686 -4.840 1.00 34.44 690 MET A O 1
ATOM 5366 N N . HIS A 1 691 ? -11.500 -11.328 -3.488 1.00 38.53 691 HIS A N 1
ATOM 5367 C CA . HIS A 1 691 ? -12.639 -12.241 -3.332 1.00 38.53 691 HIS A CA 1
ATOM 5368 C C . HIS A 1 691 ? -13.569 -12.319 -4.553 1.00 38.53 691 HIS A C 1
ATOM 5370 O O . HIS A 1 691 ? -14.363 -13.249 -4.630 1.00 38.53 691 HIS A O 1
ATOM 5376 N N . THR A 1 692 ? -13.472 -11.386 -5.505 1.00 31.55 692 THR A N 1
ATOM 5377 C CA . THR A 1 692 ? -14.196 -11.436 -6.791 1.00 31.55 692 THR A CA 1
ATOM 5378 C C . THR A 1 692 ? -13.370 -12.023 -7.942 1.00 31.55 692 THR A C 1
ATOM 5380 O O . THR A 1 692 ? -13.859 -12.095 -9.065 1.00 31.55 692 THR A O 1
ATOM 5383 N N . ALA A 1 693 ? -12.105 -12.380 -7.696 1.00 26.27 693 ALA A N 1
ATOM 5384 C CA . ALA A 1 693 ? -11.157 -12.861 -8.706 1.00 26.27 693 ALA A CA 1
ATOM 5385 C C . ALA A 1 693 ? -10.765 -14.345 -8.535 1.00 26.27 693 ALA A C 1
ATOM 5387 O O . ALA A 1 693 ? -9.873 -14.818 -9.243 1.00 26.27 693 ALA A O 1
ATOM 5388 N N . ALA A 1 694 ? -11.412 -15.045 -7.599 1.00 25.98 694 ALA A N 1
ATOM 5389 C CA . ALA A 1 694 ? -11.247 -16.462 -7.278 1.00 25.98 694 ALA A CA 1
ATOM 5390 C C . ALA A 1 694 ? -12.605 -17.175 -7.342 1.00 25.98 694 ALA A C 1
ATOM 5392 O O . ALA A 1 694 ? -12.608 -18.347 -7.774 1.00 25.98 694 ALA A O 1
#

Foldseek 3Di:
DWDKDKDADACVPDPWHAEEEAEAPLAAQVVCPVVQNVLCVLVVHIYMRTGFEQADPTHPDQADALLVSLVVVVVVCVVRVGQAHEYEYAQLGLLNQLSNCLVCVSRYLEYEYQQAFLFFFDVVVLVLVLVVLVLQVPQDQPPPDDLVRSLVSSCVSCVPRPDDPVVSVSNSVQFDQDPVRGTGGRGPSVSCNVCVVNSRGHDPVRLQTARAHHYEYEHEPAERRCDPVRVVSRCSRYVNYDYHYDYPDYSPCCVRCVPVVSLVVSLSVVVRIDDDDPPPVPVVVVVVVVVVDDDDDDDDDDDDDDDDDDDDDDDDDDDDDDPPVVVVVVVVVVPPPPDDDDDDDDDDDDDDDDDDDDDDDDDDDDDDDDDPDDDDDPPPPPPVVVPPPPPDDDDDDDDDDDDDPDDPPDDQADAFAWDKDKDADAQDAPAAAEEEAEAPLAALVLCVVLQNVCCVVPSGIYIRTGFAQADPTHHDLDDFLSNLLVHVVVVCVVSNYQAYAYAYAQLSLLSQLSNCQVPVRRHQEGEYAQAFQFDLDPCLVVLLLVVLVLLVPQDQPPHDLVRQLVSSLCSCVVVVVDDDPLVSVRSSVQWAADPVRTIYGRGPSVSCNSCVVNSSHRDDSPQTARAHAYEYEYEPQEPRDPPVRVVVCCSRYVNYDYYYDYQDYSPCCRRPVVVVSVVVVSSVVSSVVVVVVD

Sequence (694 aa):
MLSYKILGEGVTESDEPPIFIFHGLLSNKKQWEGIGKIILNLTKRSVVAVDLRNHGDSPHVGSHRYEDHAADILNLFEKLGVEQASLVGHSMGGKAALGLALTAPLKITGVLVVDISPASITQYYKDEYPKILNAMKAVDFKLSRKVNQAKREAKNQLKDLKSDDYLLNTILSNIKIRPDATIGWAVNIDVLLKHINDIVSFPRTLRRKRYFGPTLFIGGQMSDYIPPDDLPGIRDMFPKAVISYIPKTGHNVHIDDPRSFLEIAIAFIRTHHYKRPHLDVSNFYQQRIEEQITVSTNMTVIAVDARNHGDSPDDNSHGYPDLAADISHLLAKYSVEKGILLGHGMGGRAAMALALTEDLTLTCPTSINSVLKSRNTKKYGMDILIKISKVRLLQHTGIKSLRLGGNQIRTKSTPVELSCRVHGPSPVPGSVPIVVLHDCLGCKKNWESVCQKITVSTNMTVIAVDARNHGDSPDDNSHGYPDLAADISHLLAKYSVEKGILLGHGMGGRAAMALALTEPAKVASLIVVDMSPVSTSTVLSDFYPKAIDILSSTDFEGADLNKAKLAAQNIIVENELHQSEPELQYMLTNVGKLKNKTYGWKYNLDALRKNVHNIVTFPKMDEKKYMGPTLFLGGKLSFAIPAEDFPGILKLFPNAHVLYVEGAGHNVHIDQPQTFYETVMQFLYYNALMHTAA

InterPro domains:
  IPR000073 Alpha/beta hydrolase fold-1 [PF00561] (17-258)
  IPR000073 Alpha/beta hydrolase fold-1 [PF00561] (300-368)
  IPR000073 Alpha/beta hydrolase fold-1 [PF00561] (433-672)
  IPR000073 Alpha/beta hydrolase fold-1 [PR00111] (459-474)
  IPR000073 Alpha/beta hydrolase fold-1 [PR00111] (502-515)
  IPR000073 Alpha/beta hydrolase fold-1 [PR00111] (516-529)
  IPR000073 Alpha/beta hydrolase fold-1 [PR00111] (630-644)
  IPR029058 Alpha/Beta hydrolase fold [G3DSA:3.40.50.1820] (10-272)
  IPR029058 Alpha/Beta hydrolase fold [G3DSA:3.40.50.1820] (273-383)
  IPR029058 Alpha/Beta hydrolase fold [G3DSA:3.40.50.1820] (425-685)
  IPR029058 Alpha/Beta hydrolase fold [SSF53474] (3-270)
  IPR029058 Alpha/Beta hydrolase fold [SSF53474] (298-358)
  IPR029058 Alpha/Beta hydrolase fold [SSF53474] (415-684)

Mean predicted aligned error: 19.07 Å

Secondary structure (DSSP, 8-state):
---EEEESS-SSSSSSPPEEEEPPTT--GGGGHHHHHHHHHHH---EEEEPPTTSTTS---S---HHHHHHHHHHHHHHTT-S-EEEEEETHHHHHHHHHHHH-GGGEEEEEEES--SSPPPHHHHHHHHHHHHHHHH---TT--SHHHHHHHHHHHTTTS---HHHHHHHHHTEEE-TTS-EEESS-HHHHHHTHHHHHS--TTTTT----S-EEEEEETT-TTS-GGGHHHHHHH-TTEEEEEETT--TTHHHHSHHHHHHHHHHHHHHS--PPP---TTHHHHHHHHTTS-----------------------------TTHHHHHHHHHHSSSS---------------------------------------TTSSSSSTTSSTTSS--SS--------SS----PPPPP----EEEESSPP-TT--PEEEEPPTT--GGGGHHHHHHHHHHH---EEEEPPTTBTTSPP-S--SHHHHHHHHHHHHHHTT-S-EEEEEETHHHHHHHHHHHH-GGGEEEEEEES--SS---HHHHHHHHHHHHHHTT---TT--HHHHHHHHHHHHHHTT--SSHHHHHHHHTTEEE-TTS-EEESB-HHHHHHTHHHHHSPPP-TT----S-EEEEEETT-SSS-GGGHHHHHHH-TTEEEEEETT--S-HHHHSHHHHHHHHHHHHHHHHHHHT--

Organism: Heliothis virescens (NCBI:txid7102)